Protein 9OVF (pdb70)

InterPro domains:
  IPR018527 Rubredoxin, iron-binding site [PS00202] (26-36)
  IPR024934 Rubredoxin-like domain [PS50903] (1-45)
  IPR024935 Rubredoxin domain [PF00301] (3-42)
  IPR024935 Rubredoxin domain [PR00163] (3-19)
  IPR024935 Rubredoxin domain [PR00163] (26-42)
  IPR024935 Rubredoxin domain [cd00730] (3-44)
  IPR050526 Rubredoxin electron transfer [PTHR47627] (1-44)

Nearest PDB structures (foldseek):
  6rxn-assembly1_A  TM=1.005E+00  e=5.461E-09  Desulfovibrio desulfuricans
  6nw0-assembly2_B  TM=9.870E-01  e=1.084E-08  Desulfovibrio desulfuricans
  6nw0-assembly1_A  TM=9.965E-01  e=1.527E-08  Desulfovibrio desulfuricans
  6nw1-assembly2_B  TM=9.594E-01  e=6.708E-09  Desulfovibrio desulfuricans
  5ai2-assembly1_A  TM=8.973E-01  e=5.546E-06  Pyrococcus furiosus

Structure (mmCIF, N/CA/C/O backbone):
data_9OVF
#
_entry.id   9OVF
#
_cell.length_a   62.000
_cell.length_b   89.150
_cell.length_c   94.760
_cell.angle_alpha   90.000
_cell.angle_beta   90.000
_cell.angle_gamma   90.000
#
_symmetry.space_group_name_H-M   'P 21 21 21'
#
loop_
_entity.id
_entity.type
_entity.pdbx_description
1 polymer Rubredoxin-1
2 non-polymer 'FE (III) ION'
3 non-polymer 2,3,5,6,8,9,11,12,14,15-decahydro-1,4,7,10,13,16-benzohexaoxacyclooctadecine-18-thiol
4 non-polymer 'ACETATE ION'
5 non-polymer 'SODIUM ION'
6 non-polymer 'POLYETHYLENE GLYCOL (N=34)'
7 water water
#
loop_
_atom_site.group_PDB
_atom_site.id
_atom_site.type_symbol
_atom_site.label_atom_id
_atom_site.label_alt_id
_atom_site.label_comp_id
_atom_site.label_asym_id
_atom_site.label_entity_id
_atom_site.label_seq_id
_atom_site.pdbx_PDB_ins_code
_atom_site.Cartn_x
_atom_site.Cartn_y
_atom_site.Cartn_z
_atom_site.occupancy
_atom_site.B_iso_or_equiv
_atom_site.auth_seq_id
_atom_site.auth_comp_id
_atom_site.auth_asym_id
_atom_site.auth_atom_id
_atom_site.pdbx_PDB_model_num
ATOM 1 N N . MET A 1 1 ? -3.48200 28.37400 63.83800 1.000 48.87842 1 MET A N 1
ATOM 2 C CA . MET A 1 1 ? -2.88900 28.06000 62.54400 1.000 44.21398 1 MET A CA 1
ATOM 3 C C . MET A 1 1 ? -1.50700 28.69000 62.55800 1.000 38.45108 1 MET A C 1
ATOM 4 O O . MET A 1 1 ? -1.34400 29.86900 62.89300 1.000 41.10193 1 MET A O 1
ATOM 9 N N . GLN A 1 2 ? -0.50200 27.90400 62.21000 1.000 24.12016 2 GLN A N 1
ATOM 10 C CA . GLN A 1 2 ? 0.87500 28.35100 62.34900 1.000 21.40433 2 GLN A CA 1
ATOM 11 C C . GLN A 1 2 ? 1.28800 29.20000 61.14600 1.000 22.02267 2 GLN A C 1
ATOM 12 O O . GLN A 1 2 ? 1.27400 28.72000 60.01000 1.000 21.50009 2 GLN A O 1
ATOM 18 N N . LYS A 1 3 ? 1.64900 30.46000 61.39200 1.000 20.86740 3 LYS A N 1
ATOM 19 C CA . LYS A 1 3 ? 2.16100 31.33900 60.34100 1.000 19.84805 3 LYS A CA 1
ATOM 20 C C . LYS A 1 3 ? 3.67900 31.21300 60.18800 1.000 20.08873 3 LYS A C 1
ATOM 21 O O . LYS A 1 3 ? 4.40300 30.90800 61.13900 1.000 19.46203 3 LYS A O 1
ATOM 27 N N . TYR A 1 4 ? 4.16300 31.44100 58.95600 1.000 18.22002 4 TYR A N 1
ATOM 28 C CA . TYR A 1 4 ? 5.59100 31.45300 58.66700 1.000 17.92787 4 TYR A CA 1
ATOM 29 C C . TYR A 1 4 ? 5.94400 32.74200 57.93100 1.000 16.31437 4 TYR A C 1
ATOM 30 O O . TYR A 1 4 ? 5.10400 33.31900 57.23200 1.000 18.60532 4 TYR A O 1
ATOM 39 N N . VAL A 1 5 ? 7.17900 33.21600 58.12400 1.000 17.43155 5 VAL A N 1
ATOM 40 C CA . VAL A 1 5 ? 7.64100 34.47300 57.54000 1.000 14.47188 5 VAL A CA 1
ATOM 41 C C . VAL A 1 5 ? 8.91100 34.21000 56.74400 1.000 15.61258 5 VAL A C 1
ATOM 42 O O . VAL A 1 5 ? 9.80600 33.49600 57.20700 1.000 16.58228 5 VAL A O 1
ATOM 46 N N . CYS A 1 6 ? 8.99600 34.80600 55.55300 1.000 14.26968 6 CYS A N 1
ATOM 47 C CA . CYS A 1 6 ? 10.17600 34.66700 54.70800 1.000 14.80809 6 CYS A CA 1
ATOM 48 C C . CYS A 1 6 ? 11.35800 35.44700 55.29600 1.000 15.32307 6 CYS A C 1
ATOM 49 O O . CYS A 1 6 ? 11.24000 36.65000 55.55500 1.000 15.61205 6 CYS A O 1
ATOM 52 N N . ASN A 1 7 ? 12.50300 34.75400 55.48000 1.000 16.96006 7 ASN A N 1
ATOM 53 C CA . ASN A 1 7 ? 13.72800 35.36100 56.01500 1.000 20.68633 7 ASN A CA 1
ATOM 54 C C . ASN A 1 7 ? 14.22700 36.49600 55.14200 1.000 17.12762 7 ASN A C 1
ATOM 55 O O . ASN A 1 7 ? 14.87200 37.42400 55.63800 1.000 18.08189 7 ASN A O 1
ATOM 60 N N . VAL A 1 8 ? 13.98800 36.40800 53.84700 1.000 17.08290 8 VAL A N 1
ATOM 61 C CA . VAL A 1 8 ? 14.61100 37.30000 52.88200 1.000 16.38443 8 VAL A CA 1
ATOM 62 C C . VAL A 1 8 ? 13.77000 38.54600 52.66600 1.000 16.62838 8 VAL A C 1
ATOM 63 O O . VAL A 1 8 ? 14.30000 39.65900 52.65800 1.000 20.80680 8 VAL A O 1
ATOM 67 N N . CYS A 1 9 ? 12.45600 38.40600 52.50800 1.000 13.61286 9 CYS A N 1
ATOM 68 C CA . CYS A 1 9 ? 11.65800 39.56400 52.12500 1.000 14.21552 9 CYS A CA 1
ATOM 69 C C . CYS A 1 9 ? 10.55300 39.94000 53.09100 1.000 14.78265 9 CYS A C 1
ATOM 70 O O . CYS A 1 9 ? 9.90500 40.97400 52.86700 1.000 15.47683 9 CYS A O 1
ATOM 73 N N . GLY A 1 10 ? 10.29200 39.14200 54.12600 1.000 12.51002 10 GLY A N 1
ATOM 74 C CA . GLY A 1 10 ? 9.25400 39.45300 55.09600 1.000 13.09787 10 GLY A CA 1
ATOM 75 C C . GLY A 1 10 ? 7.84700 39.01200 54.73600 1.000 14.33994 10 GLY A C 1
ATOM 76 O O . GLY A 1 10 ? 6.93900 39.18800 55.55600 1.000 14.05824 10 GLY A O 1
ATOM 77 N N . TYR A 1 11 ? 7.64000 38.42700 53.55400 1.000 12.94493 11 TYR A N 1
ATOM 78 C CA . TYR A 1 11 ? 6.33200 37.88700 53.19400 1.000 12.45411 11 TYR A CA 1
ATOM 79 C C . TYR A 1 11 ? 5.83500 36.92000 54.26500 1.000 14.07850 11 TYR A C 1
ATOM 80 O O . TYR A 1 11 ? 6.58000 36.05400 54.73400 1.000 15.11645 11 TYR A O 1
ATOM 89 N N . GLU A 1 12 ? 4.55600 37.03900 54.62400 1.000 14.25584 12 GLU A N 1
ATOM 90 C CA . GLU A 1 12 ? 3.96400 36.20100 55.66300 1.000 16.75893 12 GLU A CA 1
ATOM 91 C C . GLU A 1 12 ? 3.06000 35.15600 55.02100 1.000 15.55905 12 GLU A C 1
ATOM 92 O O . GLU A 1 12 ? 2.13100 35.49500 54.28000 1.000 17.68381 12 GLU A O 1
ATOM 98 N N . TYR A 1 13 ? 3.32200 33.88100 55.31800 1.000 14.33814 13 TYR A N 1
ATOM 99 C CA . TYR A 1 13 ? 2.42400 32.80300 54.92200 1.000 17.13944 13 TYR A CA 1
ATOM 100 C C . TYR A 1 13 ? 1.44000 32.55500 56.06100 1.000 17.99778 13 TYR A C 1
ATOM 101 O O . TYR A 1 13 ? 1.81900 32.05200 57.12500 1.000 18.33537 13 TYR A O 1
ATOM 110 N N . ASP A 1 14 ? 0.18200 32.92300 55.83900 1.000 17.81069 14 ASP A N 1
ATOM 111 C CA . ASP A 1 14 ? -0.89600 32.63700 56.77500 1.000 21.03229 14 ASP A CA 1
ATOM 112 C C . ASP A 1 14 ? -1.77900 31.58900 56.11200 1.000 22.81933 14 ASP A C 1
ATOM 113 O O . ASP A 1 14 ? -2.40200 31.88100 55.08000 1.000 24.06834 14 ASP A O 1
ATOM 118 N N . PRO A 1 15 ? -1.86400 30.37000 56.65300 1.000 19.67114 15 PRO A N 1
ATOM 119 C CA . PRO A 1 15 ? -2.67300 29.32600 56.00200 1.000 23.37571 15 PRO A CA 1
ATOM 120 C C . PRO A 1 15 ? -4.10000 29.74000 55.71300 1.000 23.85909 15 PRO A C 1
ATOM 121 O O . PRO A 1 15 ? -4.66300 29.29500 54.70500 1.000 26.93417 15 PRO A O 1
ATOM 125 N N . ALA A 1 16 ? -4.69700 30.58800 56.55400 1.000 27.67042 16 ALA A N 1
ATOM 126 C CA . ALA A 1 16 ? -6.07000 31.02100 56.31800 1.000 32.25278 16 ALA A CA 1
ATOM 127 C C . ALA A 1 16 ? -6.21100 31.78500 55.00400 1.000 35.45595 16 ALA A C 1
ATOM 128 O O . ALA A 1 16 ? -7.29300 31.79000 54.39800 1.000 36.98295 16 ALA A O 1
ATOM 130 N N . GLU A 1 17 ? -5.13300 32.41100 54.53400 1.000 35.42779 17 GLU A N 1
ATOM 131 C CA . GLU A 1 17 ? -5.14600 33.14500 53.27500 1.000 34.45662 17 GLU A CA 1
ATOM 132 C C . GLU A 1 17 ? -4.87700 32.25300 52.06700 1.000 35.14188 17 GLU A C 1
ATOM 133 O O . GLU A 1 17 ? -4.86000 32.74900 50.93400 1.000 37.59406 17 GLU A O 1
ATOM 139 N N . HIS A 1 18 ? -4.67800 30.95400 52.27900 1.000 31.21066 18 HIS A N 1
ATOM 140 C CA . HIS A 1 18 ? -4.33100 29.98000 51.24600 1.000 34.54189 18 HIS A CA 1
ATOM 141 C C . HIS A 1 18 ? -5.17400 28.72700 51.41000 1.000 33.53227 18 HIS A C 1
ATOM 142 O O . HIS A 1 18 ? -4.67500 27.59800 51.40300 1.000 34.05012 18 HIS A O 1
ATOM 149 N N . ASP A 1 19 ? -6.48500 28.93000 51.54100 1.000 44.18974 19 ASP A N 1
ATOM 150 C CA . ASP A 1 19 ? -7.44700 27.83000 51.63600 1.000 45.49372 19 ASP A CA 1
ATOM 151 C C . ASP A 1 19 ? -7.11300 26.84900 52.75700 1.000 43.76039 19 ASP A C 1
ATOM 152 O O . ASP A 1 19 ? -7.31600 25.63900 52.63100 1.000 45.43946 19 ASP A O 1
ATOM 157 N N . ASN A 1 20 ? -6.54800 27.38700 53.84000 1.000 32.68129 20 ASN A N 1
ATOM 158 C CA . ASN A 1 20 ? -6.25000 26.67200 55.08000 1.000 32.75419 20 ASN A CA 1
ATOM 159 C C . ASN A 1 20 ? -5.20600 25.56800 54.91300 1.000 30.56023 20 ASN A C 1
ATOM 160 O O . ASN A 1 20 ? -5.13700 24.65000 55.73500 1.000 30.17886 20 ASN A O 1
ATOM 165 N N . VAL A 1 21 ? -4.36200 25.65000 53.88800 1.000 28.92582 21 VAL A N 1
ATOM 166 C CA . VAL A 1 21 ? -3.28100 24.68500 53.69400 1.000 24.54674 21 VAL A CA 1
ATOM 167 C C . VAL A 1 21 ? -2.13800 25.00800 54.65000 1.000 23.55851 21 VAL A C 1
ATOM 168 O O . VAL A 1 21 ? -1.56600 26.10500 54.56900 1.000 21.97830 21 VAL A O 1
ATOM 172 N N . PRO A 1 22 ? -1.77100 24.12400 55.57400 1.000 23.89166 22 PRO A N 1
ATOM 173 C CA . PRO A 1 22 ? -0.64400 24.43700 56.45600 1.000 21.96672 22 PRO A CA 1
ATOM 174 C C . PRO A 1 22 ? 0.65300 24.52600 55.66600 1.000 21.86175 22 PRO A C 1
ATOM 175 O O . PRO A 1 22 ? 0.83100 23.88500 54.62200 1.000 20.22190 22 PRO A O 1
ATOM 179 N N . PHE A 1 23 ? 1.56900 25.34100 56.18600 1.000 22.70945 23 PHE A N 1
ATOM 180 C CA . PHE A 1 23 ? 2.85500 25.52900 55.52400 1.000 20.11800 23 PHE A CA 1
ATOM 181 C C . PHE A 1 23 ? 3.55800 24.19700 55.30300 1.000 24.77679 23 PHE A C 1
ATOM 182 O O . PHE A 1 23 ? 4.13700 23.95800 54.23700 1.000 23.66847 23 PHE A O 1
ATOM 190 N N . ASP A 1 24 ? 3.48800 23.30100 56.28800 1.000 24.93585 24 ASP A N 1
ATOM 191 C CA . ASP A 1 24 ? 4.20900 22.04200 56.16900 1.000 28.12256 24 ASP A CA 1
ATOM 192 C C . ASP A 1 24 ? 3.63800 21.14700 55.08300 1.000 29.59144 24 ASP A C 1
ATOM 193 O O . ASP A 1 24 ? 4.34600 20.25800 54.60000 1.000 33.42472 24 ASP A O 1
ATOM 198 N N . GLN A 1 25 ? 2.41800 21.40800 54.62700 1.000 26.01412 25 GLN A N 1
ATOM 199 C CA . GLN A 1 25 ? 1.83100 20.59400 53.57300 1.000 26.69522 25 GLN A CA 1
ATOM 200 C C . GLN A 1 25 ? 2.06200 21.17700 52.18600 1.000 26.11623 25 GLN A C 1
ATOM 201 O O . GLN A 1 25 ? 1.63300 20.57300 51.19600 1.000 25.78052 25 GLN A O 1
ATOM 207 N N . LEU A 1 26 ? 2.71500 22.33400 52.08500 1.000 24.95076 26 LEU A N 1
ATOM 208 C CA . LEU A 1 26 ? 3.03400 22.88200 50.78000 1.000 22.91163 26 LEU A CA 1
ATOM 209 C C . LEU A 1 26 ? 4.05700 22.00000 50.06500 1.000 24.24010 26 LEU A C 1
ATOM 210 O O . LEU A 1 26 ? 4.92300 21.38800 50.70100 1.000 22.99804 26 LEU A O 1
ATOM 215 N N . PRO A 1 27 ? 3.97300 21.92200 48.73800 1.000 20.42017 27 PRO A N 1
ATOM 216 C CA . PRO A 1 27 ? 4.94600 21.14000 47.97500 1.000 25.50712 27 PRO A CA 1
ATOM 217 C C . PRO A 1 27 ? 6.34500 21.69400 48.16600 1.000 29.12935 27 PRO A C 1
ATOM 218 O O . PRO A 1 27 ? 6.54300 22.88700 48.42500 1.000 23.88292 27 PRO A O 1
ATOM 222 N N . ASP A 1 28 ? 7.32900 20.81600 47.99200 1.000 35.54500 28 ASP A N 1
ATOM 223 C CA . ASP A 1 28 ? 8.71800 21.23400 48.08600 1.000 38.48998 28 ASP A CA 1
ATOM 224 C C . ASP A 1 28 ? 9.07700 22.20200 46.96800 1.000 38.76581 28 ASP A C 1
ATOM 225 O O . ASP A 1 28 ? 10.12000 22.86400 47.04700 1.000 44.20338 28 ASP A O 1
ATOM 230 N N . ASP A 1 29 ? 8.24300 22.29400 45.92800 1.000 38.49287 29 ASP A N 1
ATOM 231 C CA A ASP A 1 29 ? 8.51600 23.21400 44.83300 0.500 40.18208 29 ASP A CA 1
ATOM 232 C CA B ASP A 1 29 ? 8.45100 23.18600 44.79300 0.500 40.19992 29 ASP A CA 1
ATOM 233 C C . ASP A 1 29 ? 7.79700 24.54800 44.96900 1.000 36.59365 29 ASP A C 1
ATOM 234 O O . ASP A 1 29 ? 7.97400 25.42200 44.11400 1.000 36.02015 29 ASP A O 1
ATOM 243 N N . TRP A 1 30 ? 7.00900 24.73600 46.02300 1.000 28.52805 30 TRP A N 1
ATOM 244 C CA . TRP A 1 30 ? 6.47000 26.05100 46.33700 1.000 24.99073 30 TRP A CA 1
ATOM 245 C C . TRP A 1 30 ? 7.61700 27.01300 46.62900 1.000 21.36933 30 TRP A C 1
ATOM 246 O O . TRP A 1 30 ? 8.69800 26.61600 47.06700 1.000 23.69206 30 TRP A O 1
ATOM 257 N N . CYS A 1 31 ? 7.38700 28.29700 46.36700 1.000 18.35689 31 CYS A N 1
ATOM 258 C CA . CYS A 1 31 ? 8.39900 29.27400 46.72900 1.000 17.81404 31 CYS A CA 1
ATOM 259 C C . CYS A 1 31 ? 7.71900 30.56300 47.14900 1.000 14.88610 31 CYS A C 1
ATOM 260 O O . CYS A 1 31 ? 6.54100 30.79600 46.86100 1.000 15.78998 31 CYS A O 1
ATOM 263 N N . CYS A 1 32 ? 8.48800 31.41800 47.81400 1.000 15.27376 32 CYS A N 1
ATOM 264 C CA . CYS A 1 32 ? 7.95500 32.69100 48.26700 1.000 16.19514 32 CYS A CA 1
ATOM 265 C C . CYS A 1 32 ? 7.37800 33.46800 47.08500 1.000 15.97061 32 CYS A C 1
ATOM 266 O O . CYS A 1 32 ? 8.09700 33.71400 46.10800 1.000 16.01002 32 CYS A O 1
ATOM 269 N N . PRO A 1 3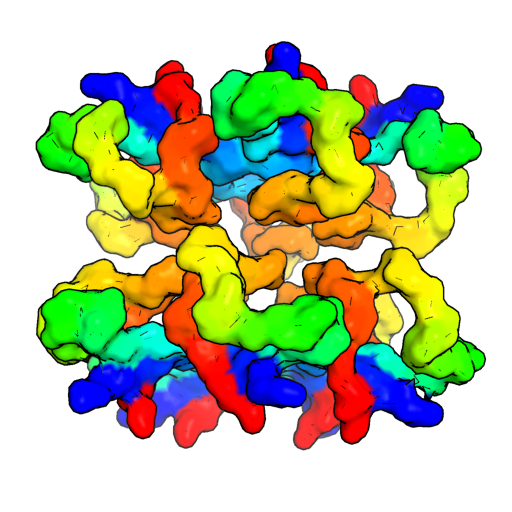3 ? 6.10900 33.87100 47.12600 1.000 15.07222 33 PRO A N 1
ATOM 270 C CA . PRO A 1 33 ? 5.53700 34.58300 45.97200 1.000 16.33429 33 PRO A CA 1
ATOM 271 C C . PRO A 1 33 ? 6.17900 35.92700 45.69400 1.000 16.89488 33 PRO A C 1
ATOM 272 O O . PRO A 1 33 ? 6.05700 36.42800 44.56800 1.000 16.25959 33 PRO A O 1
ATOM 276 N N . VAL A 1 34 ? 6.88100 36.50900 46.66000 1.000 17.29088 34 VAL A N 1
ATOM 277 C CA . VAL A 1 34 ? 7.51800 37.80900 46.45500 1.000 16.06062 34 VAL A CA 1
ATOM 278 C C . VAL A 1 34 ? 8.94700 37.66700 45.93300 1.000 18.20417 34 VAL A C 1
ATOM 279 O O . VAL A 1 34 ? 9.30100 38.25600 44.90600 1.000 20.13395 34 VAL A O 1
ATOM 283 N N . CYS A 1 35 ? 9.78800 36.86100 46.58700 1.000 14.99203 35 CYS A N 1
ATOM 284 C CA . CYS A 1 35 ? 11.21300 36.81900 46.26600 1.000 14.41685 35 CYS A CA 1
ATOM 285 C C . CYS A 1 35 ? 11.68300 35.49000 45.69000 1.000 17.54211 35 CYS A C 1
ATOM 286 O O . CYS A 1 35 ? 12.83100 35.40500 45.23700 1.000 16.84451 35 CYS A O 1
ATOM 289 N N . GLY A 1 36 ? 10.84500 34.45600 45.70000 1.000 13.01354 36 GLY A N 1
ATOM 290 C CA . GLY A 1 36 ? 11.17400 33.21400 45.01400 1.000 13.14192 36 GLY A CA 1
ATOM 291 C C . GLY A 1 36 ? 12.01500 32.21200 45.78100 1.000 17.47906 36 GLY A C 1
ATOM 292 O O . GLY A 1 36 ? 12.36300 31.17200 45.21200 1.000 16.97880 36 GLY A O 1
ATOM 293 N N . VAL A 1 37 ? 12.33300 32.46000 47.05600 1.000 14.51288 37 VAL A N 1
ATOM 294 C CA . VAL A 1 37 ? 13.12500 31.47900 47.82200 1.000 16.25366 37 VAL A CA 1
ATOM 295 C C . VAL A 1 37 ? 12.27900 30.26100 48.19100 1.000 16.26389 37 VAL A C 1
ATOM 296 O O . VAL A 1 37 ? 11.04800 30.29300 48.20900 1.000 16.56721 37 VAL A O 1
ATOM 300 N N . SER A 1 38 ? 12.96900 29.16900 48.49900 1.000 16.29094 38 SER A N 1
ATOM 301 C CA . SER A 1 38 ? 12.30400 27.93200 48.88700 1.000 19.37968 38 SER A CA 1
ATOM 302 C C . SER A 1 38 ? 11.76400 28.00300 50.31900 1.000 18.95193 38 SER A C 1
ATOM 303 O O . SER A 1 38 ? 12.03800 28.93200 51.09000 1.000 18.22303 38 SER A O 1
ATOM 306 N N . LYS A 1 39 ? 11.00300 26.96200 50.68600 1.000 20.07190 39 LYS A N 1
ATOM 307 C CA . LYS A 1 39 ? 10.45800 26.87000 52.04100 1.000 17.34019 39 LYS A CA 1
ATOM 308 C C . LYS A 1 39 ? 11.53600 26.84900 53.11600 1.000 21.09478 39 LYS A C 1
ATOM 309 O O . LYS A 1 39 ? 11.24200 27.17100 54.27300 1.000 20.72967 39 LYS A O 1
ATOM 315 N N . ASP A 1 40 ? 12.77500 26.48800 52.76600 1.000 22.35322 40 ASP A N 1
ATOM 316 C CA . ASP A 1 40 ? 13.85700 26.47100 53.74300 1.000 23.17002 40 ASP A CA 1
ATOM 317 C C . ASP A 1 40 ? 14.15200 27.85000 54.30600 1.000 21.68192 40 ASP A C 1
ATOM 318 O O . ASP A 1 40 ? 14.74200 27.95400 55.38800 1.000 21.85189 40 ASP A O 1
ATOM 323 N N . GLN A 1 41 ? 13.77000 28.91100 53.59400 1.000 17.97265 41 GLN A N 1
ATOM 324 C CA . GLN A 1 41 ? 14.06100 30.26600 54.03100 1.000 19.74569 41 GLN A CA 1
ATOM 325 C C . GLN A 1 41 ? 12.92900 30.89000 54.83800 1.000 21.03144 41 GLN A C 1
ATOM 326 O O . GLN A 1 41 ? 12.90000 32.11800 54.99500 1.000 21.54947 41 GLN A O 1
ATOM 332 N N . PHE A 1 42 ? 12.03800 30.08200 55.40700 1.000 18.56279 42 PHE A N 1
ATOM 333 C CA . PHE A 1 42 ? 10.94600 30.58500 56.22600 1.000 18.72409 42 PHE A CA 1
ATOM 334 C C . PHE A 1 42 ? 11.15400 30.19600 57.68100 1.000 21.06228 42 PHE A C 1
ATOM 335 O O . PHE A 1 42 ? 11.74900 29.15900 57.97900 1.000 23.52842 42 PHE A O 1
ATOM 343 N N . SER A 1 43 ? 10.65500 31.04000 58.58000 1.000 20.67143 43 SER A N 1
ATOM 344 C CA . SER A 1 43 ? 10.73900 30.78700 60.00700 1.000 20.96711 43 SER A CA 1
ATOM 345 C C . SER A 1 43 ? 9.34900 30.90300 60.60700 1.000 20.56281 43 SER A C 1
ATOM 346 O O . SER A 1 43 ? 8.53400 31.71800 60.16500 1.000 19.60449 43 SER A O 1
ATOM 349 N N . PRO A 1 44 ? 9.02900 30.07600 61.59100 1.000 19.45364 44 PRO A N 1
ATOM 350 C CA . PRO A 1 44 ? 7.70400 30.14100 62.20300 1.000 19.86167 44 PRO A CA 1
ATOM 351 C C . PRO A 1 44 ? 7.55100 31.40500 63.02800 1.000 25.86114 44 PRO A C 1
ATOM 352 O O . PRO A 1 44 ? 8.50700 31.90300 63.62500 1.000 30.62213 44 PRO A O 1
ATOM 356 N N . ALA A 1 45 ? 6.33200 31.92800 63.04900 1.000 27.56061 45 ALA A N 1
ATOM 357 C CA . ALA A 1 4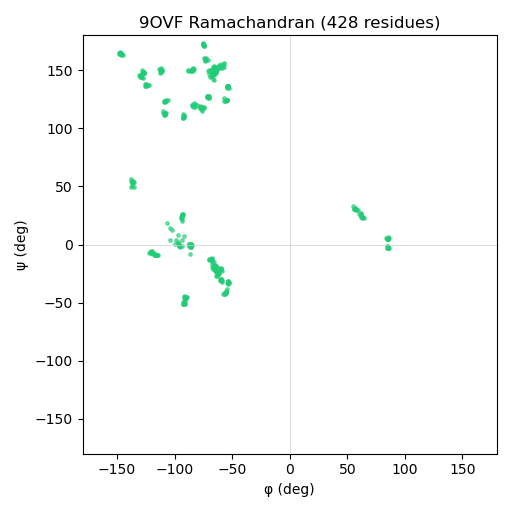5 ? 6.02600 33.09500 63.86100 1.000 34.97682 45 ALA A CA 1
ATOM 358 C C . ALA A 1 45 ? 5.35400 32.61500 65.15300 1.000 35.96095 45 ALA A C 1
ATOM 359 O O . ALA A 1 45 ? 5.55200 33.17500 66.23400 1.000 38.01871 45 ALA A O 1
ATOM 362 C CA . MET B 1 1 ? 24.91400 22.43800 62.48700 1.000 55.71442 1 MET B CA 1
ATOM 363 C C . MET B 1 1 ? 24.97000 23.98100 62.46200 1.000 51.55557 1 MET B C 1
ATOM 364 O O . MET B 1 1 ? 23.92600 24.61200 62.55900 1.000 53.60144 1 MET B O 1
ATOM 365 N N . GLN B 1 2 ? 26.14700 24.59100 62.28500 1.000 35.61643 2 GLN B N 1
ATOM 366 C CA . GLN B 1 2 ? 26.29700 26.03500 62.42100 1.000 35.69952 2 GLN B CA 1
ATOM 367 C C . GLN B 1 2 ? 25.76500 26.74700 61.18400 1.000 31.94536 2 GLN B C 1
ATOM 368 O O . GLN B 1 2 ? 26.31600 26.60700 60.08900 1.000 31.47723 2 GLN B O 1
ATOM 374 N N . LYS B 1 3 ? 24.72300 27.54800 61.38500 1.000 29.23948 3 LYS B N 1
ATOM 375 C CA . LYS B 1 3 ? 24.09300 28.33700 60.33700 1.000 25.78893 3 LYS B CA 1
ATOM 376 C C . LYS B 1 3 ? 24.75800 29.70100 60.17700 1.000 27.36378 3 LYS B C 1
ATOM 377 O O . LYS B 1 3 ? 25.27600 30.28300 61.13300 1.000 24.92714 3 LYS B O 1
ATOM 383 N N . TYR B 1 4 ? 24.73700 30.21300 58.94400 1.000 20.58423 4 TYR B N 1
ATOM 384 C CA . TYR B 1 4 ? 25.23300 31.54300 58.63700 1.000 22.17234 4 TYR B CA 1
ATOM 385 C C . TYR B 1 4 ? 24.15300 32.29000 57.87500 1.000 18.81374 4 TYR B C 1
ATOM 386 O O . TYR B 1 4 ? 23.40300 31.69100 57.10000 1.000 18.80484 4 TYR B O 1
ATOM 395 N N . VAL B 1 5 ? 24.09200 33.60400 58.09300 1.000 17.37259 5 VAL B N 1
ATOM 396 C CA . VAL B 1 5 ? 23.05200 34.44900 57.51000 1.000 18.57350 5 VAL B CA 1
ATOM 397 C C . VAL B 1 5 ? 23.70400 35.56300 56.70400 1.000 16.01208 5 VAL B C 1
ATOM 398 O O . VAL B 1 5 ? 24.69600 36.16400 57.12900 1.000 17.99566 5 VAL B O 1
ATOM 402 N N . CYS B 1 6 ? 23.14100 35.83200 55.52800 1.000 15.67536 6 CYS B N 1
ATOM 403 C CA . CYS B 1 6 ? 23.65800 36.88500 54.66500 1.000 14.82395 6 CYS B CA 1
ATOM 404 C C . CYS B 1 6 ? 23.34700 38.26400 55.24300 1.000 16.36255 6 CYS B C 1
ATOM 405 O O . CYS B 1 6 ? 22.18200 38.57700 55.50200 1.000 16.62306 6 CYS B O 1
ATOM 408 N N . ASN B 1 7 ? 24.39400 39.09400 55.39200 1.000 16.51304 7 ASN B N 1
ATOM 409 C CA . ASN B 1 7 ? 24.24900 40.45400 55.92500 1.000 18.15889 7 ASN B CA 1
ATOM 410 C C . ASN B 1 7 ? 23.31200 41.29400 55.07500 1.000 17.11024 7 ASN B C 1
ATOM 411 O O . ASN B 1 7 ? 22.68800 42.24200 55.57600 1.000 16.17652 7 ASN B O 1
ATOM 416 N N . VAL B 1 8 ? 23.26100 41.01400 53.78100 1.000 15.67062 8 VAL B N 1
ATOM 417 C CA . VAL B 1 8 ? 22.59200 41.89100 52.82600 1.000 16.50024 8 VAL B CA 1
ATOM 418 C C . VAL B 1 8 ? 21.13300 41.50400 52.64500 1.000 16.40088 8 VAL B C 1
ATOM 419 O O . VAL B 1 8 ? 20.23900 42.35300 52.70300 1.000 19.91166 8 VAL B O 1
ATOM 423 N N . CYS B 1 9 ? 20.83700 40.21900 52.46700 1.000 14.92873 9 CYS B N 1
ATOM 424 C CA . CYS B 1 9 ? 19.47900 39.83400 52.12500 1.000 14.72469 9 CYS B CA 1
ATOM 425 C C . CYS B 1 9 ? 18.80700 38.92000 53.13700 1.000 14.16256 9 CYS B C 1
ATOM 426 O O . CYS B 1 9 ? 17.60800 38.65100 52.98800 1.000 16.49982 9 CYS B O 1
ATOM 429 N N . GLY B 1 10 ? 19.52400 38.43400 54.15400 1.000 13.30931 10 GLY B N 1
ATOM 430 C CA . GLY B 1 10 ? 18.90800 37.58000 55.14400 1.000 14.30873 10 GLY B CA 1
ATOM 431 C C . GLY B 1 10 ? 18.83700 36.10800 54.78800 1.000 14.95398 10 GLY B C 1
ATOM 432 O O . GLY B 1 10 ? 18.34100 35.32100 55.60600 1.000 16.53663 10 GLY B O 1
ATOM 433 N N . TYR B 1 11 ? 19.30700 35.71500 53.60500 1.000 14.56962 11 TYR B N 1
ATOM 434 C CA . TYR B 1 11 ? 19.35800 34.29800 53.25300 1.000 17.69388 11 TYR B CA 1
ATOM 435 C C . TYR B 1 11 ? 20.13500 33.52600 54.31500 1.000 16.28309 11 TYR B C 1
ATOM 436 O O . TYR B 1 11 ? 21.22300 33.93300 54.72900 1.000 16.05618 11 TYR B O 1
ATOM 445 N N . GLU B 1 12 ? 19.60200 32.38300 54.73000 1.000 16.92945 12 GLU B N 1
ATOM 446 C CA . GLU B 1 12 ? 20.22700 31.56400 55.76200 1.000 17.72534 12 GLU B CA 1
ATOM 447 C C . GLU B 1 12 ? 20.83000 30.31700 55.12500 1.000 19.74649 12 GLU B C 1
ATOM 448 O O . GLU B 1 12 ? 20.13500 29.57000 54.43100 1.000 20.40830 12 GLU B O 1
ATOM 454 N N . TYR B 1 13 ? 22.12400 30.11500 55.33600 1.000 16.83824 13 TYR B N 1
ATOM 455 C CA . TYR B 1 13 ? 22.77200 28.86900 54.94100 1.000 19.34229 13 TYR B CA 1
ATOM 456 C C . TYR B 1 13 ? 22.75500 27.90900 56.12300 1.000 22.43101 13 TYR B C 1
ATOM 457 O O . TYR B 1 13 ? 23.44900 28.13500 57.11800 1.000 23.34861 13 TYR B O 1
ATOM 466 N N . ASP B 1 14 ? 21.95600 26.85200 56.01400 1.000 22.02329 14 ASP B N 1
ATOM 467 C CA . ASP B 1 14 ? 21.91100 25.79100 57.01400 1.000 26.65050 14 ASP B CA 1
ATOM 468 C C . ASP B 1 14 ? 22.52600 24.54600 56.39300 1.000 26.80975 14 ASP B C 1
ATOM 469 O O . ASP B 1 14 ? 21.95100 23.99000 55.44200 1.000 27.70533 14 ASP B O 1
ATOM 474 N N . PRO B 1 15 ? 23.67900 24.07800 56.87600 1.000 24.89643 15 PRO B N 1
ATOM 475 C CA . PRO B 1 15 ? 24.30700 22.89500 56.26200 1.000 26.55254 15 PRO B CA 1
ATOM 476 C C . PRO B 1 15 ? 23.37800 21.69900 56.16700 1.000 27.95118 15 PRO B C 1
ATOM 477 O O . PRO B 1 15 ? 23.43900 20.95400 55.17800 1.000 29.12077 15 PRO B O 1
ATOM 481 N N . ALA B 1 16 ? 22.47500 21.52900 57.13700 1.000 36.90421 16 ALA B N 1
ATOM 482 C CA . ALA B 1 16 ? 21.55300 20.39700 57.11200 1.000 37.06576 16 ALA B CA 1
ATOM 483 C C . ALA B 1 16 ? 20.64800 20.43100 55.89100 1.000 40.40162 16 ALA B C 1
ATOM 484 O O . ALA B 1 16 ? 20.13200 19.39000 55.46900 1.000 42.45654 16 ALA B O 1
ATOM 486 N N . GLU B 1 17 ? 20.42200 21.61400 55.32600 1.000 32.54848 17 GLU B N 1
ATOM 487 C CA . GLU B 1 17 ? 19.62000 21.75200 54.12400 1.000 34.99526 17 GLU B CA 1
ATOM 488 C C . GLU B 1 17 ? 20.42900 21.60400 52.84000 1.000 35.42684 17 GLU B C 1
ATOM 489 O O . GLU B 1 17 ? 19.85000 21.69200 51.75600 1.000 35.13399 17 GLU B O 1
ATOM 495 N N . HIS B 1 18 ? 21.74500 21.39000 52.92600 1.000 36.21721 18 HIS B N 1
ATOM 496 C CA . HIS B 1 18 ? 22.60900 21.35600 51.74500 1.000 36.18316 18 HIS B CA 1
ATOM 497 C C . HIS B 1 18 ? 23.62200 20.20900 51.84200 1.000 38.43237 18 HIS B C 1
ATOM 498 O O . HIS B 1 18 ? 24.83400 20.39800 51.76300 1.000 37.67698 18 HIS B O 1
ATOM 505 N N . ASP B 1 19 ? 23.10800 18.99300 52.02100 1.000 48.50008 19 ASP B N 1
ATOM 506 C CA . ASP B 1 19 ? 23.92700 17.78000 52.10600 1.000 50.25487 19 ASP B CA 1
ATOM 507 C C . ASP B 1 19 ? 24.93700 17.83900 53.24400 1.000 48.73294 19 ASP B C 1
ATOM 508 O O . ASP B 1 19 ? 26.02700 17.26900 53.14000 1.000 50.99543 19 ASP B O 1
ATOM 513 N N . ASN B 1 20 ? 24.60400 18.55500 54.31900 1.000 35.17918 20 ASN B N 1
ATOM 514 C CA . ASN B 1 20 ? 25.42200 18.58900 55.52500 1.000 33.66994 20 ASN B CA 1
ATOM 515 C C . ASN B 1 20 ? 26.81200 19.17100 55.26700 1.000 34.64457 20 ASN B C 1
ATOM 516 O O . ASN B 1 20 ? 27.76700 18.85500 55.98600 1.000 34.41624 20 ASN B O 1
ATOM 521 N N . VAL B 1 21 ? 26.94900 19.99300 54.23000 1.000 28.87974 21 VAL B N 1
ATOM 522 C CA . VAL B 1 21 ? 28.20600 20.66000 53.89900 1.000 26.80826 21 VAL B CA 1
ATOM 523 C C . VAL B 1 21 ? 28.42500 21.85600 54.82000 1.000 30.33679 21 VAL B C 1
ATOM 524 O O . VAL B 1 21 ? 27.60200 22.78000 54.82500 1.000 26.40116 21 VAL B O 1
ATOM 528 N N . PRO B 1 22 ? 29.49100 21.89400 55.61500 1.000 29.62319 22 PRO B N 1
ATOM 529 C CA . PRO B 1 22 ? 29.70200 23.05500 56.49000 1.000 30.45640 22 PRO B CA 1
ATOM 530 C C . PRO B 1 22 ? 29.93700 24.32200 55.67400 1.000 24.31569 22 PRO B C 1
ATOM 531 O O . PRO B 1 22 ? 30.51100 24.29000 54.58500 1.000 25.70035 22 PRO B O 1
ATOM 535 N N . PHE B 1 23 ? 29.51100 25.45900 56.23500 1.000 26.10201 23 PHE B N 1
ATOM 536 C CA . PHE B 1 23 ? 29.69100 26.73600 55.54700 1.000 25.03823 23 PHE B CA 1
ATOM 537 C C . PHE B 1 23 ? 31.15200 26.99200 55.21300 1.000 26.37873 23 PHE B C 1
ATOM 538 O O . PHE B 1 23 ? 31.46700 27.47100 54.11900 1.000 25.94062 23 PHE B O 1
ATOM 546 N N . ASP B 1 24 ? 32.06500 26.69700 56.14500 1.000 31.57396 24 ASP B N 1
ATOM 547 C CA . ASP B 1 24 ? 33.47000 26.98800 55.87700 1.000 31.42380 24 ASP B CA 1
ATOM 548 C C . ASP B 1 24 ? 34.07900 26.08700 54.80800 1.000 33.66681 24 ASP B C 1
ATOM 549 O O . ASP B 1 24 ? 35.16300 26.39900 54.30700 1.000 34.41407 24 ASP B O 1
ATOM 554 N N . GLN B 1 25 ? 33.41100 25.00000 54.44200 1.000 26.92353 25 GLN B N 1
ATOM 555 C CA . GLN B 1 25 ? 33.88000 24.13100 53.36900 1.000 30.02946 25 GLN B CA 1
ATOM 556 C C . GLN B 1 25 ? 33.24200 24.43600 52.02000 1.000 26.24425 25 GLN B C 1
ATOM 557 O O . GLN B 1 25 ? 33.52700 23.74000 51.04200 1.000 24.44934 25 GLN B O 1
ATOM 563 N N . LEU B 1 26 ? 32.35600 25.42700 51.95100 1.000 24.80026 26 LEU B N 1
ATOM 564 C CA . LEU B 1 26 ? 31.87000 25.86900 50.65600 1.000 24.08412 26 LEU B CA 1
ATOM 565 C C . LEU B 1 26 ? 33.03900 26.47400 49.88000 1.000 21.23663 26 LEU B C 1
ATOM 566 O O . LEU B 1 26 ? 33.97000 27.02000 50.47600 1.000 24.93292 26 LEU B O 1
ATOM 571 N N . PRO B 1 27 ? 33.02000 26.38200 48.55000 1.000 19.59884 27 PRO B N 1
ATOM 572 C CA . PRO B 1 27 ? 34.13100 26.93200 47.76200 1.000 21.96811 27 PRO B CA 1
ATOM 573 C C . PRO B 1 27 ? 34.31900 28.41200 48.05300 1.000 24.73969 27 PRO B C 1
ATOM 574 O O . PRO B 1 27 ? 33.37100 29.12300 48.40300 1.000 22.80562 27 PRO B O 1
ATOM 578 N N . ASP B 1 28 ? 35.56200 28.87700 47.88300 1.000 24.04338 28 ASP B N 1
ATOM 579 C CA . ASP B 1 28 ? 35.87000 30.28400 48.12100 1.000 29.29059 28 ASP B CA 1
ATOM 580 C C . ASP B 1 28 ? 35.13800 31.19700 47.15200 1.000 23.91329 28 ASP B C 1
ATOM 581 O O . ASP B 1 28 ? 34.98500 32.39100 47.44000 1.000 29.48042 28 ASP B O 1
ATOM 586 N N . ASP B 1 29 ? 34.68800 30.67700 46.01100 1.000 26.85928 29 ASP B N 1
ATOM 587 C CA . ASP B 1 29 ? 33.94000 31.47700 45.05000 1.000 26.80708 29 ASP B CA 1
ATOM 588 C C . ASP B 1 29 ? 32.43700 31.22800 45.09700 1.000 24.92429 29 ASP B C 1
ATOM 589 O O . ASP B 1 29 ? 31.71700 31.65600 44.19000 1.000 23.05319 29 ASP B O 1
ATOM 594 N N . TRP B 1 30 ? 31.95000 30.54400 46.12900 1.000 22.62538 30 TRP B N 1
ATOM 595 C CA . TRP B 1 30 ? 30.51700 30.48400 46.39100 1.000 19.37607 30 TRP B CA 1
ATOM 596 C C . TRP B 1 30 ? 29.98900 31.88800 46.67000 1.000 21.00163 30 TRP B C 1
ATOM 597 O O . TRP B 1 30 ? 30.71900 32.76800 47.13100 1.000 21.61170 30 TRP B O 1
ATOM 608 N N . CYS B 1 31 ? 28.71200 32.10700 46.37100 1.000 18.86283 31 CYS B N 1
ATOM 609 C CA . CYS B 1 31 ? 28.12200 33.39600 46.70800 1.000 17.06074 31 CYS B CA 1
ATOM 610 C C . CYS B 1 31 ? 26.66000 33.19300 47.07600 1.000 17.17895 31 CYS B C 1
ATOM 611 O O . CYS B 1 31 ? 26.05300 32.16200 46.76400 1.000 17.03822 31 CYS B O 1
ATOM 614 N N . CYS B 1 32 ? 26.09800 34.20100 47.74100 1.000 15.54203 32 CYS B N 1
ATOM 615 C CA . CYS B 1 32 ? 24.72000 34.11800 48.19400 1.000 15.97192 32 CYS B CA 1
ATOM 616 C C . CYS B 1 32 ? 23.79400 33.84800 47.01600 1.000 15.67179 32 CYS B C 1
ATOM 617 O O . CYS B 1 32 ? 23.83500 34.58700 46.02700 1.000 15.81041 32 CYS B O 1
ATOM 620 N N . PRO B 1 33 ? 22.95900 32.80700 47.07400 1.000 18.74626 33 PRO B N 1
ATOM 621 C CA . PRO B 1 33 ? 22.07000 32.51000 45.94000 1.000 21.05838 33 PRO B CA 1
ATOM 622 C C . PRO B 1 33 ? 21.02300 33.58100 45.68800 1.000 21.01719 33 PRO B C 1
ATOM 623 O O . PRO B 1 33 ? 20.45800 33.61800 44.58700 1.000 20.68070 33 PRO B O 1
ATOM 627 N N . VAL B 1 34 ? 20.74800 34.45000 46.66200 1.000 17.13200 34 VAL B N 1
ATOM 628 C CA . VAL B 1 34 ? 19.76000 35.51500 46.48900 1.000 17.30672 34 VAL B CA 1
ATOM 629 C C . VAL B 1 34 ? 20.39600 36.79400 45.95900 1.000 17.73103 34 VAL B C 1
ATOM 630 O O . VAL B 1 34 ? 19.91400 37.38500 44.98500 1.000 18.76625 34 VAL B O 1
ATOM 634 N N . CYS B 1 35 ? 21.47700 37.26800 46.58600 1.000 16.17134 35 CYS B N 1
ATOM 635 C CA . CYS B 1 35 ? 22.01900 38.58100 46.25400 1.000 14.85640 35 CYS B CA 1
ATOM 636 C C . CYS B 1 35 ? 23.43100 38.56500 45.68800 1.000 16.49019 35 CYS B C 1
ATOM 637 O O . CYS B 1 35 ? 23.92100 39.62300 45.29600 1.000 17.15483 35 CYS B O 1
ATOM 640 N N . GLY B 1 36 ? 24.11500 37.42100 45.68500 1.000 14.59103 36 GLY B N 1
ATOM 641 C CA . GLY B 1 36 ? 25.38800 37.31100 45.00400 1.000 16.07011 36 GLY B CA 1
ATOM 642 C C . GLY B 1 36 ? 26.60600 37.75600 45.78000 1.000 17.23553 36 GLY B C 1
ATOM 643 O O . GLY B 1 36 ? 27.69800 37.76800 45.20400 1.000 16.54656 36 GLY B O 1
ATOM 644 N N . VAL B 1 37 ? 26.46400 38.13000 47.05500 1.000 14.62779 37 VAL B N 1
ATOM 645 C CA . VAL B 1 37 ? 27.65000 38.53000 47.81500 1.000 14.24834 37 VAL B CA 1
ATOM 646 C C . VAL B 1 37 ? 28.50600 37.31400 48.17300 1.000 15.58399 37 VAL B C 1
ATOM 647 O O . VAL B 1 37 ? 28.04000 36.16700 48.24100 1.000 15.97262 37 VAL B O 1
ATOM 651 N N . SER B 1 38 ? 29.78000 37.58700 48.44500 1.000 18.13548 38 SER B N 1
ATOM 652 C CA . SER B 1 38 ? 30.72200 36.53800 48.81000 1.000 19.07776 38 SER B CA 1
ATOM 653 C C . SER B 1 38 ? 30.50300 36.06000 50.24600 1.000 18.79215 38 SER B C 1
ATOM 654 O O . SER B 1 38 ? 29.72300 36.62400 51.02900 1.000 16.32634 38 SER B O 1
ATOM 657 N N . LYS B 1 39 ? 31.22700 34.99400 50.59900 1.000 18.75352 39 LYS B N 1
ATOM 658 C CA . LYS B 1 39 ? 31.14100 34.45200 51.94700 1.000 17.08021 39 LYS B CA 1
ATOM 659 C C . LYS B 1 39 ? 31.54300 35.47300 53.00800 1.000 19.01237 39 LYS B C 1
ATOM 660 O O . LYS B 1 39 ? 31.13700 35.32500 54.16800 1.000 19.01219 39 LYS B O 1
ATOM 666 N N . ASP B 1 40 ? 32.30400 36.51700 52.63400 1.000 18.28333 40 ASP B N 1
ATOM 667 C CA . ASP B 1 40 ? 32.69200 37.53500 53.61000 1.000 21.64996 40 ASP B CA 1
ATOM 668 C C . ASP B 1 40 ? 31.49500 38.29100 54.16400 1.000 21.12966 40 ASP B C 1
ATOM 669 O O . ASP B 1 40 ? 31.57400 38.84800 55.26800 1.000 23.60657 40 ASP B O 1
ATOM 674 N N . GLN B 1 41 ? 30.38500 38.31600 53.43700 1.000 18.44225 41 GLN B N 1
ATOM 675 C CA . GLN B 1 41 ? 29.20800 39.04400 53.87800 1.000 16.50338 41 GLN B CA 1
ATOM 676 C C . GLN B 1 41 ? 28.21700 38.17700 54.63300 1.000 19.64158 41 GLN B C 1
ATOM 677 O O . GLN B 1 41 ? 27.04100 38.54100 54.72500 1.000 21.77318 41 GLN B O 1
ATOM 683 N N . PHE B 1 42 ? 28.66400 37.06300 55.20700 1.000 17.04642 42 PHE B N 1
ATOM 684 C CA . PHE B 1 42 ? 27.81700 36.23400 56.04300 1.000 18.74326 42 PHE B CA 1
ATOM 685 C C . PHE B 1 42 ? 28.28300 36.31300 57.48900 1.000 23.89267 42 PHE B C 1
ATOM 686 O O . PHE B 1 42 ? 29.47100 36.49300 57.76800 1.000 25.41250 42 PHE B O 1
ATOM 694 N N . SER B 1 43 ? 27.32800 36.18000 58.39800 1.000 20.98676 43 SER B N 1
ATOM 695 C CA . SER B 1 43 ? 27.57900 36.20000 59.82900 1.000 25.72560 43 SER B CA 1
ATOM 696 C C . SER B 1 43 ? 26.92400 34.98300 60.46100 1.000 24.62754 43 SER B C 1
ATOM 697 O O . SER B 1 43 ? 25.85500 34.54900 60.02400 1.000 24.95810 43 SER B O 1
ATOM 700 N N . PRO B 1 44 ? 27.54200 34.40700 61.49500 1.000 29.94506 44 PRO B N 1
ATOM 701 C CA . PRO B 1 44 ? 26.95000 33.23200 62.13900 1.000 29.65920 44 PRO B CA 1
ATOM 702 C C . PRO B 1 44 ? 25.66300 33.59500 62.86100 1.000 34.41644 44 PRO B C 1
ATOM 703 O O . PRO B 1 44 ? 25.48700 34.71700 63.33800 1.000 36.49561 44 PRO B O 1
ATOM 707 N N . ALA B 1 45 ? 24.72400 32.65600 62.85900 1.000 47.48287 45 ALA B N 1
ATOM 708 C CA . ALA B 1 45 ? 23.46600 32.84200 63.57400 1.000 49.92272 45 ALA B CA 1
ATOM 709 C C . ALA B 1 45 ? 23.49500 32.03100 64.86900 1.000 49.60700 45 ALA B C 1
ATOM 710 O O . ALA B 1 45 ? 22.98900 32.43900 65.91900 1.000 55.85903 45 ALA B O 1
ATOM 713 C CA . MET C 1 1 ? 39.96900 48.04600 62.78100 1.000 55.48615 1 MET C CA 1
ATOM 714 C C . MET C 1 1 ? 38.45900 48.26900 62.94600 1.000 53.69489 1 MET C C 1
ATOM 715 O O . MET C 1 1 ? 37.75200 47.35000 63.33100 1.000 58.73168 1 MET C O 1
ATOM 716 N N . GLN C 1 2 ? 37.97700 49.47900 62.66700 1.000 38.21665 2 GLN C N 1
ATOM 717 C CA . GLN C 1 2 ? 36.57800 49.85000 62.81900 1.000 34.23301 2 GLN C CA 1
ATOM 718 C C . GLN C 1 2 ? 35.81500 49.43700 61.56600 1.000 28.96876 2 GLN C C 1
ATOM 719 O O . GLN C 1 2 ? 36.11800 49.91100 60.46500 1.000 27.27872 2 GLN C O 1
ATOM 725 N N . LYS C 1 3 ? 34.81900 48.57700 61.73900 1.000 27.30087 3 LYS C N 1
ATOM 726 C CA . LYS C 1 3 ? 33.97900 48.16400 60.62500 1.000 23.53183 3 LYS C CA 1
ATOM 727 C C . LYS C 1 3 ? 32.88200 49.19900 60.40000 1.000 24.20115 3 LYS C C 1
ATOM 728 O O . LYS C 1 3 ? 32.45900 49.89500 61.32100 1.000 23.87994 3 LYS C O 1
ATOM 734 N N . TYR C 1 4 ? 32.43000 49.30600 59.15200 1.000 20.18088 4 TYR C N 1
ATOM 735 C CA . TYR C 1 4 ? 31.31300 50.17600 58.80300 1.000 21.53942 4 TYR C CA 1
ATOM 736 C C . TYR C 1 4 ? 30.27800 49.35600 58.05000 1.000 17.58123 4 TYR C C 1
ATOM 737 O O . TYR C 1 4 ? 30.61700 48.39100 57.35200 1.000 20.02188 4 TYR C O 1
ATOM 746 N N . VAL C 1 5 ? 29.01000 49.71500 58.22500 1.000 18.97406 5 VAL C N 1
ATOM 747 C CA . VAL C 1 5 ? 27.90100 48.99000 57.61100 1.000 15.30446 5 VAL C CA 1
ATOM 748 C C . VAL C 1 5 ? 27.04200 49.95300 56.80200 1.000 15.78457 5 VAL C C 1
ATOM 749 O O . VAL C 1 5 ? 26.73700 51.06600 57.25200 1.000 15.35695 5 VAL C O 1
ATOM 753 N N . CYS C 1 6 ? 26.64000 49.50800 55.61100 1.000 13.93697 6 CYS C N 1
ATOM 754 C CA . CYS C 1 6 ? 25.79100 50.31700 54.74500 1.000 14.55352 6 CYS C CA 1
ATOM 755 C C . CYS C 1 6 ? 24.37900 50.42900 55.32700 1.000 12.55583 6 CYS C C 1
ATOM 756 O O . CYS C 1 6 ? 23.73600 49.41400 55.63200 1.000 14.53871 6 CYS C O 1
ATOM 759 N N . ASN C 1 7 ? 23.90500 51.67500 55.47900 1.000 13.56078 7 ASN C N 1
ATOM 760 C CA . ASN C 1 7 ? 22.56300 51.93300 56.01100 1.000 17.02945 7 ASN C CA 1
ATOM 761 C C . ASN C 1 7 ? 21.49000 51.29200 55.15100 1.000 14.67148 7 ASN C C 1
ATOM 762 O O . ASN C 1 7 ? 20.40200 50.96000 55.65000 1.000 15.88824 7 ASN C O 1
ATOM 767 N N . VAL C 1 8 ? 21.74400 51.17600 53.85100 1.000 14.84158 8 VAL C N 1
ATOM 768 C CA . VAL C 1 8 ? 20.71200 50.79700 52.89700 1.000 13.13563 8 VAL C CA 1
ATOM 769 C C . VAL C 1 8 ? 20.65900 49.29400 52.69800 1.000 15.49014 8 VAL C C 1
ATOM 770 O O . VAL C 1 8 ? 19.57800 48.70800 52.67100 1.000 18.75064 8 VAL C O 1
ATOM 774 N N . CYS C 1 9 ? 21.80500 48.63500 52.53900 1.000 14.09407 9 CYS C N 1
ATOM 775 C CA . CYS C 1 9 ? 21.77200 47.22400 52.17400 1.000 13.95895 9 CYS C CA 1
ATOM 776 C C . CYS C 1 9 ? 22.44100 46.29300 53.17500 1.000 14.24340 9 CYS C C 1
ATOM 777 O O . CYS C 1 9 ? 22.35800 45.07400 52.98900 1.000 15.78564 9 CYS C O 1
ATOM 780 N N . GLY C 1 10 ? 23.09900 46.81000 54.21200 1.000 13.29930 10 GLY C N 1
ATOM 781 C CA . GLY C 1 10 ? 23.71500 45.94500 55.20100 1.000 13.16596 10 GLY C CA 1
ATOM 782 C C . GLY C 1 10 ? 25.09900 45.44200 54.85400 1.000 14.06265 10 GLY C C 1
ATOM 783 O O . GLY C 1 10 ? 25.70500 44.74200 55.68000 1.000 16.31778 10 GLY C O 1
ATOM 784 N N . TYR C 1 11 ? 25.62000 45.77300 53.66800 1.000 13.93074 11 TYR C N 1
ATOM 785 C CA . TYR C 1 11 ? 26.99300 45.41800 53.32700 1.000 13.53332 11 TYR C CA 1
ATOM 786 C C . TYR C 1 11 ? 27.95200 45.92200 54.39900 1.000 17.01334 11 TYR C C 1
ATOM 787 O O . TYR C 1 11 ? 27.85800 47.06800 54.85400 1.000 15.12044 11 TYR C O 1
ATOM 796 N N . GLU C 1 12 ? 28.89200 45.06700 54.79600 1.000 15.35149 12 GLU C N 1
ATOM 797 C CA . GLU C 1 12 ? 29.83800 45.40000 55.85400 1.000 16.52259 12 GLU C CA 1
ATOM 798 C C . GLU C 1 12 ? 31.22300 45.62100 55.26000 1.000 18.08341 12 GLU C C 1
ATOM 799 O O . GLU C 1 12 ? 31.75500 44.74500 54.56300 1.000 19.05293 12 GLU C O 1
ATOM 805 N N . TYR C 1 13 ? 31.79500 46.79500 55.51400 1.000 18.00958 13 TYR C N 1
ATOM 806 C CA . TYR C 1 13 ? 33.19100 47.04600 55.18000 1.000 19.32822 13 TYR C CA 1
ATOM 807 C C . TYR C 1 13 ? 34.03600 46.71400 56.40400 1.000 20.55731 13 TYR C C 1
ATOM 808 O O . TYR C 1 13 ? 34.00300 47.43900 57.40200 1.000 21.04573 13 TYR C O 1
ATOM 817 N N . ASP C 1 14 ? 34.79800 45.62500 56.31900 1.000 20.29340 14 ASP C N 1
ATOM 818 C CA . ASP C 1 14 ? 35.71900 45.23500 57.37900 1.000 24.32515 14 ASP C CA 1
ATOM 819 C C . ASP C 1 14 ? 37.12900 45.49200 56.86900 1.000 23.89624 14 ASP C C 1
ATOM 820 O O . ASP C 1 14 ? 37.56700 44.82300 55.92400 1.000 27.38775 14 ASP C O 1
ATOM 825 N N . PRO C 1 15 ? 37.86300 46.44900 57.44100 1.000 26.68725 15 PRO C N 1
ATOM 826 C CA . PRO C 1 15 ? 39.22600 46.72600 56.95700 1.000 29.35868 15 PRO C CA 1
ATOM 827 C C . PRO C 1 15 ? 40.13000 45.50100 56.91000 1.000 33.81318 15 PRO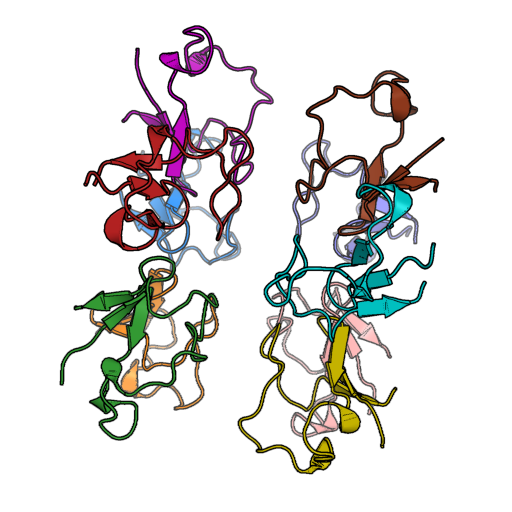 C C 1
ATOM 828 O O . PRO C 1 15 ? 40.96900 45.40000 56.00700 1.000 35.80302 15 PRO C O 1
ATOM 832 N N . ALA C 1 16 ? 39.96100 44.55100 57.83400 1.000 36.47025 16 ALA C N 1
ATOM 833 C CA . ALA C 1 16 ? 40.80600 43.35800 57.83200 1.000 37.12265 16 ALA C CA 1
ATOM 834 C C . ALA C 1 16 ? 40.63800 42.54100 56.55800 1.000 40.90046 16 ALA C C 1
ATOM 835 O O . ALA C 1 16 ? 41.54800 41.79700 56.17700 1.000 45.04243 16 ALA C O 1
ATOM 837 N N . GLU C 1 17 ? 39.49100 42.65800 55.89300 1.000 36.09422 17 GLU C N 1
ATOM 838 C CA . GLU C 1 17 ? 39.24400 41.97300 54.63300 1.000 37.82398 17 GLU C CA 1
ATOM 839 C C . GLU C 1 17 ? 39.75600 42.75400 53.42900 1.000 38.34319 17 GLU C C 1
ATOM 840 O O . GLU C 1 17 ? 39.60900 42.28100 52.29700 1.000 40.51687 17 GLU C O 1
ATOM 846 N N . HIS C 1 18 ? 40.34800 43.93000 53.64200 1.000 46.20929 18 HIS C N 1
ATOM 847 C CA . HIS C 1 18 ? 40.76100 44.81800 52.55400 1.000 46.19968 18 HIS 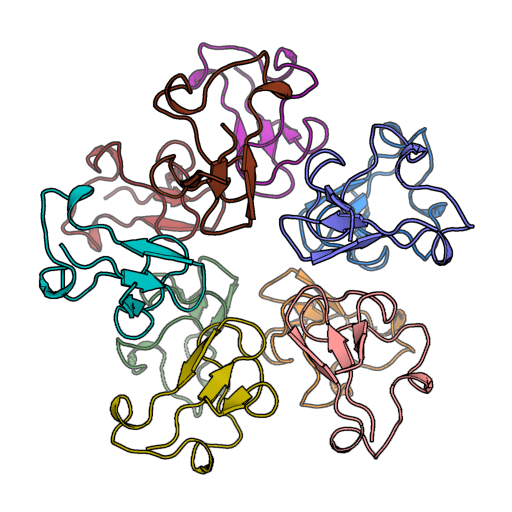C CA 1
ATOM 848 C C . HIS C 1 18 ? 42.14700 45.38700 52.82400 1.000 49.73991 18 HIS C C 1
ATOM 849 O O . HIS C 1 18 ? 42.36400 46.60000 52.79900 1.000 50.81694 18 HIS C O 1
ATOM 856 N N . ASP C 1 19 ? 43.10600 44.49800 53.09500 1.000 56.15634 19 ASP C N 1
ATOM 857 C CA . ASP C 1 19 ? 44.50400 44.87300 53.31300 1.000 56.05193 19 ASP C CA 1
ATOM 858 C C . ASP C 1 19 ? 44.65600 45.89300 54.43500 1.000 53.99724 19 ASP C C 1
ATOM 859 O O . ASP C 1 19 ? 45.56500 46.72500 54.41100 1.000 55.42443 19 ASP C O 1
ATOM 864 N N . ASN C 1 20 ? 43.75800 45.84400 55.42000 1.000 45.97842 20 ASN C N 1
ATOM 865 C CA . ASN C 1 20 ? 43.79700 46.73500 56.57600 1.000 45.54009 20 ASN C CA 1
ATOM 866 C C . ASN C 1 20 ? 43.64500 48.20600 56.19200 1.000 43.25295 20 ASN C C 1
ATOM 867 O O . ASN C 1 20 ? 44.11700 49.08900 56.91300 1.000 43.12190 20 ASN C O 1
ATOM 872 N N . VAL C 1 21 ? 43.01000 48.48400 55.05700 1.000 40.39396 21 VAL C N 1
ATOM 873 C CA . VAL C 1 21 ? 42.74100 49.85600 54.62700 1.000 40.72409 21 VAL C CA 1
ATOM 874 C C . VAL C 1 21 ? 41.58100 50.42600 55.43300 1.000 37.80919 21 VAL C C 1
ATOM 875 O O . VAL C 1 21 ? 40.45500 49.91600 55.34000 1.000 34.15734 21 VAL C O 1
ATOM 879 N N . PRO C 1 22 ? 41.79700 51.49200 56.20400 1.000 34.61040 22 PRO C N 1
ATOM 880 C CA . PRO C 1 22 ? 40.70200 52.07400 56.99100 1.000 30.49659 22 PRO C CA 1
ATOM 881 C C . PRO C 1 22 ? 39.60100 52.62100 56.09500 1.000 29.82849 22 PRO C C 1
ATOM 882 O O . PRO C 1 22 ? 39.84400 53.04400 54.96300 1.000 28.06913 22 PRO C O 1
ATOM 886 N N . PHE C 1 23 ? 38.37200 52.60200 56.62200 1.000 29.52039 23 PHE C N 1
ATOM 887 C CA . PHE C 1 23 ? 37.23600 53.12600 55.86600 1.000 29.28357 23 PHE C CA 1
ATOM 888 C C . PHE C 1 23 ? 37.46000 54.57800 55.46500 1.000 29.43488 23 PHE C C 1
ATOM 889 O O . PHE C 1 23 ? 37.13900 54.97000 54.33700 1.000 26.45937 23 PHE C O 1
ATOM 897 N N . ASP C 1 24 ? 38.00300 55.39400 56.37700 1.000 36.58915 24 ASP C N 1
ATOM 898 C CA . ASP C 1 24 ? 38.18800 56.81000 56.07400 1.000 38.50618 24 ASP C CA 1
ATOM 899 C C . ASP C 1 24 ? 39.27200 57.06300 55.03400 1.000 37.79963 24 ASP C C 1
ATOM 900 O O . ASP C 1 24 ? 39.38200 58.19200 54.54900 1.000 40.77412 24 ASP C O 1
ATOM 905 N N . GLN C 1 25 ? 40.09000 56.06500 54.70500 1.000 37.49622 25 GLN C N 1
ATOM 906 C CA . GLN C 1 25 ? 41.08900 56.20600 53.65200 1.000 38.64672 25 GLN C CA 1
ATOM 907 C C . GLN C 1 25 ? 40.61300 55.67300 52.30800 1.000 37.04139 25 GLN C C 1
ATOM 908 O O . GLN C 1 25 ? 41.36800 55.71400 51.33500 1.000 36.47174 25 GLN C O 1
ATOM 914 N N . LEU C 1 26 ? 39.40000 55.13600 52.23900 1.000 30.07516 26 LEU C N 1
ATOM 915 C CA . LEU C 1 26 ? 38.84500 54.78600 50.95300 1.000 26.82655 26 LEU C CA 1
ATOM 916 C C . LEU C 1 26 ? 38.63600 56.08500 50.17200 1.000 29.10159 26 LEU C C 1
ATOM 917 O O . LEU C 1 26 ? 38.33400 57.12700 50.76000 1.000 30.09226 26 LEU C O 1
ATOM 922 N N . PRO C 1 27 ? 38.81500 56.05900 48.85700 1.000 31.87839 27 PRO C N 1
ATOM 923 C CA . PRO C 1 27 ? 38.60800 57.28500 48.07200 1.000 33.18973 27 PRO C CA 1
ATOM 924 C C . PRO C 1 27 ? 37.17600 57.78700 48.18500 1.000 34.34274 27 PRO C C 1
ATOM 925 O O . PRO C 1 27 ? 36.23700 57.02200 48.42300 1.000 30.63714 27 PRO C O 1
ATOM 929 N N . ASP C 1 28 ? 37.01500 59.09900 48.02200 1.000 32.27353 28 ASP C N 1
ATOM 930 C CA . ASP C 1 28 ? 35.68000 59.67700 48.08500 1.000 34.90566 28 ASP C CA 1
ATOM 931 C C . ASP C 1 28 ? 34.79400 59.23900 46.92100 1.000 33.50098 28 ASP C C 1
ATOM 932 O O . ASP C 1 28 ? 33.57800 59.45400 46.98600 1.000 34.07804 28 ASP C O 1
ATOM 937 N N . ASP C 1 29 ? 35.37200 58.63600 45.87200 1.000 33.43300 29 ASP C N 1
ATOM 938 C CA . ASP C 1 29 ? 34.62700 58.07400 44.74800 1.000 34.40016 29 ASP C CA 1
ATOM 939 C C . ASP C 1 29 ? 34.18600 56.63900 44.98800 1.000 31.29398 29 ASP C C 1
ATOM 940 O O . ASP C 1 29 ? 33.45500 56.08500 44.16000 1.000 31.13607 29 ASP C O 1
ATOM 945 N N . TRP C 1 30 ? 34.65000 56.01000 46.06400 1.000 27.78087 30 TRP C N 1
ATOM 946 C CA . TRP C 1 30 ? 34.19100 54.67100 46.40600 1.000 23.26278 30 TRP C CA 1
ATOM 947 C C . TRP C 1 30 ? 32.69900 54.71500 46.71600 1.000 22.30749 30 TRP C C 1
ATOM 948 O O . TRP C 1 30 ? 32.17000 55.71800 47.19700 1.000 21.91836 30 TRP C O 1
ATOM 959 N N . CYS C 1 31 ? 32.01500 53.60500 46.44600 1.000 17.42467 31 CYS C N 1
ATOM 960 C CA . CYS C 1 31 ? 30.60600 53.50700 46.79400 1.000 15.60788 31 CYS C CA 1
ATOM 961 C C . CYS C 1 31 ? 30.32200 52.07000 47.20000 1.000 15.60231 31 CYS C C 1
ATOM 962 O O . CYS C 1 31 ? 31.10800 51.15900 46.92200 1.000 17.59114 31 CYS C O 1
ATOM 965 N N . CYS C 1 32 ? 29.19300 51.87400 47.86700 1.000 14.87789 32 CYS C N 1
ATOM 966 C CA . CYS C 1 32 ? 28.85100 50.54900 48.36100 1.000 15.55399 32 CYS C CA 1
ATOM 967 C C . CYS C 1 32 ? 28.88100 49.54600 47.21200 1.000 15.10142 32 CYS C C 1
ATOM 968 O O . CYS C 1 32 ? 28.19900 49.75400 46.19600 1.000 15.77461 32 CYS C O 1
ATOM 971 N N . PRO C 1 33 ? 29.65200 48.46300 47.31900 1.000 15.97201 33 PRO C N 1
ATOM 972 C CA . PRO C 1 33 ? 29.72200 47.52100 46.19200 1.000 19.15732 33 PRO C CA 1
ATOM 973 C C . PRO C 1 33 ? 28.40500 46.83400 45.89600 1.000 17.14571 33 PRO C C 1
ATOM 974 O O . PRO C 1 33 ? 28.23000 46.31600 44.78800 1.000 19.20207 33 PRO C O 1
ATOM 978 N N . VAL C 1 34 ? 27.46300 46.82400 46.83200 1.000 16.34616 34 VAL C N 1
ATOM 979 C CA . VAL C 1 34 ? 26.17700 46.16900 46.60400 1.000 15.43138 34 VAL C CA 1
ATOM 980 C C . VAL C 1 34 ? 25.14300 47.12800 46.04400 1.000 16.66803 34 VAL C C 1
ATOM 981 O O . VAL C 1 34 ? 24.50900 46.84800 45.02300 1.000 18.94010 34 VAL C O 1
ATOM 985 N N . CYS C 1 35 ? 24.94800 48.28500 46.68500 1.000 14.14961 35 CYS C N 1
ATOM 986 C CA . CYS C 1 35 ? 23.84100 49.15800 46.32200 1.000 13.35031 35 CYS C CA 1
ATOM 987 C C . CYS C 1 35 ? 24.25000 50.51300 45.76500 1.000 14.10034 35 CYS C C 1
ATOM 988 O O . CYS C 1 35 ? 23.37100 51.26400 45.33100 1.000 15.68325 35 CYS C O 1
ATOM 991 N N . GLY C 1 36 ? 25.52700 50.86200 45.81400 1.000 14.76385 36 GLY C N 1
ATOM 992 C CA . GLY C 1 36 ? 26.02200 52.04400 45.13000 1.000 15.14236 36 GLY C CA 1
ATOM 993 C C . GLY C 1 36 ? 25.91400 53.36100 45.87200 1.000 14.70492 36 GLY C C 1
ATOM 994 O O . GLY C 1 36 ? 26.23000 54.39700 45.27700 1.000 14.56953 36 GLY C O 1
ATOM 995 N N . VAL C 1 37 ? 25.49400 53.36100 47.14700 1.000 12.40126 37 VAL C N 1
ATOM 996 C CA . VAL C 1 37 ? 25.42500 54.62800 47.90300 1.000 11.33357 37 VAL C CA 1
ATOM 997 C C . VAL C 1 37 ? 26.82200 55.10300 48.27600 1.000 14.16174 37 VAL C C 1
ATOM 998 O O . VAL C 1 37 ? 27.78100 54.33700 48.32600 1.000 15.10277 37 VAL C O 1
ATOM 1002 N N . SER C 1 38 ? 26.93100 56.39100 48.56500 1.000 13.67667 38 SER C N 1
ATOM 1003 C CA . SER C 1 38 ? 28.21600 56.95400 48.95700 1.000 15.72719 38 SER C CA 1
ATOM 1004 C C . SER C 1 38 ? 28.58000 56.56400 50.39300 1.000 14.95371 38 SER C C 1
ATOM 1005 O O . SER C 1 38 ? 27.77900 56.00700 51.15000 1.000 14.50753 38 SER C O 1
ATOM 1008 N N . LYS C 1 39 ? 29.81400 56.90800 50.77700 1.000 14.70916 39 LYS C N 1
ATOM 1009 C CA . LYS C 1 39 ? 30.27500 56.64200 52.13800 1.000 16.17342 39 LYS C CA 1
ATOM 1010 C C . LYS C 1 39 ? 29.44400 57.35000 53.20000 1.000 16.19697 39 LYS C C 1
ATOM 1011 O O . LYS C 1 39 ? 29.44600 56.92200 54.36200 1.000 17.54612 39 LYS C O 1
ATOM 1017 N N . ASP C 1 40 ? 28.72200 58.41200 52.83800 1.000 15.04056 40 ASP C N 1
ATOM 1018 C CA . ASP C 1 40 ? 27.87400 59.07700 53.82000 1.000 15.79543 40 ASP C CA 1
ATOM 1019 C C . ASP C 1 40 ? 26.75100 58.18100 54.31300 1.000 16.37026 40 ASP C C 1
ATOM 1020 O O . ASP C 1 40 ? 26.20200 58.43000 55.39200 1.000 17.90276 40 ASP C O 1
ATOM 1025 N N . GLN C 1 41 ? 26.38600 57.15000 53.55000 1.000 14.24404 41 GLN C N 1
ATOM 1026 C CA . GLN C 1 41 ? 25.32200 56.25000 53.95600 1.000 12.84491 41 GLN C CA 1
ATOM 1027 C C . GLN C 1 41 ? 25.83600 55.02900 54.69900 1.000 15.38408 41 GLN C C 1
ATOM 1028 O O . GLN C 1 41 ? 25.14300 54.01100 54.75400 1.000 17.48160 41 GLN C O 1
ATOM 1034 N N . PHE C 1 42 ? 27.01300 55.12500 55.30300 1.000 16.50210 42 PHE C N 1
ATOM 1035 C CA . PHE C 1 42 ? 27.56500 54.06800 56.13600 1.000 17.41973 42 PHE C CA 1
ATOM 1036 C C . PHE C 1 42 ? 27.60800 54.53400 57.58100 1.000 19.56655 42 PHE C C 1
ATOM 1037 O O . PHE C 1 42 ? 27.74600 55.72800 57.86500 1.000 19.95091 42 PHE C O 1
ATOM 1045 N N . SER C 1 43 ? 27.48100 53.57900 58.49100 1.000 17.37384 43 SER C N 1
ATOM 1046 C CA . SER C 1 43 ? 27.54100 53.86900 59.91300 1.000 19.92992 43 SER C CA 1
ATOM 1047 C C . SER C 1 43 ? 28.52600 52.91300 60.55400 1.000 21.72664 43 SER C C 1
ATOM 1048 O O . SER C 1 43 ? 28.61300 51.74800 60.15400 1.000 19.54225 43 SER C O 1
ATOM 1051 N N . PRO C 1 44 ? 29.27400 53.35200 61.56500 1.000 21.51874 44 PRO C N 1
ATOM 1052 C CA . PRO C 1 44 ? 30.22200 52.43900 62.20400 1.000 24.68463 44 PRO C CA 1
ATOM 1053 C C . PRO C 1 44 ? 29.47000 51.31900 62.90300 1.000 25.55867 44 PRO C C 1
ATOM 1054 O O . PRO C 1 44 ? 28.37700 51.51800 63.43900 1.000 28.62877 44 PRO C O 1
ATOM 1058 N N . ALA C 1 45 ? 30.03500 50.12000 62.82800 1.000 34.71971 45 ALA C N 1
ATOM 1059 C CA . ALA C 1 45 ? 29.46000 48.94400 63.46800 1.000 35.98443 45 ALA C CA 1
ATOM 1060 C C . ALA C 1 45 ? 30.27600 48.49500 64.68100 1.000 42.13930 45 ALA C C 1
ATOM 1061 O O . ALA C 1 45 ? 29.74100 48.01900 65.68600 1.000 42.74318 45 ALA C O 1
ATOM 1064 N N . MET D 1 1 ? 20.73700 68.63400 63.39000 1.000 46.84430 1 MET D N 1
ATOM 1065 C CA . MET D 1 1 ? 19.29400 68.80600 63.51200 1.000 43.71071 1 MET D CA 1
ATOM 1066 C C . MET D 1 1 ? 18.61600 67.43300 63.51100 1.000 37.65887 1 MET D C 1
ATOM 1067 O O . MET D 1 1 ? 19.26600 66.42300 63.75600 1.000 43.09603 1 MET D O 1
ATOM 1072 N N . GLN D 1 2 ? 17.31900 67.39200 63.20900 1.000 28.54923 2 GLN D N 1
ATOM 1073 C CA . GLN D 1 2 ? 16.57500 66.14300 63.26900 1.000 24.47902 2 GLN D CA 1
ATOM 1074 C C . GLN D 1 2 ? 16.83900 65.34800 61.99400 1.000 20.43711 2 GLN D C 1
ATOM 1075 O O . GLN D 1 2 ? 16.54700 65.82100 60.88800 1.000 19.89882 2 GLN D O 1
ATOM 1081 N N . LYS D 1 3 ? 17.39300 64.14900 62.15800 1.000 18.63917 3 LYS D N 1
ATOM 1082 C CA . LYS D 1 3 ? 17.62300 63.24800 61.03900 1.000 17.07955 3 LYS D CA 1
ATOM 1083 C C . LYS D 1 3 ? 16.35900 62.45100 60.74800 1.000 17.04538 3 LYS D C 1
ATOM 1084 O O . LYS D 1 3 ? 15.56700 62.14800 61.63700 1.000 17.24415 3 LYS D O 1
ATOM 1090 N N . TYR D 1 4 ? 16.18000 62.11000 59.47800 1.000 15.98729 4 TYR D N 1
ATOM 1091 C CA . TYR D 1 4 ? 15.05900 61.28100 59.05800 1.000 14.99436 4 TYR D CA 1
ATOM 1092 C C . TYR D 1 4 ? 15.58700 60.10800 58.25400 1.000 12.79374 4 TYR D C 1
ATOM 1093 O O . TYR D 1 4 ? 16.62200 60.20500 57.58300 1.000 15.68061 4 TYR D O 1
ATOM 1102 N N . VAL D 1 5 ? 14.88500 58.98700 58.35600 1.000 13.78223 5 VAL D N 1
ATOM 1103 C CA . VAL D 1 5 ? 15.29600 57.74300 57.72200 1.000 12.84619 5 VAL D CA 1
ATOM 1104 C C . VAL D 1 5 ? 14.15800 57.23300 56.85600 1.000 13.32546 5 VAL D C 1
ATOM 1105 O O . VAL D 1 5 ? 12.98900 57.26800 57.26200 1.000 13.20949 5 VAL D O 1
ATOM 1109 N N . CYS D 1 6 ? 14.50500 56.75500 55.66500 1.000 12.14776 6 CYS D N 1
ATOM 1110 C CA . CYS D 1 6 ? 13.50900 56.21700 54.74900 1.000 10.90166 6 CYS D CA 1
ATOM 1111 C C . CYS D 1 6 ? 12.95800 54.89500 55.28000 1.000 11.19122 6 CYS D C 1
ATOM 1112 O O . CYS D 1 6 ? 13.72200 53.96500 55.57600 1.000 12.89930 6 CYS D O 1
ATOM 1115 N N . ASN D 1 7 ? 11.61800 54.81500 55.36400 1.000 12.74592 7 ASN D N 1
ATOM 1116 C CA . ASN D 1 7 ? 10.94500 53.60500 55.85500 1.000 14.66478 7 ASN D CA 1
ATOM 1117 C C . ASN D 1 7 ? 11.25300 52.39000 54.99000 1.000 12.95334 7 ASN D C 1
ATOM 1118 O O . ASN D 1 7 ? 11.18100 51.25700 55.47700 1.000 13.60790 7 ASN D O 1
ATOM 1123 N N . VAL D 1 8 ? 11.49400 52.60100 53.69900 1.000 13.31956 8 VAL D N 1
ATOM 1124 C CA . VAL D 1 8 ? 11.59600 51.51900 52.72800 1.000 12.46807 8 VAL D CA 1
ATOM 1125 C C . VAL D 1 8 ? 13.02700 51.03700 52.58200 1.000 14.48621 8 VAL D C 1
ATOM 1126 O O . VAL D 1 8 ? 13.29300 49.83100 52.56900 1.000 15.85366 8 VAL D O 1
ATOM 1130 N N . CYS D 1 9 ? 13.99400 51.94600 52.46700 1.000 12.58780 9 CYS D N 1
ATOM 1131 C CA . CYS D 1 9 ? 15.33900 51.51200 52.13400 1.000 12.73587 9 CYS D CA 1
ATOM 1132 C C . CYS D 1 9 ? 16.39700 51.85300 53.16200 1.000 12.73898 9 CYS D C 1
ATOM 1133 O O . CYS D 1 9 ? 17.53600 51.41500 52.99100 1.000 13.60499 9 CYS D O 1
ATOM 1136 N N . GLY D 1 10 ? 16.07800 52.63400 54.19600 1.000 11.27861 10 GLY D N 1
ATOM 1137 C CA . GLY D 1 10 ? 17.06200 52.95000 55.21500 1.000 12.77728 10 GLY D CA 1
ATOM 1138 C C . GLY D 1 10 ? 17.96200 54.13100 54.92100 1.000 14.07474 10 GLY D C 1
ATOM 1139 O O . GLY D 1 10 ? 18.78600 54.47800 55.77500 1.000 13.02442 10 GLY D O 1
ATOM 1140 N N . TYR D 1 11 ? 17.83200 54.76400 53.75600 1.000 10.81098 11 TYR D N 1
ATOM 1141 C CA . TYR D 1 11 ? 18.58100 55.98600 53.47100 1.000 11.81498 11 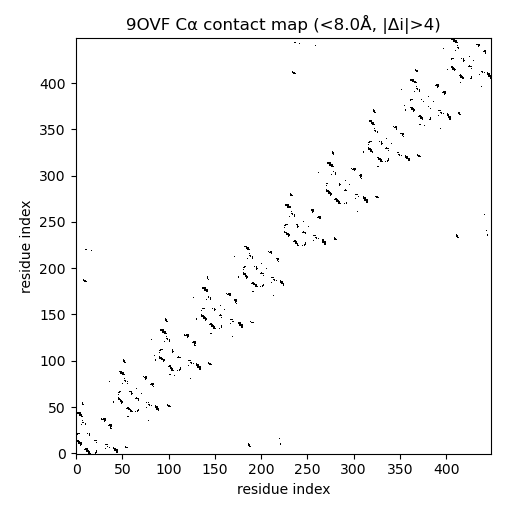TYR D CA 1
ATOM 1142 C C . TYR D 1 11 ? 18.34600 57.01600 54.57000 1.000 11.66671 11 TYR D C 1
ATOM 1143 O O . TYR D 1 11 ? 17.21100 57.21900 55.01500 1.000 12.41355 11 TYR D O 1
ATOM 1152 N N . GLU D 1 12 ? 19.42300 57.67800 55.00000 1.000 10.65570 12 GLU D N 1
ATOM 1153 C CA . GLU D 1 12 ? 19.35200 58.64700 56.08800 1.000 12.97572 12 GLU D CA 1
ATOM 1154 C C . GLU D 1 12 ? 19.53100 60.06000 55.53900 1.000 12.94314 12 GLU D C 1
ATOM 1155 O O . GLU D 1 12 ? 20.55300 60.36200 54.91000 1.000 14.74815 12 GLU D O 1
ATOM 1161 N N . TYR D 1 13 ? 18.54600 60.92800 55.80100 1.000 12.44068 13 TYR D N 1
ATOM 1162 C CA . TYR D 1 13 ? 18.69300 62.35200 55.53700 1.000 12.83936 13 TYR D CA 1
ATOM 1163 C C . TYR D 1 13 ? 19.19300 63.00400 56.81600 1.000 13.90727 13 TYR D C 1
ATOM 1164 O O . TYR D 1 13 ? 18.44200 63.13200 57.78800 1.000 14.78151 13 TYR D O 1
ATOM 1173 N N . ASP D 1 14 ? 20.45100 63.43200 56.80600 1.000 12.97555 14 ASP D N 1
ATOM 1174 C CA . ASP D 1 14 ? 21.03900 64.14000 57.93900 1.000 17.31554 14 ASP D CA 1
ATOM 1175 C C . ASP D 1 14 ? 21.20700 65.59700 57.53800 1.000 16.97548 14 ASP D C 1
ATOM 1176 O O . ASP D 1 14 ? 22.01500 65.89000 56.65200 1.000 15.11407 14 ASP D O 1
ATOM 1181 N N . PRO D 1 15 ? 20.47800 66.53500 58.13800 1.000 13.25118 15 PRO D N 1
ATOM 1182 C CA . PRO D 1 15 ? 20.63200 67.94500 57.74100 1.000 16.03633 15 PRO D CA 1
ATOM 1183 C C . PRO D 1 15 ? 22.06600 68.43600 57.80500 1.000 15.96123 15 PRO D C 1
ATOM 1184 O O . PRO D 1 15 ? 22.43600 69.31600 57.02000 1.000 17.83164 15 PRO D O 1
ATOM 1188 N N . ALA D 1 16 ? 22.88000 67.90900 58.72500 1.000 16.77519 16 ALA D N 1
ATOM 1189 C CA . ALA D 1 16 ? 24.27000 68.35700 58.81100 1.000 18.54996 16 ALA D CA 1
ATOM 1190 C C . ALA D 1 16 ? 25.05900 68.05900 57.54600 1.000 20.00998 16 ALA D C 1
ATOM 1191 O O . ALA D 1 16 ? 26.08100 68.70600 57.30200 1.000 21.21712 16 ALA D O 1
ATOM 1193 N N . GLU D 1 17 ? 24.63800 67.07100 56.75500 1.000 17.76956 17 GLU D N 1
ATOM 1194 C CA . GLU D 1 17 ? 25.30000 66.76600 55.49800 1.000 19.74186 17 GLU D CA 1
ATOM 1195 C C . GLU D 1 17 ? 24.77100 67.59300 54.34000 1.000 18.17019 17 GLU D C 1
ATOM 1196 O O . GLU D 1 17 ? 25.29200 67.47400 53.22200 1.000 21.13683 17 GLU D O 1
ATOM 1202 N N . HIS D 1 18 ? 23.77100 68.44500 54.57900 1.000 18.63788 18 HIS D N 1
ATOM 1203 C CA . HIS D 1 18 ? 23.11600 69.20700 53.52200 1.000 20.05360 18 HIS D CA 1
ATOM 1204 C C . HIS D 1 18 ? 22.88700 70.64900 53.96800 1.000 22.02242 18 HIS D C 1
ATOM 1205 O O . HIS D 1 18 ? 21.79000 71.19800 53.85200 1.000 21.32568 18 HIS D O 1
ATOM 1212 N N . ASP D 1 19 ? 23.94900 71.27300 54.47600 1.000 22.42630 19 ASP D N 1
ATOM 1213 C CA . ASP D 1 19 ? 23.95800 72.69200 54.84600 1.000 24.16310 19 ASP D CA 1
ATOM 1214 C C . ASP D 1 19 ? 22.88400 73.04200 55.87200 1.000 23.75627 19 ASP D C 1
ATOM 1215 O O . ASP D 1 19 ? 22.41800 74.18200 55.92600 1.000 25.58380 19 ASP D O 1
ATOM 1220 N N . ASN D 1 20 ? 22.51400 72.08400 56.72400 1.000 19.33836 20 ASN D N 1
ATOM 1221 C CA . ASN D 1 20 ? 21.48800 72.28600 57.75100 1.000 19.54512 20 ASN D CA 1
ATOM 1222 C C . ASN D 1 20 ? 20.10900 72.62000 57.19800 1.000 20.66073 20 ASN D C 1
ATOM 1223 O O . ASN D 1 20 ? 19.31200 73.26900 57.87800 1.000 24.17526 20 ASN D O 1
ATOM 1228 N N . VAL D 1 21 ? 19.80400 72.18700 55.97800 1.000 21.06374 21 VAL D N 1
ATOM 1229 C CA . VAL D 1 21 ? 18.44600 72.33500 55.46600 1.000 20.19433 21 VAL D CA 1
ATOM 1230 C C . VAL D 1 21 ? 17.61000 71.29400 56.19300 1.000 20.43364 21 VAL D C 1
ATOM 1231 O O . VAL D 1 21 ? 17.89200 70.09000 56.07300 1.000 18.62592 21 VAL D O 1
ATOM 1235 N N . PRO D 1 22 ? 16.60800 71.69000 56.97700 1.000 18.14702 22 PRO D N 1
ATOM 1236 C CA . PRO D 1 22 ? 15.79400 70.69900 57.68800 1.000 19.64471 22 PRO D CA 1
ATOM 1237 C C . PRO D 1 22 ? 15.00700 69.85000 56.70600 1.000 19.34744 22 PRO D C 1
ATOM 1238 O O . PRO D 1 22 ? 14.67700 70.28000 55.59800 1.000 17.87567 22 PRO D O 1
ATOM 1242 N N . PHE D 1 23 ? 14.70000 68.62700 57.14100 1.000 18.61434 23 PHE D N 1
ATOM 1243 C CA . PHE D 1 23 ? 13.92300 67.73200 56.29300 1.000 20.12699 23 PHE D CA 1
ATOM 1244 C C . PHE D 1 23 ? 12.61100 68.37700 55.86600 1.000 19.63403 23 PHE D C 1
ATOM 1245 O O . PHE D 1 23 ? 12.21800 68.28500 54.69800 1.000 19.68511 23 PHE D O 1
ATOM 1253 N N . ASP D 1 24 ? 11.93500 69.06800 56.78900 1.000 27.02252 24 ASP D N 1
ATOM 1254 C CA . ASP D 1 24 ? 10.63700 69.63200 56.44200 1.000 29.31883 24 ASP D CA 1
ATOM 1255 C C . ASP D 1 24 ? 10.73200 70.76900 55.43300 1.000 32.11378 24 ASP D C 1
ATOM 1256 O O . ASP D 1 24 ? 9.70200 71.15500 54.87300 1.000 37.40994 24 ASP D O 1
ATOM 1261 N N . GLN D 1 25 ? 11.92600 71.30200 55.18400 1.000 24.71813 25 GLN D N 1
ATOM 1262 C CA . GLN D 1 25 ? 12.13700 72.35300 54.19500 1.000 26.85557 25 GLN D CA 1
ATOM 1263 C C . GLN D 1 25 ? 12.60100 71.83300 52.84000 1.000 26.16953 25 GLN D C 1
ATOM 1264 O O . GLN D 1 25 ? 12.76700 72.62700 51.91000 1.000 25.47556 25 GLN D O 1
ATOM 1270 N N . LEU D 1 26 ? 12.79800 70.53000 52.69400 1.000 21.84932 26 LEU D N 1
ATOM 1271 C CA . LEU D 1 26 ? 13.11700 69.99700 51.38200 1.000 21.75377 26 LEU D CA 1
ATOM 1272 C C . LEU D 1 26 ? 11.93100 70.22800 50.44300 1.000 21.08389 26 LEU D C 1
ATOM 1273 O O . LEU D 1 26 ? 10.77600 70.19700 50.87500 1.000 23.48050 26 LEU D O 1
ATOM 1278 N N . PRO D 1 27 ? 12.19100 70.43700 49.15500 1.000 24.39799 27 PRO D N 1
ATOM 1279 C CA . PRO D 1 27 ? 11.09600 70.67800 48.21100 1.000 22.21615 27 PRO D CA 1
ATOM 1280 C C . PRO D 1 27 ? 10.12400 69.51000 48.19200 1.000 25.67864 27 PRO D C 1
ATOM 1281 O O . PRO D 1 27 ? 10.49400 68.36100 48.43200 1.000 22.99019 27 PRO D O 1
ATOM 1285 N N . ASP D 1 28 ? 8.86500 69.81300 47.87900 1.000 28.10363 28 ASP D N 1
ATOM 1286 C CA . ASP D 1 28 ? 7.85200 68.76600 47.83100 1.000 30.63563 28 ASP D CA 1
ATOM 1287 C C . ASP D 1 28 ? 8.09000 67.77800 46.69400 1.000 27.00527 28 ASP D C 1
ATOM 1288 O O . ASP D 1 28 ? 7.55700 66.66300 46.73500 1.000 28.85058 28 ASP D O 1
ATOM 1293 N N . ASP D 1 29 ? 8.87400 68.15600 45.68900 1.000 24.50347 29 ASP D N 1
ATOM 1294 C CA . ASP D 1 29 ? 9.23800 67.26300 44.59600 1.000 25.01425 29 ASP D CA 1
ATOM 1295 C C . ASP D 1 29 ? 10.45600 66.41100 44.91300 1.000 22.98048 29 ASP D C 1
ATOM 1296 O O . ASP D 1 29 ? 10.87300 65.60700 44.07100 1.000 20.97856 29 ASP D O 1
ATOM 1301 N N . TRP D 1 30 ? 11.05200 66.58900 46.08300 1.000 20.27684 30 TRP D N 1
ATOM 1302 C CA . TRP D 1 30 ? 12.15500 65.73700 46.49200 1.000 18.99620 30 TRP D CA 1
ATOM 1303 C C . TRP D 1 30 ? 11.62800 64.33300 46.75200 1.000 16.93935 30 TRP D C 1
ATOM 1304 O O . TRP D 1 30 ? 10.47200 64.14400 47.14000 1.000 18.25457 30 TRP D O 1
ATOM 1315 N N . CYS D 1 31 ? 12.48000 63.33700 46.52500 1.000 15.80438 31 CYS D N 1
ATOM 1316 C CA . CYS D 1 31 ? 12.11900 61.96300 46.86600 1.000 13.73814 31 CYS D CA 1
ATOM 1317 C C . CYS D 1 31 ? 13.38200 61.24400 47.30600 1.000 13.34079 31 CYS D C 1
ATOM 1318 O O . CYS D 1 31 ? 14.49000 61.72600 47.08000 1.000 14.84546 31 CYS D O 1
ATOM 1321 N N . CYS D 1 32 ? 13.20600 60.08100 47.94300 1.000 12.63947 32 CYS D N 1
ATOM 1322 C CA . CYS D 1 32 ? 14.34900 59.34300 48.45600 1.000 12.79795 32 CYS D CA 1
ATOM 1323 C C . CYS D 1 32 ? 15.34800 59.09700 47.32900 1.000 11.93593 32 CYS D C 1
ATOM 1324 O O . CYS D 1 32 ? 14.97000 58.54300 46.28000 1.000 12.67757 32 CYS D O 1
ATOM 1327 N N . PRO D 1 33 ? 16.60900 59.51200 47.48200 1.000 12.83363 33 PRO D N 1
ATOM 1328 C CA . PRO D 1 33 ? 17.56200 59.33400 46.37200 1.000 14.64746 33 PRO D CA 1
ATOM 1329 C C . PRO D 1 33 ? 17.83900 57.88300 46.04800 1.000 16.23438 33 PRO D C 1
ATOM 1330 O O . PRO D 1 33 ? 18.27700 57.58900 44.92800 1.000 14.70784 33 PRO D O 1
ATOM 1334 N N . VAL D 1 34 ? 17.55300 56.96200 46.96400 1.000 12.68555 34 VAL D N 1
ATOM 1335 C CA . VAL D 1 34 ? 17.82000 55.54700 46.72500 1.000 13.63558 34 VAL D CA 1
ATOM 1336 C C . VAL D 1 34 ? 16.61400 54.84100 46.11600 1.000 13.12514 34 VAL D C 1
ATOM 1337 O O . VAL D 1 34 ? 16.74000 54.11100 45.12600 1.000 17.25655 34 VAL D O 1
ATOM 1341 N N . CYS D 1 35 ? 15.41900 55.00100 46.70800 1.000 12.76238 35 CYS D N 1
ATOM 1342 C CA . CYS D 1 35 ? 14.26600 54.20500 46.30500 1.000 12.36950 35 CYS D CA 1
ATOM 1343 C C . CYS D 1 35 ? 13.10500 55.01100 45.72900 1.000 12.66559 35 CYS D C 1
ATOM 1344 O O . CYS D 1 35 ? 12.14800 54.40700 45.23600 1.000 13.36817 35 CYS D O 1
ATOM 1347 N N . GLY D 1 36 ? 13.14200 56.33400 45.80800 1.000 11.89669 36 GLY D N 1
ATOM 1348 C CA . GLY D 1 36 ? 12.17100 57.16700 45.11200 1.000 11.28883 36 GLY D CA 1
ATOM 1349 C C . GLY D 1 36 ? 10.87000 57.44700 45.82900 1.000 13.63474 36 GLY D C 1
ATOM 1350 O O . GLY D 1 36 ? 9.98300 58.06400 45.23400 1.000 13.78328 36 GLY D O 1
ATOM 1351 N N . VAL D 1 37 ? 10.71800 57.01900 47.08900 1.000 11.48016 37 VAL D N 1
ATOM 1352 C CA . VAL D 1 37 ? 9.47100 57.32900 47.80800 1.000 11.89058 37 VAL D CA 1
ATOM 1353 C C . VAL D 1 37 ? 9.42800 58.80000 48.21600 1.000 13.88345 37 VAL D C 1
ATOM 1354 O O . VAL D 1 37 ? 10.44700 59.49300 48.32000 1.000 13.18613 37 VAL D O 1
ATOM 1358 N N . SER D 1 38 ? 8.21800 59.27800 48.47100 1.000 12.54222 38 SER D N 1
ATOM 1359 C CA . SER D 1 38 ? 8.05800 60.66700 48.88200 1.000 13.12922 38 SER D CA 1
ATOM 1360 C C . SER D 1 38 ? 8.49000 60.87200 50.33300 1.000 15.12583 38 SER D C 1
ATOM 1361 O O . SER D 1 38 ? 8.74600 59.92900 51.09300 1.000 12.80485 38 SER D O 1
ATOM 1364 N N . LYS D 1 39 ? 8.52400 62.14400 50.72200 1.000 13.91779 39 LYS D N 1
ATOM 1365 C CA . LYS D 1 39 ? 8.89000 62.50800 52.08300 1.000 14.03233 39 LYS D CA 1
ATOM 1366 C C . LYS D 1 39 ? 7.94600 61.90900 53.12000 1.000 13.34481 39 LYS D C 1
ATOM 1367 O O . LYS D 1 39 ? 8.31800 61.82100 54.29600 1.000 15.93093 39 LYS D O 1
ATOM 1373 N N . ASP D 1 40 ? 6.72300 61.53000 52.72300 1.000 14.32286 40 ASP D N 1
ATOM 1374 C CA . ASP D 1 40 ? 5.80600 60.92900 53.68500 1.000 16.17496 40 ASP D CA 1
ATOM 1375 C C . ASP D 1 40 ? 6.28200 59.57200 54.18200 1.000 14.41267 40 ASP D C 1
ATOM 1376 O O . ASP D 1 40 ? 5.82800 59.12900 55.24000 1.000 15.33513 40 ASP D O 1
ATOM 1381 N N . GLN D 1 41 ? 7.16200 58.89800 53.43700 1.000 13.08176 41 GLN D N 1
ATOM 1382 C CA . GLN D 1 41 ? 7.66200 57.58300 53.82200 1.000 11.17664 41 GLN D CA 1
ATOM 1383 C C . GLN D 1 41 ? 8.97200 57.65200 54.59400 1.000 13.48438 41 GLN D C 1
ATOM 1384 O O . GLN D 1 41 ? 9.77400 56.71000 54.55000 1.000 13.26129 41 GLN D O 1
ATOM 1390 N N . PHE D 1 42 ? 9.22200 58.76500 55.27400 1.000 14.79310 42 PHE D N 1
ATOM 1391 C CA . PHE D 1 42 ? 10.36700 58.91000 56.15800 1.000 12.24354 42 PHE D CA 1
ATOM 1392 C C . PHE D 1 42 ? 9.88700 59.01000 57.59900 1.000 16.03710 42 PHE D C 1
ATOM 1393 O O . PHE D 1 42 ? 8.77900 59.48600 57.86700 1.000 19.25693 42 PHE D O 1
ATOM 1401 N N . SER D 1 43 ? 10.73600 58.56600 58.51700 1.000 14.77063 43 SER D N 1
ATOM 1402 C CA . SER D 1 43 ? 10.46400 58.63900 59.94100 1.000 16.81439 43 SER D CA 1
ATOM 1403 C C . SER D 1 43 ? 11.65600 59.30000 60.63100 1.000 18.09494 43 SER D C 1
ATOM 1404 O O . SER D 1 43 ? 12.80200 59.06800 60.24200 1.000 16.06703 43 SER D O 1
ATOM 1407 N N . PRO D 1 44 ? 11.41200 60.10700 61.66500 1.000 17.61983 44 PRO D N 1
ATOM 1408 C CA . PRO D 1 44 ? 12.53100 60.73300 62.38000 1.000 17.70553 44 PRO D CA 1
ATOM 1409 C C . PRO D 1 44 ? 13.32700 59.69000 63.15100 1.000 20.64757 44 PRO D C 1
ATOM 1410 O O . PRO D 1 44 ? 12.77600 58.72200 63.67900 1.000 22.45472 44 PRO D O 1
ATOM 1414 N N . ALA D 1 45 ? 14.63900 59.89000 63.20300 1.000 24.46930 45 ALA D N 1
ATOM 1415 C CA . ALA D 1 45 ? 15.53900 58.97900 63.90700 1.000 30.39701 45 ALA D CA 1
ATOM 1416 C C . ALA D 1 45 ? 15.97200 59.5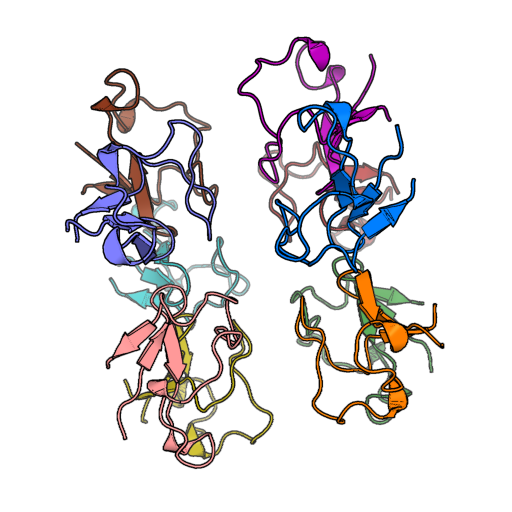3500 65.25700 1.000 34.67996 45 ALA D C 1
ATOM 1417 O O . ALA D 1 45 ? 16.17500 58.78400 66.21500 1.000 37.47205 45 ALA D O 1
ATOM 1420 N N . MET E 1 1 ? -5.55600 57.46800 63.78700 1.000 49.10967 1 MET E N 1
ATOM 1421 C CA . MET E 1 1 ? -6.23000 56.17900 63.47800 1.000 44.27447 1 MET E CA 1
ATOM 1422 C C . MET E 1 1 ? -5.17300 55.07400 63.39800 1.000 39.26792 1 MET E C 1
ATOM 1423 O O . MET E 1 1 ? -3.99600 55.38700 63.64800 1.000 42.42381 1 MET E O 1
ATOM 1428 N N . GLN E 1 2 ? -5.56100 53.84600 63.03900 1.000 27.67297 2 GLN E N 1
ATOM 1429 C CA . GLN E 1 2 ? -4.61700 52.73400 63.08500 1.000 22.76052 2 GLN E CA 1
ATOM 1430 C C . GLN E 1 2 ? -3.76600 52.71400 61.82100 1.000 18.66132 2 GLN E C 1
ATOM 1431 O O . GLN E 1 2 ? -4.29300 52.63600 60.70600 1.000 19.92048 2 GLN E O 1
ATOM 1437 N N . LYS E 1 3 ? -2.45600 52.80600 62.00400 1.000 18.12153 3 LYS E N 1
ATOM 1438 C CA . LYS E 1 3 ? -1.51800 52.71400 60.89700 1.000 15.69534 3 LYS E CA 1
ATOM 1439 C C . LYS E 1 3 ? -1.19300 51.25400 60.61600 1.000 19.25203 3 LYS E C 1
ATOM 1440 O O . LYS E 1 3 ? -1.22200 50.40400 61.51000 1.000 20.11310 3 LYS E O 1
ATOM 1446 N N . TYR E 1 4 ? -0.90200 50.96900 59.34700 1.000 16.09980 4 TYR E N 1
ATOM 1447 C CA . TYR E 1 4 ? -0.49400 49.64500 58.89900 1.000 17.05333 4 TYR E CA 1
ATOM 1448 C C . TYR E 1 4 ? 0.81500 49.77300 58.13600 1.000 16.96941 4 TYR E C 1
ATOM 1449 O O . TYR E 1 4 ? 1.06500 50.78600 57.47600 1.000 17.58952 4 TYR E O 1
ATOM 1458 N N . VAL E 1 5 ? 1.64600 48.73300 58.23300 1.000 14.64064 5 VAL E N 1
ATOM 1459 C CA . VAL E 1 5 ? 2.96900 48.73000 57.62400 1.000 14.28092 5 VAL E CA 1
ATOM 1460 C C . VAL E 1 5 ? 3.08200 47.50500 56.72800 1.000 13.70980 5 VAL E C 1
ATOM 1461 O O . VAL E 1 5 ? 2.63500 46.41200 57.09400 1.000 14.16281 5 VAL E O 1
ATOM 1465 N N . CYS E 1 6 ? 3.66400 47.69500 55.54700 1.000 12.76666 6 CYS E N 1
ATOM 1466 C CA . CYS E 1 6 ? 3.85600 46.59200 54.61300 1.000 12.31424 6 CYS E CA 1
ATOM 1467 C C . CYS E 1 6 ? 4.92000 45.63800 55.14600 1.000 13.16458 6 CYS E C 1
ATOM 1468 O O . CYS E 1 6 ? 6.03700 46.05500 55.46500 1.000 13.60244 6 CYS E O 1
ATOM 1471 N N . ASN E 1 7 ? 4.56800 44.34700 55.22300 1.000 12.01809 7 ASN E N 1
ATOM 1472 C CA . ASN E 1 7 ? 5.49600 43.32400 55.71300 1.000 14.85328 7 ASN E CA 1
ATOM 1473 C C . ASN E 1 7 ? 6.76400 43.25600 54.86900 1.000 12.78152 7 ASN E C 1
ATOM 1474 O O . ASN E 1 7 ? 7.83200 42.88200 55.37500 1.000 14.17837 7 ASN E O 1
ATOM 1479 N N . VAL E 1 8 ? 6.65900 43.57900 53.58600 1.000 13.00549 8 VAL E N 1
ATOM 1480 C CA . VAL E 1 8 ? 7.73700 43.30300 52.63500 1.000 14.16375 8 VAL E CA 1
ATOM 1481 C C . VAL E 1 8 ? 8.69000 44.48000 52.49900 1.000 16.17113 8 VAL E C 1
ATOM 1482 O O . VAL E 1 8 ? 9.91100 44.30800 52.53700 1.000 18.35769 8 VAL E O 1
ATOM 1486 N N . CYS E 1 9 ? 8.16000 45.70100 52.36300 1.000 13.67666 9 CYS E N 1
ATOM 1487 C CA . CYS E 1 9 ? 8.99700 46.84500 52.02200 1.000 12.81817 9 CYS E CA 1
ATOM 1488 C C . CYS E 1 9 ? 9.00700 47.97500 53.04900 1.000 11.68617 9 CYS E C 1
ATOM 1489 O O . CYS E 1 9 ? 9.81500 48.89600 52.89700 1.000 14.09897 9 CYS E O 1
ATOM 1492 N N . GLY E 1 10 ? 8.17400 47.93000 54.09800 1.000 11.49465 10 GLY E N 1
ATOM 1493 C CA . GLY E 1 10 ? 8.16200 48.96800 55.12400 1.000 13.32023 10 GLY E CA 1
ATOM 1494 C C . GLY E 1 10 ? 7.29900 50.18500 54.82600 1.000 11.49941 10 GLY E C 1
ATOM 1495 O O . GLY E 1 10 ? 7.19300 51.07200 55.69100 1.000 12.95039 10 GLY E O 1
ATOM 1496 N N . TYR E 1 11 ? 6.67000 50.24700 53.65000 1.000 11.91385 11 TYR E N 1
ATOM 1497 C CA . TYR E 1 11 ? 5.71800 51.31700 53.35300 1.000 11.80925 11 TYR E CA 1
ATOM 1498 C C . TYR E 1 11 ? 4.66600 51.40600 54.45600 1.000 13.18714 11 TYR E C 1
ATOM 1499 O O . TYR E 1 11 ? 4.11100 50.39100 54.89500 1.000 13.18675 11 TYR E O 1
ATOM 1508 N N . GLU E 1 12 ? 4.37600 52.63100 54.89800 1.000 12.67715 12 GLU E N 1
ATOM 1509 C CA . GLU E 1 12 ? 3.43200 52.85300 55.98800 1.000 14.53416 12 GLU E CA 1
ATOM 1510 C C . GLU E 1 12 ? 2.14600 53.46100 55.43500 1.000 13.96642 12 GLU E C 1
ATOM 1511 O O . GLU E 1 12 ? 2.18800 54.50300 54.76300 1.000 13.54370 12 GLU E O 1
ATOM 1517 N N . TYR E 1 13 ? 1.01000 52.80700 55.69300 1.000 12.99191 13 TYR E N 1
ATOM 1518 C CA . TYR E 1 13 ? -0.30000 53.39400 55.41900 1.000 12.68227 13 TYR E CA 1
ATOM 1519 C C . TYR E 1 13 ? -0.76000 54.08400 56.69500 1.000 13.49830 13 TYR E C 1
ATOM 1520 O O . TYR E 1 13 ? -1.14200 53.42300 57.66900 1.000 13.84594 13 TYR E O 1
ATOM 1529 N N . ASP E 1 14 ? -0.75800 55.41300 56.67400 1.000 12.67199 14 ASP E N 1
ATOM 1530 C CA . ASP E 1 14 ? -1.24400 56.22500 57.78000 1.000 15.53226 14 ASP E CA 1
ATOM 1531 C C . ASP E 1 14 ? -2.55400 56.85800 57.34000 1.000 15.82216 14 ASP E C 1
ATOM 1532 O O . ASP E 1 14 ? -2.54600 57.70900 56.44100 1.000 16.24510 14 ASP E O 1
ATOM 1537 N N . PRO E 1 15 ? -3.69200 56.48100 57.92400 1.000 15.91807 15 PRO E N 1
ATOM 1538 C CA . PRO E 1 15 ? -4.96600 57.09500 57.51000 1.000 14.59631 15 PRO E CA 1
ATOM 1539 C C . PRO E 1 15 ? -4.93500 58.61300 57.55500 1.000 15.02168 15 PRO E C 1
ATOM 1540 O O . PRO E 1 15 ? -5.59100 59.25500 56.72600 1.000 18.41860 15 PRO E O 1
ATOM 1544 N N . ALA E 1 16 ? -4.17200 59.20700 58.48000 1.000 14.60632 16 ALA E N 1
ATOM 1545 C CA . ALA E 1 16 ? -4.10500 60.66600 58.56200 1.000 16.96178 16 ALA E CA 1
ATOM 1546 C C . ALA E 1 16 ? -3.54200 61.30400 57.29900 1.000 19.00372 16 ALA E C 1
ATOM 1547 O O . ALA E 1 16 ? -3.80700 62.48300 57.04000 1.000 19.20602 16 ALA E O 1
ATOM 1549 N N . GLU E 1 17 ? -2.74800 60.57400 56.52500 1.000 15.68784 17 GLU E N 1
ATOM 1550 C CA . GLU E 1 17 ? -2.23200 61.06100 55.25700 1.000 17.46704 17 GLU E CA 1
ATOM 1551 C C . GLU E 1 17 ? -3.18800 60.83100 54.09500 1.000 18.67847 17 GLU E C 1
ATOM 1552 O O . GLU E 1 17 ? -2.89000 61.27700 52.97300 1.000 18.98192 17 GLU E O 1
ATOM 1558 N N . HIS E 1 18 ? -4.33400 60.19400 54.34000 1.000 17.43084 18 HIS E N 1
ATOM 1559 C CA . HIS E 1 18 ? -5.25700 59.80900 53.27800 1.000 18.69229 18 HIS E CA 1
ATOM 1560 C C . HIS E 1 18 ? -6.70100 60.08700 53.69300 1.000 19.83650 18 HIS E C 1
ATOM 1561 O O . HIS E 1 18 ? -7.58400 59.23800 53.56600 1.000 20.27486 18 HIS E O 1
ATOM 1568 N N . ASP E 1 19 ? -6.94700 61.30800 54.17600 1.000 19.96082 19 ASP E N 1
ATOM 1569 C CA . ASP E 1 19 ? -8.28900 61.78400 54.52900 1.000 21.54991 19 ASP E CA 1
ATOM 1570 C C . ASP E 1 19 ? -8.97800 60.89500 55.56800 1.000 21.83329 19 ASP E C 1
ATOM 1571 O O . ASP E 1 19 ? -10.20800 60.80400 55.60600 1.000 22.33393 19 ASP E O 1
ATOM 1576 N N . ASN E 1 20 ? -8.19800 60.25100 56.44500 1.000 17.97856 20 ASN E N 1
ATOM 1577 C CA . ASN E 1 20 ? -8.72800 59.33300 57.46700 1.000 16.58049 20 ASN E CA 1
ATOM 1578 C C . ASN E 1 20 ? -9.48900 58.14100 56.91100 1.000 20.85316 20 ASN E C 1
ATOM 1579 O O . ASN E 1 20 ? -10.34100 57.58000 57.60500 1.000 21.58790 20 ASN E O 1
ATOM 1584 N N . VAL E 1 21 ? -9.18600 57.72500 55.68500 1.000 20.51630 21 VAL E N 1
ATOM 1585 C CA . VAL E 1 21 ? -9.79500 56.50300 55.16400 1.000 20.54405 21 VAL E CA 1
ATOM 1586 C C . VAL E 1 21 ? -9.10100 55.35100 55.87400 1.000 19.28010 21 VAL E C 1
ATOM 1587 O O . VAL E 1 21 ? -7.87700 55.21000 55.76000 1.000 19.27389 21 VAL E O 1
ATOM 1591 N N . PRO E 1 22 ? -9.82600 54.53400 56.63600 1.000 19.48604 22 PRO E N 1
ATOM 1592 C CA . PRO E 1 22 ? -9.18600 53.42300 57.34600 1.000 20.72258 22 PRO E CA 1
ATOM 1593 C C . PRO E 1 22 ? -8.63300 52.40100 56.36400 1.000 17.38049 22 PRO E C 1
ATOM 1594 O O . PRO E 1 22 ? -9.15000 52.22400 55.26100 1.000 19.76946 22 PRO E O 1
ATOM 1598 N N . PHE E 1 23 ? -7.58500 51.70000 56.80300 1.000 18.69944 23 PHE E N 1
ATOM 1599 C CA . PHE E 1 23 ? -6.98300 50.67100 55.96200 1.000 17.97427 23 PHE E CA 1
ATOM 1600 C C . PHE E 1 23 ? -8.01900 49.64500 55.51400 1.000 21.97565 23 PHE E C 1
ATOM 1601 O O . PHE E 1 23 ? -8.01800 49.22200 54.35400 1.000 21.15688 23 PHE E O 1
ATOM 1609 N N . ASP E 1 24 ? -8.92000 49.24300 56.41500 1.000 26.70426 24 ASP E N 1
ATOM 1610 C CA . ASP E 1 24 ? -9.89000 48.22100 56.04200 1.000 28.40803 24 ASP E CA 1
ATOM 1611 C C . ASP E 1 24 ? -10.89400 48.70000 55.00500 1.000 30.63635 24 ASP E C 1
ATOM 1612 O O . ASP E 1 24 ? -11.59200 47.86500 54.41600 1.000 35.15816 24 ASP E O 1
ATOM 1617 N N . GLN E 1 25 ? -10.97100 50.00200 54.74200 1.000 25.21438 25 GLN E N 1
ATOM 1618 C CA . GLN E 1 25 ? -11.87700 50.52600 53.73200 1.000 24.91267 25 GLN E CA 1
ATOM 1619 C C . GLN E 1 25 ? -11.20600 50.74700 52.38000 1.000 22.54517 25 GLN E C 1
ATOM 1620 O O . GLN E 1 25 ? -11.86300 51.20600 51.44200 1.000 25.11988 25 GLN E O 1
ATOM 1626 N N . LEU E 1 26 ? -9.91300 50.45700 52.25800 1.000 22.52777 26 LEU E N 1
ATOM 1627 C CA . LEU E 1 26 ? -9.26400 50.56000 50.96400 1.000 21.80427 26 LEU E CA 1
ATOM 1628 C C . LEU E 1 26 ? -9.85900 49.51200 50.02100 1.000 23.27782 26 LEU E C 1
ATOM 1629 O O . LEU E 1 26 ? -10.21300 48.41800 50.45700 1.000 22.85548 26 LEU E O 1
ATOM 1634 N N . PRO E 1 27 ? -9.95200 49.82100 48.72300 1.000 26.47305 27 PRO E N 1
ATOM 1635 C CA . PRO E 1 27 ? -10.54500 48.86100 47.77600 1.000 30.19525 27 PRO E CA 1
ATOM 1636 C C . PRO E 1 27 ? -9.80900 47.53200 47.75300 1.000 28.72890 27 PRO E C 1
ATOM 1637 O O . PRO E 1 27 ? -8.60900 47.44900 48.03000 1.000 27.85728 27 PRO E O 1
ATOM 1641 N N . ASP E 1 28 ? -10.54600 46.48400 47.38200 1.000 35.13256 28 ASP E N 1
ATOM 1642 C CA . ASP E 1 28 ? -9.97300 45.14600 47.34800 1.000 37.52486 28 ASP E CA 1
ATOM 1643 C C . ASP E 1 28 ? -8.85700 45.02700 46.32300 1.000 33.38770 28 ASP E C 1
ATOM 1644 O O . ASP E 1 28 ? -7.99300 44.15700 46.47000 1.000 36.86139 28 ASP E O 1
ATOM 1649 N N . ASP E 1 29 ? -8.83700 45.88900 45.31100 1.000 33.13016 29 ASP E N 1
ATOM 1650 C CA . ASP E 1 29 ? -7.77500 45.85900 44.31600 1.000 32.31087 29 ASP E CA 1
ATOM 1651 C C . ASP E 1 29 ? -6.61800 46.80100 44.63000 1.000 30.83256 29 ASP E C 1
ATOM 1652 O O . ASP E 1 29 ? -5.69500 46.91900 43.81800 1.000 29.75262 29 ASP E O 1
ATOM 1657 N N . TRP E 1 30 ? -6.64400 47.46900 45.77900 1.000 25.56573 30 TRP E N 1
ATOM 1658 C CA . TRP E 1 30 ? -5.51100 48.26900 46.22100 1.000 23.05530 30 TRP E CA 1
ATOM 1659 C C . TRP E 1 30 ? -4.31600 47.36500 46.50800 1.000 20.22786 30 TRP E C 1
ATOM 1660 O O . TRP E 1 30 ? -4.46000 46.20600 46.89900 1.000 21.46879 30 TRP E O 1
ATOM 1671 N N . CYS E 1 31 ? -3.11800 47.91100 46.31500 1.000 16.71731 31 CYS E N 1
ATOM 1672 C CA . CYS E 1 31 ? -1.90400 47.18800 46.66000 1.000 15.73362 31 CYS E CA 1
ATOM 1673 C C . CYS E 1 31 ? -0.84800 48.17800 47.12600 1.000 14.24853 31 CYS E C 1
ATOM 1674 O O . CYS E 1 31 ? -0.95400 49.39000 46.89700 1.000 14.68882 31 CYS E O 1
ATOM 1677 N N . CYS E 1 32 ? 0.17900 47.64000 47.77400 1.000 14.58895 32 CYS E N 1
ATOM 1678 C CA . CYS E 1 32 ? 1.24100 48.47700 48.31300 1.000 13.49386 32 CYS E CA 1
ATOM 1679 C C . CYS E 1 32 ? 1.81700 49.33700 47.19900 1.000 13.29159 32 CYS E C 1
ATOM 1680 O O . CYS E 1 32 ? 2.24200 48.80000 46.16700 1.000 13.39972 32 CYS E O 1
ATOM 1683 N N . PRO E 1 33 ? 1.83100 50.66100 47.34200 1.000 12.23755 33 PRO E N 1
ATOM 1684 C CA . PRO E 1 33 ? 2.34200 51.50000 46.24600 1.000 14.70303 33 PRO E CA 1
ATOM 1685 C C . PRO E 1 33 ? 3.81900 51.31500 45.96400 1.000 14.61302 33 PRO E C 1
ATOM 1686 O O . PRO E 1 33 ? 4.26300 51.66000 44.86000 1.000 14.69151 33 PRO E O 1
ATOM 1690 N N . VAL E 1 34 ? 4.58300 50.74900 46.89800 1.000 13.38432 34 VAL E N 1
ATOM 1691 C CA . VAL E 1 34 ? 6.02000 50.57300 46.71300 1.000 14.08807 34 VAL E CA 1
ATOM 1692 C C . VAL E 1 34 ? 6.34300 49.21900 46.09400 1.000 13.94575 34 VAL E C 1
ATOM 1693 O O . VAL E 1 34 ? 7.08400 49.13800 45.10900 1.000 16.64307 34 VAL E O 1
ATOM 1697 N N . CYS E 1 35 ? 5.79400 48.13100 46.64400 1.000 12.45580 35 CYS E N 1
ATOM 1698 C CA . CYS E 1 35 ? 6.17300 46.79000 46.20500 1.000 12.21319 35 CYS E CA 1
ATOM 1699 C C . CYS E 1 35 ? 5.03600 45.97800 45.59200 1.000 13.03341 35 CYS E C 1
ATOM 1700 O O . CYS E 1 35 ? 5.29200 44.87800 45.09200 1.000 14.65904 35 CYS E O 1
ATOM 1703 N N . GLY E 1 36 ? 3.79300 46.45400 45.65300 1.000 12.84721 36 GLY E N 1
ATOM 1704 C CA . GLY E 1 36 ? 2.70100 45.79600 44.95300 1.000 13.28952 36 GLY E CA 1
ATOM 1705 C C . GLY E 1 36 ? 2.04400 44.62600 45.66100 1.000 12.67250 36 GLY E C 1
ATOM 1706 O O . GLY E 1 36 ? 1.20300 43.96100 45.04100 1.000 14.99461 36 GLY E O 1
ATOM 1707 N N . VAL E 1 37 ? 2.40300 44.32200 46.91500 1.000 12.19463 37 VAL E N 1
ATOM 1708 C CA . VAL E 1 37 ? 1.71100 43.22700 47.60700 1.000 13.75069 37 VAL E CA 1
ATOM 1709 C C . VAL E 1 37 ? 0.28400 43.64800 47.95800 1.000 14.89377 37 VAL E C 1
ATOM 1710 O O . VAL E 1 37 ? -0.05300 44.83400 48.04800 1.000 14.17068 37 VAL E O 1
ATOM 1714 N N . SER E 1 38 ? -0.56400 42.64300 48.16900 1.000 14.33642 38 SER E N 1
ATOM 1715 C CA . SER E 1 38 ? -1.95100 42.88300 48.52800 1.000 16.14007 38 SER E CA 1
ATOM 1716 C C . SER E 1 38 ? -2.06800 43.32900 49.98300 1.000 15.67036 38 SER E C 1
ATOM 1717 O O . SER E 1 38 ? -1.10900 43.29800 50.77200 1.000 14.05171 38 SER E O 1
ATOM 1720 N N . LYS E 1 39 ? -3.28700 43.73400 50.34200 1.000 15.88869 39 LYS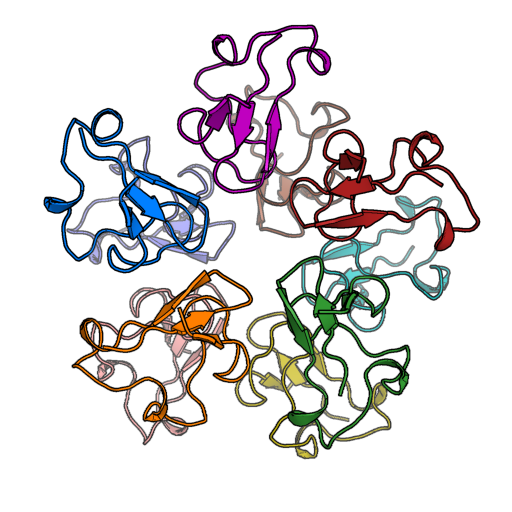 E N 1
ATOM 1721 C CA . LYS E 1 39 ? -3.55600 44.15700 51.71500 1.000 17.12751 39 LYS E CA 1
ATOM 1722 C C . LYS E 1 39 ? -3.27200 43.05900 52.73400 1.000 16.18750 39 LYS E C 1
ATOM 1723 O O . LYS E 1 39 ? -3.06000 43.37100 53.91000 1.000 16.58103 39 LYS E O 1
ATOM 1729 N N . ASP E 1 40 ? -3.24800 41.78900 52.31900 1.000 15.60130 40 ASP E N 1
ATOM 1730 C CA . ASP E 1 40 ? -2.95700 40.72000 53.27000 1.000 18.80614 40 ASP E CA 1
ATOM 1731 C C . ASP E 1 40 ? -1.54900 40.81700 53.85000 1.000 17.23681 40 ASP E C 1
ATOM 1732 O O . ASP E 1 40 ? -1.29900 40.29500 54.94400 1.000 17.89164 40 ASP E O 1
ATOM 1737 N N . GLN E 1 41 ? -0.62300 41.47900 53.14800 1.000 14.91920 41 GLN E N 1
ATOM 1738 C CA . GLN E 1 41 ? 0.76600 41.57200 53.57700 1.000 14.23437 41 GLN E CA 1
ATOM 1739 C C . GLN E 1 41 ? 1.04900 42.82000 54.39800 1.000 15.88699 41 GLN E C 1
ATOM 1740 O O . GLN E 1 41 ? 2.18600 43.31000 54.40500 1.000 15.76845 41 GLN E O 1
ATOM 1746 N N . PHE E 1 42 ? 0.03700 43.35700 55.06400 1.000 15.41504 42 PHE E N 1
ATOM 1747 C CA . PHE E 1 42 ? 0.19900 44.48000 55.97600 1.000 15.25644 42 PHE E CA 1
ATOM 1748 C C . PHE E 1 42 ? -0.08400 44.03800 57.40200 1.000 19.02259 42 PHE E C 1
ATOM 1749 O O . PHE E 1 42 ? -0.93200 43.17300 57.64400 1.000 21.07244 42 PHE E O 1
ATOM 1757 N N . SER E 1 43 ? 0.61800 44.66700 58.34300 1.000 14.56421 43 SER E N 1
ATOM 1758 C CA . SER E 1 43 ? 0.43400 44.40900 59.76200 1.000 16.57499 43 SER E CA 1
ATOM 1759 C C . SER E 1 43 ? 0.22900 45.73800 60.48200 1.000 20.98991 43 SER E C 1
ATOM 1760 O O . SER E 1 43 ? 0.83800 46.75200 60.11800 1.000 16.44994 43 SER E O 1
ATOM 1763 N N . PRO E 1 44 ? -0.61500 45.76700 61.50900 1.000 19.36731 44 PRO E N 1
ATOM 1764 C CA . PRO E 1 44 ? -0.83400 47.02800 62.23000 1.000 19.17498 44 PRO E CA 1
ATOM 1765 C C . PRO E 1 44 ? 0.42000 47.45300 62.97700 1.000 23.10957 44 PRO E C 1
ATOM 1766 O O . PRO E 1 44 ? 1.21800 46.62900 63.43000 1.000 24.22042 44 PRO E O 1
ATOM 1770 N N . ALA E 1 45 ? 0.61000 48.76800 63.07700 1.000 28.99469 45 ALA E N 1
ATOM 1771 C CA . ALA E 1 45 ? 1.77400 49.30600 63.77200 1.000 35.14456 45 ALA E CA 1
ATOM 1772 C C . ALA E 1 45 ? 1.42000 49.74000 65.19600 1.000 36.10140 45 ALA E C 1
ATOM 1773 O O . ALA E 1 45 ? 2.21100 49.57700 66.12500 1.000 39.95705 45 ALA E O 1
ATOM 1776 C CA . MET F 1 1 ? 17.35200 69.63000 20.08500 1.000 50.01237 1 MET F CA 1
ATOM 1777 C C . MET F 1 1 ? 17.61600 68.12700 19.93400 1.000 44.54749 1 MET F C 1
ATOM 1778 O O . MET F 1 1 ? 16.70800 67.37900 19.60600 1.000 45.98674 1 MET F O 1
ATOM 1779 N N . GLN F 1 2 ? 18.85200 67.69900 20.18500 1.000 35.36480 2 GLN F N 1
ATOM 1780 C CA . GLN F 1 2 ? 19.28100 66.31600 20.05500 1.000 30.54458 2 GLN F CA 1
ATOM 1781 C C . GLN F 1 2 ? 18.89100 65.55200 21.31000 1.000 25.56305 2 GLN F C 1
ATOM 1782 O O . GLN F 1 2 ? 19.31000 65.91300 22.41700 1.000 26.45274 2 GLN F O 1
ATOM 1788 N N . LYS F 1 3 ? 18.08900 64.51000 21.14000 1.000 24.13462 3 LYS F N 1
ATOM 1789 C CA . LYS F 1 3 ? 17.72900 63.66800 22.27000 1.000 19.17281 3 LYS F CA 1
ATOM 1790 C C . LYS F 1 3 ? 18.82200 62.63400 22.48800 1.000 19.02908 3 LYS F C 1
ATOM 1791 O O . LYS F 1 3 ? 19.51000 62.22000 21.55200 1.000 18.55938 3 LYS F O 1
ATOM 1797 N N . TYR F 1 4 ? 18.97600 62.21200 23.74800 1.000 17.17463 4 TYR F N 1
ATOM 1798 C CA . TYR F 1 4 ? 19.91900 61.17000 24.11100 1.000 16.15602 4 TYR F CA 1
ATOM 1799 C C . TYR F 1 4 ? 19.17900 60.10400 24.89900 1.000 15.69881 4 TYR F C 1
ATOM 1800 O O . TYR F 1 4 ? 18.22800 60.39800 25.63400 1.000 18.00289 4 TYR F O 1
ATOM 1809 N N . VAL F 1 5 ? 19.63700 58.86800 24.75500 1.000 15.41624 5 VAL F N 1
ATOM 1810 C CA . VAL F 1 5 ? 18.97700 57.71500 25.34900 1.000 15.80357 5 VAL F CA 1
ATOM 1811 C C . VAL F 1 5 ? 19.97300 56.95300 26.21100 1.000 16.01220 5 VAL F C 1
ATOM 1812 O O . VAL F 1 5 ? 21.13400 56.76300 25.82800 1.000 14.29723 5 VAL F O 1
ATOM 1816 N N . CYS F 1 6 ? 19.50900 56.51700 27.38100 1.000 14.67150 6 CYS F N 1
ATOM 1817 C CA . CYS F 1 6 ? 20.35300 55.74500 28.28300 1.000 13.43467 6 CYS F CA 1
ATOM 1818 C C . CYS F 1 6 ? 20.59800 54.34700 27.71900 1.000 12.63625 6 CYS F C 1
ATOM 1819 O O . CYS F 1 6 ? 19.65300 53.61800 27.40100 1.000 12.96757 6 CYS F O 1
ATOM 1822 N N . ASN F 1 7 ? 21.87800 53.97300 27.61200 1.000 12.99111 7 ASN F N 1
ATOM 1823 C CA . ASN F 1 7 ? 22.23600 52.65100 27.08900 1.000 13.92086 7 ASN F CA 1
ATOM 1824 C C . ASN F 1 7 ? 21.65000 51.53300 27.93500 1.000 13.37506 7 ASN F C 1
ATOM 1825 O O . ASN F 1 7 ? 21.41300 50.42500 27.42800 1.000 15.83459 7 ASN F O 1
ATOM 1830 N N . VAL F 1 8 ? 21.47500 51.77600 29.23900 1.000 13.59114 8 VAL F N 1
ATOM 1831 C CA . VAL F 1 8 ? 21.15300 50.70200 30.17700 1.000 12.76589 8 VAL F CA 1
ATOM 1832 C C . VAL F 1 8 ? 19.64200 50.52900 30.33200 1.000 16.27681 8 VAL F C 1
ATOM 1833 O O . VAL F 1 8 ? 19.13000 49.40500 30.31700 1.000 18.68259 8 VAL F O 1
ATOM 1837 N N . CYS F 1 9 ? 18.88500 51.62000 30.48100 1.000 12.98711 9 CYS F N 1
ATOM 1838 C CA . CYS F 1 9 ? 17.47800 51.48600 30.82400 1.000 12.26380 9 CYS F CA 1
ATOM 1839 C C . CYS F 1 9 ? 16.51800 52.08200 29.81300 1.000 13.61364 9 CYS F C 1
ATOM 1840 O O . CYS F 1 9 ? 15.31100 51.92700 29.99000 1.000 14.14208 9 CYS F O 1
ATOM 1843 N N . GLY F 1 10 ? 16.99800 52.79000 28.79000 1.000 12.50118 10 GLY F N 1
ATOM 1844 C CA . GLY F 1 10 ? 16.11500 53.33700 27.78300 1.000 13.42296 10 GLY F CA 1
ATOM 1845 C C . GLY F 1 10 ? 15.51200 54.68400 28.09900 1.000 14.44949 10 GLY F C 1
ATOM 1846 O O . GLY F 1 10 ? 14.78900 55.22800 27.25700 1.000 15.67345 10 GLY F O 1
ATOM 1847 N N . TYR F 1 11 ? 15.77600 55.24700 29.27900 1.000 13.47962 11 TYR F N 1
ATOM 1848 C CA . TYR F 1 11 ? 15.32700 56.60200 29.57600 1.000 13.22883 11 TYR F CA 1
ATOM 1849 C C . TYR F 1 11 ? 15.79300 57.58100 28.49700 1.000 13.90975 11 TYR F C 1
ATOM 1850 O O . TYR F 1 11 ? 16.95000 57.55600 28.07600 1.000 14.96395 11 TYR F O 1
ATOM 1859 N N . GLU F 1 12 ? 14.89500 58.46700 28.07200 1.000 14.36590 12 GLU F N 1
ATOM 1860 C CA . GLU F 1 12 ? 15.19900 59.43100 27.02000 1.000 15.34333 12 GLU F CA 1
ATOM 1861 C C . GLU F 1 12 ? 15.31700 60.84000 27.60500 1.000 16.99254 12 GLU F C 1
ATOM 1862 O O . GLU F 1 12 ? 14.37600 61.34600 28.23400 1.000 17.40218 12 GLU F O 1
ATOM 1868 N N . TYR F 1 13 ? 16.46000 61.48500 27.37600 1.000 14.07081 13 TYR F N 1
ATOM 1869 C CA . TYR F 1 13 ? 16.61500 62.90100 27.70100 1.000 16.13984 13 TYR F CA 1
ATOM 1870 C C . TYR F 1 13 ? 16.25100 63.72300 26.46800 1.000 17.77586 13 TYR F C 1
ATOM 1871 O O . TYR F 1 13 ? 16.97900 63.70800 25.46900 1.000 17.77751 13 TYR F O 1
ATOM 1880 N N . ASP F 1 14 ? 15.12100 64.42900 26.53800 1.000 17.19122 14 ASP F N 1
ATOM 1881 C CA . ASP F 1 14 ? 14.66600 65.30700 25.46400 1.000 21.44974 14 ASP F CA 1
ATOM 1882 C C . ASP F 1 14 ? 14.81700 66.74100 25.94200 1.000 21.33107 14 ASP F C 1
ATOM 1883 O O . ASP F 1 14 ? 14.07400 67.16900 26.83800 1.000 21.01874 14 ASP F O 1
ATOM 1888 N N . PRO F 1 15 ? 15.73500 67.51900 25.38000 1.000 23.41899 15 PRO F N 1
ATOM 1889 C CA . PRO F 1 15 ? 15.91100 68.89900 25.85600 1.000 26.51820 15 PRO F CA 1
ATOM 1890 C C . PRO F 1 15 ? 14.62800 69.71300 25.85400 1.000 30.10196 15 PRO F C 1
ATOM 1891 O O . PRO F 1 15 ? 14.44900 70.56900 26.72800 1.000 33.38814 15 PRO F O 1
ATOM 1895 N N . ALA F 1 16 ? 13.71400 69.44600 24.91800 1.000 32.37446 16 ALA F N 1
ATOM 1896 C CA . ALA F 1 16 ? 12.45400 70.18700 24.87600 1.000 34.33817 16 ALA F CA 1
ATOM 1897 C C . ALA F 1 16 ? 11.61100 69.97000 26.13000 1.000 37.40406 16 ALA F C 1
ATOM 1898 O O . ALA F 1 16 ? 10.78200 70.82200 26.47200 1.000 41.34299 16 ALA F O 1
ATOM 1900 N N . GLU F 1 17 ? 11.79800 68.84800 26.82300 1.000 37.69364 17 GLU F N 1
ATOM 1901 C CA . GLU F 1 17 ? 11.08700 68.56000 28.06300 1.000 36.53521 17 GLU F CA 1
ATOM 1902 C C . GLU F 1 17 ? 11.76900 69.14600 29.29100 1.000 37.84186 17 GLU F C 1
ATOM 1903 O O . GLU F 1 17 ? 11.27900 68.94400 30.40600 1.000 39.41594 17 GLU F O 1
ATOM 1909 N N . HIS F 1 18 ? 12.88800 69.84400 29.12200 1.000 36.50226 18 HIS F N 1
ATOM 1910 C CA . HIS F 1 18 ? 13.68100 70.34600 30.24500 1.000 35.63260 18 HIS F CA 1
ATOM 1911 C C . HIS F 1 18 ? 14.13400 71.77300 29.99700 1.000 37.41647 18 HIS F C 1
ATOM 1912 O O . HIS F 1 18 ? 15.31700 72.09600 30.10100 1.000 38.45910 18 HIS F O 1
ATOM 1919 N N . ASP F 1 19 ? 13.18100 72.65000 29.67300 1.000 48.88833 19 ASP F N 1
ATOM 1920 C CA . ASP F 1 19 ? 13.45500 74.07400 29.47800 1.000 51.00924 19 ASP F CA 1
ATOM 1921 C C . ASP F 1 19 ? 14.52200 74.31300 28.41500 1.000 51.48270 19 ASP F C 1
ATOM 1922 O O . ASP F 1 19 ? 15.28500 75.28300 28.49300 1.000 50.02008 19 ASP F O 1
ATOM 1927 N N . ASN F 1 20 ? 14.57800 73.42200 27.42400 1.000 36.19578 20 ASN F N 1
ATOM 1928 C CA . ASN F 1 20 ? 15.50500 73.51600 26.30200 1.000 37.08222 20 ASN F CA 1
ATOM 1929 C C . ASN F 1 20 ? 16.96500 73.41700 26.74200 1.000 33.57778 20 ASN F C 1
ATOM 1930 O O . ASN F 1 20 ? 17.86200 73.87900 26.02500 1.000 35.03861 20 ASN F O 1
ATOM 1935 N N . VAL F 1 21 ? 17.22800 72.80400 27.89600 1.000 32.48744 21 VAL F N 1
ATOM 1936 C CA . VAL F 1 21 ? 18.60200 72.59700 28.35600 1.000 28.35687 21 VAL F CA 1
ATOM 1937 C C . VAL F 1 21 ? 19.24900 71.45000 27.58700 1.000 27.34188 21 VAL F C 1
ATOM 1938 O O . VAL F 1 21 ? 18.81300 70.29300 27.69400 1.000 24.07538 21 VAL F O 1
ATOM 1942 N N . PRO F 1 22 ? 20.30200 71.72600 26.82700 1.000 24.30253 22 PRO F N 1
ATOM 1943 C CA . PRO F 1 22 ? 20.97900 70.66700 26.07400 1.000 26.04515 22 PRO F CA 1
ATOM 1944 C C . PRO F 1 22 ? 21.63500 69.65500 27.00000 1.000 20.69618 22 PRO F C 1
ATOM 1945 O O . PRO F 1 22 ? 22.01600 69.96500 28.12900 1.000 20.96462 22 PRO F O 1
ATOM 1949 N N . PHE F 1 23 ? 21.77400 68.42800 26.49300 1.000 22.78543 23 PHE F N 1
ATOM 1950 C CA . PHE F 1 23 ? 22.41500 67.36900 27.26900 1.000 20.19172 23 PHE F CA 1
ATOM 1951 C C . PHE F 1 23 ? 23.80100 67.80200 27.73800 1.000 21.90979 23 PHE F C 1
ATOM 1952 O O . PHE F 1 23 ? 24.21600 67.49200 28.86400 1.000 20.05135 23 PHE F O 1
ATOM 1960 N N . ASP F 1 24 ? 24.53400 68.52500 26.87900 1.000 21.52859 24 ASP F N 1
ATOM 1961 C CA . ASP F 1 24 ? 25.87500 68.99200 27.21500 1.000 24.27022 24 ASP F CA 1
ATOM 1962 C C . ASP F 1 24 ? 25.86900 70.04400 28.31500 1.000 24.65640 24 ASP F C 1
ATOM 1963 O O . ASP F 1 24 ? 26.92700 70.31300 28.89600 1.000 27.34447 24 ASP F O 1
ATOM 1968 N N . GLN F 1 25 ? 24.69300 70.57400 28.65700 1.000 21.71369 25 GLN F N 1
ATOM 1969 C CA . GLN F 1 25 ? 24.60400 71.64100 29.69300 1.000 22.73994 25 GLN F CA 1
ATOM 1970 C C . GLN F 1 25 ? 24.06700 71.07400 31.01400 1.000 19.87241 25 GLN F C 1
ATOM 1971 O O . GLN F 1 25 ? 23.88700 71.87100 31.95100 1.000 19.55865 25 GLN F O 1
ATOM 1977 N N . LEU F 1 26 ? 23.83600 69.75800 31.09200 1.000 20.20449 26 LEU F N 1
ATOM 1978 C CA . LEU F 1 26 ? 23.38700 69.15400 32.34100 1.000 17.74089 26 LEU F CA 1
ATOM 1979 C C . LEU F 1 26 ? 24.45000 69.28200 33.43100 1.000 18.18685 26 LEU F C 1
ATOM 1980 O O . LEU F 1 26 ? 25.64600 69.35500 33.13600 1.000 19.61715 26 LEU F O 1
ATOM 1985 N N . PRO F 1 27 ? 24.03800 69.32300 34.70100 1.000 16.93344 27 PRO F N 1
ATOM 1986 C CA . PRO F 1 27 ? 25.01100 69.47600 35.79000 1.000 20.24699 27 PRO F CA 1
ATOM 1987 C C . PRO F 1 27 ? 26.06600 68.38000 35.79000 1.000 19.42974 27 PRO F C 1
ATOM 1988 O O . PRO F 1 27 ? 25.86000 67.26100 35.30700 1.000 19.31415 27 PRO F O 1
ATOM 1992 N N . ASP F 1 28 ? 27.21300 68.72000 36.37500 1.000 19.23233 28 ASP F N 1
ATOM 1993 C CA . ASP F 1 28 ? 28.34600 67.80400 36.40800 1.000 21.95555 28 ASP F CA 1
ATOM 1994 C C . ASP F 1 28 ? 28.03800 66.53400 37.18600 1.000 22.40130 28 ASP F C 1
ATOM 1995 O O . ASP F 1 28 ? 28.65000 65.49300 36.92800 1.000 26.35606 28 ASP F O 1
ATOM 2000 N N . ASP F 1 29 ? 27.12600 66.59400 38.15100 1.000 21.14099 29 ASP F N 1
ATOM 2001 C CA . ASP F 1 29 ? 26.81000 65.42300 38.96000 1.000 21.12614 29 ASP F CA 1
ATOM 2002 C C . ASP F 1 29 ? 25.48900 64.77400 38.56000 1.000 19.83801 29 ASP F C 1
ATOM 2003 O O . ASP F 1 29 ? 24.96100 63.93700 39.29800 1.000 18.58844 29 ASP F O 1
ATOM 2008 N N . TRP F 1 30 ? 24.96000 65.13000 37.39700 1.000 20.08447 30 TRP F N 1
ATOM 2009 C CA . TRP F 1 30 ? 23.73600 64.51600 36.90800 1.000 17.48847 30 TRP F CA 1
ATOM 2010 C C . TRP F 1 30 ? 23.98500 63.04300 36.57300 1.000 16.66326 30 TRP F C 1
ATOM 2011 O O . TRP F 1 30 ? 25.08900 62.63600 36.20400 1.000 18.80319 30 TRP F O 1
ATOM 2022 N N . CYS F 1 31 ? 22.94300 62.23800 36.73200 1.000 16.64862 31 CYS F N 1
ATOM 2023 C CA . CYS F 1 31 ? 23.00900 60.83600 36.35100 1.000 13.66182 31 CYS F CA 1
ATOM 2024 C C . CYS F 1 31 ? 21.62600 60.42500 35.87600 1.000 14.91516 31 CYS F C 1
ATOM 2025 O O . CYS F 1 31 ? 20.64500 61.12900 36.10800 1.000 15.18621 31 CYS F O 1
ATOM 2028 N N . CYS F 1 32 ? 21.55400 59.28100 35.19000 1.000 13.09796 32 CYS F N 1
ATOM 2029 C CA . CYS F 1 32 ? 20.26900 58.84500 34.66300 1.000 12.03936 32 CYS F CA 1
ATOM 2030 C C . CYS F 1 32 ? 19.23800 58.79200 35.78300 1.000 12.54663 32 CYS F C 1
ATOM 2031 O O . CYS F 1 32 ? 19.47700 58.14800 36.81000 1.000 11.75024 32 CYS F O 1
ATOM 2034 N N . PRO F 1 33 ? 18.09900 59.48000 35.65400 1.000 11.61775 33 PRO F N 1
ATOM 2035 C CA . PRO F 1 33 ? 17.12800 59.50300 36.75800 1.000 14.57944 33 PRO F CA 1
ATOM 2036 C C . PRO F 1 33 ? 16.50700 58.15300 37.05200 1.000 14.83051 33 PRO F C 1
ATOM 2037 O O . PRO F 1 33 ? 15.94100 57.97900 38.13700 1.000 14.81304 33 PRO F O 1
ATOM 2041 N N . VAL F 1 34 ? 16.58600 57.20100 36.13000 1.000 14.24748 34 VAL F N 1
ATOM 2042 C CA . VAL F 1 34 ? 15.99900 55.87900 36.33600 1.000 14.25006 34 VAL F CA 1
ATOM 2043 C C . VAL F 1 34 ? 17.00600 54.89400 36.91900 1.000 14.65661 34 VAL F C 1
ATOM 2044 O O . VAL F 1 34 ? 16.74100 54.25500 37.94600 1.000 17.38352 34 VAL F O 1
ATOM 2048 N N . CYS F 1 35 ? 18.19600 54.76600 36.31000 1.000 12.49822 35 CYS F N 1
ATOM 2049 C CA . CYS F 1 35 ? 19.13500 53.72100 36.69900 1.000 12.43038 35 CYS F CA 1
ATOM 2050 C C . CYS F 1 35 ? 20.44300 54.23400 37.29900 1.000 11.43802 35 CYS F C 1
ATOM 2051 O O . CYS F 1 35 ? 21.21900 53.42100 37.81500 1.000 13.43733 35 CYS F O 1
ATOM 2054 N N . GLY F 1 36 ? 20.70100 55.54200 37.25300 1.000 12.21499 36 GLY F N 1
ATOM 2055 C CA . GLY F 1 36 ? 21.83700 56.11500 37.95600 1.000 13.56007 36 GLY F CA 1
ATOM 2056 C C . GLY F 1 36 ? 23.17100 56.10600 37.23500 1.000 14.01448 36 GLY F C 1
ATOM 2057 O O . GLY F 1 36 ? 24.17000 56.52000 37.83300 1.000 15.74853 36 GLY F O 1
ATOM 2058 N N . VAL F 1 37 ? 23.22600 55.68500 35.97100 1.000 11.68873 37 VAL F N 1
ATOM 2059 C CA . VAL F 1 37 ? 24.51800 55.70500 35.28200 1.000 12.50090 37 VAL F CA 1
ATOM 2060 C C . VAL F 1 37 ? 24.90600 57.13500 34.91400 1.000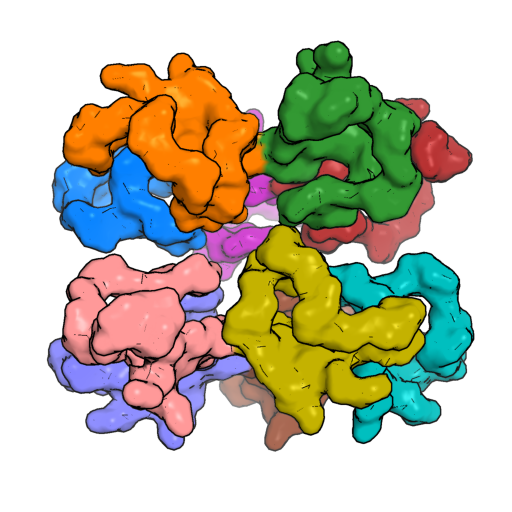 13.44607 37 VAL F C 1
ATOM 2061 O O . VAL F 1 37 ? 24.06900 58.03400 34.81100 1.000 14.04200 37 VAL F O 1
ATOM 2065 N N . SER F 1 38 ? 26.19700 57.32300 34.67000 1.000 12.95773 38 SER F N 1
ATOM 2066 C CA . SER F 1 38 ? 26.70800 58.63600 34.30500 1.000 14.70043 38 SER F CA 1
ATOM 2067 C C . SER F 1 38 ? 26.33300 58.98500 32.86200 1.000 16.47524 38 SER F C 1
ATOM 2068 O O . SER F 1 38 ? 25.83600 58.15600 32.08400 1.000 14.25393 38 SER F O 1
ATOM 2071 N N . LYS F 1 39 ? 26.61700 60.24500 32.50100 1.000 13.45887 39 LYS F N 1
ATOM 2072 C CA . LYS F 1 39 ? 26.34900 60.72900 31.15100 1.000 16.77021 39 LYS F CA 1
ATOM 2073 C C . LYS F 1 39 ? 27.11700 59.97000 30.07800 1.000 16.11113 39 LYS F C 1
ATOM 2074 O O . LYS F 1 39 ? 26.73300 60.02400 28.90300 1.000 19.64310 39 LYS F O 1
ATOM 2080 N N . ASP F 1 40 ? 28.20400 59.28900 30.43500 1.000 17.94417 40 ASP F N 1
ATOM 2081 C CA . ASP F 1 40 ? 28.93100 58.50400 29.44000 1.000 19.58145 40 ASP F CA 1
ATOM 2082 C C . ASP F 1 40 ? 28.11800 57.33900 28.88300 1.000 18.84741 40 ASP F C 1
ATOM 2083 O O . ASP F 1 40 ? 28.42400 56.84700 27.79000 1.000 19.92082 40 ASP F O 1
ATOM 2088 N N . GLN F 1 41 ? 27.09700 56.87500 29.60500 1.000 16.13802 41 GLN F N 1
ATOM 2089 C CA . GLN F 1 41 ? 26.28500 55.75000 29.16300 1.000 16.29661 41 GLN F CA 1
ATOM 2090 C C . GLN F 1 41 ? 25.05800 56.19300 28.38600 1.000 16.15778 41 GLN F C 1
ATOM 2091 O O . GLN F 1 41 ? 24.05900 55.46900 28.33800 1.000 17.19285 41 GLN F O 1
ATOM 2097 N N . PHE F 1 42 ? 25.10500 57.36800 27.76700 1.000 15.12061 42 PHE F N 1
ATOM 2098 C CA . PHE F 1 42 ? 24.03500 57.83900 26.90500 1.000 15.37670 42 PHE F CA 1
ATOM 2099 C C . PHE F 1 42 ? 24.51200 57.88800 25.45900 1.000 17.28190 42 PHE F C 1
ATOM 2100 O O . PHE F 1 42 ? 25.68300 58.15200 25.18000 1.000 20.92230 42 PHE F O 1
ATOM 2108 N N . SER F 1 43 ? 23.58300 57.65800 24.54400 1.000 16.96571 43 SER F N 1
ATOM 2109 C CA . SER F 1 43 ? 23.83800 57.68500 23.11400 1.000 18.97680 43 SER F CA 1
ATOM 2110 C C . SER F 1 43 ? 22.81400 58.57500 22.43100 1.000 18.88284 43 SER F C 1
ATOM 2111 O O . SER F 1 43 ? 21.65100 58.62800 22.85000 1.000 17.79193 43 SER F O 1
ATOM 2114 N N . PRO F 1 44 ? 23.21700 59.29200 21.37900 1.000 18.21877 44 PRO F N 1
ATOM 2115 C CA . PRO F 1 44 ? 22.27400 60.16200 20.67000 1.000 18.67527 44 PRO F CA 1
ATOM 2116 C C . PRO F 1 44 ? 21.21400 59.35000 19.94500 1.000 20.62274 44 PRO F C 1
ATOM 2117 O O . PRO F 1 44 ? 21.48700 58.26400 19.42600 1.000 22.66869 44 PRO F O 1
ATOM 2121 N N . ALA F 1 45 ? 20.00000 59.89600 19.90300 1.000 24.13652 45 ALA F N 1
ATOM 2122 C CA . ALA F 1 45 ? 18.88500 59.24000 19.22200 1.000 29.70655 45 ALA F CA 1
ATOM 2123 C C . ALA F 1 45 ? 18.66300 59.82900 17.83000 1.000 31.87129 45 ALA F C 1
ATOM 2124 O O . ALA F 1 45 ? 18.30200 59.10100 16.90400 1.000 38.87416 45 ALA F O 1
ATOM 2127 N N . MET G 1 1 ? 39.16000 52.68200 20.29400 1.000 57.73085 1 MET G N 1
ATOM 2128 C CA . MET G 1 1 ? 39.42600 51.30500 19.89900 1.000 53.49618 1 MET G CA 1
ATOM 2129 C C . MET G 1 1 ? 38.14600 50.47000 19.79500 1.000 49.57400 1 MET G C 1
ATOM 2130 O O . MET G 1 1 ? 37.11300 50.96900 19.35500 1.000 52.23756 1 MET G O 1
ATOM 2131 N N . GLN G 1 2 ? 38.21900 49.19200 20.16300 1.000 35.79082 2 GLN G N 1
ATOM 2132 C CA . GLN G 1 2 ? 37.06700 48.30100 20.06100 1.000 31.66750 2 GLN G CA 1
ATOM 2133 C C . GLN G 1 2 ? 36.20200 48.45000 21.31200 1.000 25.19537 2 GLN G C 1
ATOM 2134 O O . GLN G 1 2 ? 36.67000 48.20600 22.42900 1.000 30.06750 2 GLN G O 1
ATOM 2140 N N . LYS G 1 3 ? 34.94900 48.85600 21.12400 1.000 27.05618 3 LYS G N 1
ATOM 2141 C CA . LYS G 1 3 ? 34.00500 48.95600 22.23000 1.000 24.31048 3 LYS G CA 1
ATOM 2142 C C . LYS G 1 3 ? 33.33900 47.60500 22.47500 1.000 25.74568 3 LYS G C 1
ATOM 2143 O O . LYS G 1 3 ? 33.16200 46.79500 21.56000 1.000 23.97555 3 LYS G O 1
ATOM 2149 N N . TYR G 1 4 ? 32.98100 47.35800 23.73300 1.000 23.85622 4 TYR G N 1
ATOM 2150 C CA . TYR G 1 4 ? 32.26500 46.14800 24.10900 1.000 22.09985 4 TYR G CA 1
ATOM 2151 C C . TYR G 1 4 ? 31.02500 46.52500 24.90400 1.000 21.27659 4 TYR G C 1
ATOM 2152 O O . TYR G 1 4 ? 31.03000 47.50800 25.64700 1.000 20.74924 4 TYR G O 1
ATOM 2161 N N . VAL G 1 5 ? 29.97600 45.71700 24.75800 1.000 18.18113 5 VAL G N 1
ATOM 2162 C CA . VAL G 1 5 ? 28.67400 45.98000 25.35900 1.000 15.43886 5 VAL G CA 1
ATOM 2163 C C . VAL G 1 5 ? 28.27200 44.77600 26.19900 1.000 17.15327 5 VAL G C 1
ATOM 2164 O O . VAL G 1 5 ? 28.42900 43.62300 25.77700 1.000 17.26540 5 VAL G O 1
ATOM 2168 N N . CYS G 1 6 ? 27.74600 45.04700 27.39000 1.000 15.41866 6 CYS G N 1
ATOM 2169 C CA . CYS G 1 6 ? 27.29600 43.99300 28.28100 1.000 14.42690 6 CYS G CA 1
ATOM 2170 C C . CYS G 1 6 ? 26.02800 43.33800 27.74600 1.000 15.69260 6 CYS G C 1
ATOM 2171 O O . CYS G 1 6 ? 25.03700 44.02000 27.47800 1.000 16.68556 6 CYS G O 1
ATOM 2174 N N . ASN G 1 7 ? 26.06200 41.99500 27.64800 1.000 17.32481 7 ASN G N 1
ATOM 2175 C CA . ASN G 1 7 ? 24.91800 41.22800 27.15400 1.000 18.85806 7 ASN G CA 1
ATOM 2176 C C . ASN G 1 7 ? 23.67500 41.46300 27.99300 1.000 15.59402 7 ASN G C 1
ATOM 2177 O O . ASN G 1 7 ? 22.55500 41.42700 27.47100 1.000 17.94036 7 ASN G O 1
ATOM 2182 N N . VAL G 1 8 ? 23.85500 41.71000 29.28400 1.000 15.42100 8 VAL G N 1
ATOM 2183 C CA . VAL G 1 8 ? 22.75100 41.69500 30.23500 1.000 15.24029 8 VAL G CA 1
ATOM 2184 C C . VAL G 1 8 ? 22.12300 43.07400 30.40300 1.000 16.92945 8 VAL G C 1
ATOM 2185 O O . VAL G 1 8 ? 20.89900 43.20000 30.43000 1.000 18.71688 8 VAL G O 1
ATOM 2189 N N . CYS G 1 9 ? 22.92400 44.12600 30.52800 1.000 16.02337 9 CYS G N 1
ATOM 2190 C CA . CYS G 1 9 ? 22.36200 45.42400 30.90000 1.000 15.56382 9 CYS G CA 1
ATOM 2191 C C . CYS G 1 9 ? 22.59200 46.53900 29.89200 1.000 13.80108 9 CYS G C 1
ATOM 2192 O O . CYS G 1 9 ? 22.06200 47.63700 30.08900 1.000 15.45823 9 CYS G O 1
ATOM 2195 N N . GLY G 1 10 ? 23.36500 46.30800 28.83100 1.000 13.60013 10 GLY G N 1
ATOM 2196 C CA . GLY G 1 10 ? 23.60700 47.34200 27.83900 1.000 14.50766 10 GLY G CA 1
ATOM 2197 C C . GLY G 1 10 ? 24.73600 48.31200 28.14800 1.000 14.84001 10 GLY G C 1
ATOM 2198 O O . GLY G 1 10 ? 25.02400 49.18200 27.30500 1.000 15.22904 10 GLY G O 1
ATOM 2199 N N . TYR G 1 11 ? 25.38700 48.19200 29.31100 1.000 11.74586 11 TYR G N 1
ATOM 2200 C CA . TYR G 1 11 ? 26.54200 49.03200 29.61700 1.000 14.38794 11 TYR G CA 1
ATOM 2201 C C . TYR G 1 11 ? 27.59300 48.92500 28.51700 1.000 14.29823 11 TYR G C 1
ATOM 2202 O O . TYR G 1 11 ? 27.93700 47.82800 28.07600 1.000 16.85210 11 TYR G O 1
ATOM 2211 N N . GLU G 1 12 ? 28.15100 50.06900 28.11300 1.000 15.03952 12 GLU G N 1
ATOM 2212 C CA . GLU G 1 12 ? 29.13400 50.12200 27.03500 1.000 17.66338 12 GLU G CA 1
ATOM 2213 C C . GLU G 1 12 ? 30.51000 50.41400 27.61100 1.000 18.56490 12 GLU G C 1
ATOM 2214 O O . GLU G 1 12 ? 30.70600 51.44600 28.27000 1.000 19.81126 12 GLU G O 1
ATOM 2220 N N . TYR G 1 13 ? 31.46500 49.51800 27.35100 1.000 16.96744 13 TYR G N 1
ATOM 2221 C CA . TYR G 1 13 ? 32.86600 49.77700 27.66500 1.000 18.34271 13 TYR G CA 1
ATOM 2222 C C . TYR G 1 13 ? 33.50900 50.40200 26.43500 1.000 20.94136 13 TYR G C 1
ATOM 2223 O O . TYR G 1 13 ? 33.71300 49.72600 25.41900 1.000 20.15670 13 TYR G O 1
ATOM 2232 N N . ASP G 1 14 ? 33.82800 51.69000 26.53100 1.000 22.98269 14 ASP G N 1
ATOM 2233 C CA . ASP G 1 14 ? 34.51800 52.41400 25.46900 1.000 26.74898 14 ASP G CA 1
ATOM 2234 C C . ASP G 1 14 ? 35.93600 52.69200 25.94200 1.000 28.00310 14 ASP G C 1
ATOM 2235 O O . ASP G 1 14 ? 36.12400 53.48100 26.88300 1.000 26.61326 14 ASP G O 1
ATOM 2239 N N . PRO G 1 15 ? 36.95100 52.07400 25.33200 1.000 25.65857 15 PRO G N 1
ATOM 2240 C CA . PRO G 1 15 ? 38.33400 52.31300 25.77200 1.000 30.59118 15 PRO G CA 1
ATOM 2241 C C . PRO G 1 15 ? 38.71700 53.78200 25.78300 1.000 32.40137 15 PRO G C 1
ATOM 2242 O O . PRO G 1 15 ? 39.50300 54.19900 26.64100 1.000 35.91356 15 PRO G O 1
ATOM 2246 N N . ALA G 1 16 ? 38.16800 54.58100 24.86200 1.000 37.82298 16 ALA G N 1
ATOM 2247 C CA . ALA G 1 16 ? 38.47000 56.00800 24.82700 1.000 37.99324 16 ALA G CA 1
ATOM 2248 C C . ALA G 1 16 ? 38.03300 56.71300 26.10300 1.000 39.33941 16 ALA G C 1
ATOM 2249 O O . ALA G 1 16 ? 38.57200 57.77500 26.43000 1.000 40.86391 16 ALA G O 1
ATOM 2251 N N . GLU G 1 17 ? 37.05300 56.16000 26.81300 1.000 41.15594 17 GLU G N 1
ATOM 2252 C CA . GLU G 1 17 ? 36.61700 56.69700 28.09300 1.000 37.70447 17 GLU G CA 1
ATOM 2253 C C . GLU G 1 17 ? 37.42000 56.15900 29.26700 1.000 38.41976 17 GLU G C 1
ATOM 2254 O O . GLU G 1 17 ? 37.14100 56.53700 30.40800 1.000 43.65095 17 GLU G O 1
ATOM 2260 N N . HIS G 1 18 ? 38.40300 55.29600 29.02300 1.000 43.70091 18 HIS G N 1
ATOM 2261 C CA . HIS G 1 18 ? 39.14300 54.64300 30.09900 1.000 44.44087 18 HIS G CA 1
ATOM 2262 C C . HIS G 1 18 ? 40.63700 54.61500 29.80200 1.000 48.73120 18 HIS G C 1
ATOM 2263 O O . HIS G 1 18 ? 41.27500 53.56100 29.81600 1.000 47.87756 18 HIS G O 1
ATOM 2270 N N . ASP G 1 19 ? 41.20700 55.78800 29.51500 1.000 53.99929 19 ASP G N 1
ATOM 2271 C CA . ASP G 1 19 ? 42.64600 55.93500 29.28600 1.000 56.23271 19 ASP G CA 1
ATOM 2272 C C . ASP G 1 19 ? 43.14800 55.01200 28.18000 1.000 56.69380 19 ASP G C 1
ATOM 2273 O O . ASP G 1 19 ? 44.29000 54.54600 28.21500 1.000 57.59808 19 ASP G O 1
ATOM 2278 N N . ASN G 1 20 ? 42.28400 54.72200 27.20600 1.000 48.40133 20 ASN G N 1
ATOM 2279 C CA . ASN G 1 20 ? 42.61900 53.90000 26.04600 1.000 48.41313 20 ASN G CA 1
ATOM 2280 C C . ASN G 1 20 ? 43.00700 52.47000 26.42700 1.000 48.69688 20 ASN G C 1
ATOM 2281 O O . ASN G 1 20 ? 43.69400 51.78700 25.65900 1.000 51.92556 20 ASN G O 1
ATOM 2286 N N . VAL G 1 21 ? 42.56400 51.98900 27.58700 1.000 41.79228 21 VAL G N 1
ATOM 2287 C CA . VAL G 1 21 ? 42.81000 50.61000 28.01200 1.000 41.40570 21 VAL G CA 1
ATOM 2288 C C . VAL G 1 21 ? 41.88600 49.66500 27.25500 1.000 40.32092 21 VAL G C 1
ATOM 2289 O O . VAL G 1 21 ? 40.65700 49.76900 27.38500 1.000 39.00364 21 VAL G O 1
ATOM 2293 N N . PRO G 1 22 ? 42.42300 48.73800 26.46400 1.000 35.66055 22 PRO G N 1
ATOM 2294 C CA . PRO G 1 22 ? 41.55900 47.81500 25.72300 1.000 36.41248 22 PRO G CA 1
ATOM 2295 C C . PRO G 1 22 ? 40.81600 46.88500 26.66200 1.000 31.84403 22 PRO G C 1
ATOM 2296 O O . PRO G 1 22 ? 41.28800 46.55200 27.75100 1.000 31.15893 22 PRO G O 1
ATOM 2300 N N . PHE G 1 23 ? 39.64400 46.44800 26.20800 1.000 34.06925 23 PHE G N 1
ATOM 2301 C CA . PHE G 1 23 ? 38.81900 45.55700 27.01500 1.000 30.08424 23 PHE G CA 1
ATOM 2302 C C . PHE G 1 23 ? 39.57900 44.30200 27.42000 1.000 33.92170 23 PHE G C 1
ATOM 2303 O O . PHE G 1 23 ? 39.49700 43.86600 28.57600 1.000 33.21520 23 PHE G O 1
ATOM 2311 N N . ASP G 1 24 ? 40.34400 43.72000 26.49000 1.000 39.79361 24 ASP G N 1
ATOM 2312 C CA . ASP G 1 24 ? 41.05000 42.47700 26.77600 1.000 42.35405 24 ASP G CA 1
ATOM 2313 C C . ASP G 1 24 ? 42.16700 42.63500 27.80100 1.000 43.29828 24 ASP G C 1
ATOM 2314 O O . ASP G 1 24 ? 42.68900 41.62200 28.27700 1.000 46.69833 24 ASP G O 1
ATOM 2319 N N . GLN G 1 25 ? 42.56200 43.86100 28.13700 1.000 44.64272 25 GLN G N 1
ATOM 2320 C CA . GLN G 1 25 ? 43.56700 44.08600 29.16800 1.000 45.15700 25 GLN G CA 1
ATOM 2321 C C . GLN G 1 25 ? 42.97900 44.41500 30.53500 1.000 44.28174 25 GLN G C 1
ATOM 2322 O O . GLN G 1 25 ? 43.74000 44.64000 31.48100 1.000 46.70706 25 GLN G O 1
ATOM 2328 N N . LEU G 1 26 ? 41.65400 44.46400 30.66600 1.000 32.97797 26 LEU G N 1
ATOM 2329 C CA . LEU G 1 26 ? 41.05300 44.69300 31.97100 1.000 31.87010 26 LEU G CA 1
ATOM 2330 C C . LEU G 1 26 ? 41.38600 43.53700 32.92000 1.000 33.14998 26 LEU G C 1
ATOM 2331 O O . LEU G 1 26 ? 41.52200 42.38700 32.49000 1.000 35.91606 26 LEU G O 1
ATOM 2336 N N . PRO G 1 27 ? 41.51500 43.81700 34.22000 1.000 39.64441 27 PRO G N 1
ATOM 2337 C CA . PRO G 1 27 ? 41.84500 42.75200 35.18000 1.000 40.90128 27 PRO G CA 1
ATOM 2338 C C . PRO G 1 27 ? 40.79800 41.64700 35.17200 1.000 41.86710 27 PRO G C 1
ATOM 2339 O O . PRO G 1 27 ? 39.63200 41.87200 34.84800 1.000 37.88257 27 PRO G O 1
ATOM 2343 N N . ASP G 1 28 ? 41.22800 40.43300 35.53700 1.000 47.98956 28 ASP G N 1
ATOM 2344 C CA . ASP G 1 28 ? 40.29300 39.31100 35.57900 1.000 48.24844 28 ASP G CA 1
ATOM 2345 C C . ASP G 1 28 ? 39.22200 39.46200 36.65100 1.000 44.89007 28 ASP G C 1
ATOM 2346 O O . ASP G 1 28 ? 38.18000 38.80700 36.55400 1.000 46.83274 28 ASP G O 1
ATOM 2351 N N . ASP G 1 29 ? 39.44200 40.30000 37.66100 1.000 38.21442 29 ASP G N 1
ATOM 2352 C CA . ASP G 1 29 ? 38.40600 40.55600 38.65300 1.000 40.42964 29 ASP G CA 1
ATOM 2353 C C . ASP G 1 29 ? 37.53000 41.75700 38.30500 1.000 35.49776 29 ASP G C 1
ATOM 2354 O O . ASP G 1 29 ? 36.70300 42.16800 39.12500 1.000 34.19868 29 ASP G O 1
ATOM 2359 N N . TRP G 1 30 ? 37.69300 42.32700 37.11500 1.000 30.97960 30 TRP G N 1
ATOM 2360 C CA . TRP G 1 30 ? 36.78400 43.36800 36.66000 1.000 28.38204 30 TRP G CA 1
ATOM 2361 C C . TRP G 1 30 ? 35.43100 42.74500 36.33100 1.000 23.57584 30 TRP G C 1
ATOM 2362 O O . TRP G 1 30 ? 35.33800 41.59500 35.90000 1.000 25.53741 30 TRP G O 1
ATOM 2373 N N . CYS G 1 31 ? 34.37200 43.52300 36.51900 1.000 18.48878 31 CYS G N 1
ATOM 2374 C CA . CYS G 1 31 ? 33.03200 43.06500 36.17000 1.000 19.28144 31 CYS G CA 1
ATOM 2375 C C . CYS G 1 31 ? 32.22900 44.27300 35.72100 1.000 17.21031 31 CYS G C 1
ATOM 2376 O O . CYS G 1 31 ? 32.63300 45.41300 35.94400 1.000 17.44695 31 CYS G O 1
ATOM 2379 N N . CYS G 1 32 ? 31.09000 44.01700 35.08300 1.000 16.47771 32 CYS G N 1
ATOM 2380 C CA . CYS G 1 32 ? 30.25700 45.10500 34.58800 1.000 16.03571 32 CYS G CA 1
ATOM 2381 C C . CYS G 1 32 ? 29.91600 46.05000 35.73400 1.000 17.06469 32 CYS G C 1
ATOM 2382 O O . CYS G 1 32 ? 29.36700 45.60100 36.75000 1.000 14.57972 32 CYS G O 1
ATOM 2385 N N . PRO G 1 33 ? 30.21200 47.34600 35.62000 1.000 16.56921 33 PRO G N 1
ATOM 2386 C CA . PRO G 1 33 ? 29.93800 48.25600 36.74600 1.000 16.78412 33 PRO G CA 1
ATOM 2387 C C . PRO G 1 33 ? 28.46600 48.41000 37.05700 1.000 17.67732 33 PRO G C 1
ATOM 2388 O O . PRO G 1 33 ? 28.12400 48.81400 38.17700 1.000 17.98696 33 PRO G O 1
ATOM 2392 N N . VAL G 1 34 ? 27.57900 48.06900 36.12500 1.000 17.61360 34 VAL G N 1
ATOM 2393 C CA . VAL G 1 34 ? 26.14100 48.23400 36.32600 1.000 17.56858 34 VAL G CA 1
ATOM 2394 C C . VAL G 1 34 ? 25.49400 46.98000 36.90000 1.000 18.95220 34 VAL G C 1
ATOM 2395 O O . VAL G 1 34 ? 24.73700 47.05400 37.87300 1.000 21.03451 34 VAL G O 1
ATOM 2399 N N . CYS G 1 35 ? 25.74100 45.80600 36.29800 1.000 15.00173 35 CYS G N 1
ATOM 2400 C CA . CYS G 1 35 ? 25.04500 44.59000 36.70300 1.000 14.67555 35 CYS G CA 1
ATOM 2401 C C . CYS G 1 35 ? 25.95600 43.50600 37.27100 1.000 16.18145 35 CYS G C 1
ATOM 2402 O O . CYS G 1 35 ? 25.44400 42.48500 37.74300 1.000 16.01798 35 CYS G O 1
ATOM 2405 N N . GLY G 1 36 ? 27.27500 43.66700 37.19300 1.000 16.08401 36 GLY G N 1
ATOM 2406 C CA . GLY G 1 36 ? 28.19100 42.76900 37.87400 1.000 17.53740 36 GLY G CA 1
ATOM 2407 C C . GLY G 1 36 ? 28.57400 41.49000 37.16000 1.000 17.75923 36 GLY G C 1
ATOM 2408 O O . GLY G 1 36 ? 29.28200 40.67200 37.76000 1.000 18.81097 36 GLY G O 1
ATOM 2409 N N . VAL G 1 37 ? 28.14800 41.27900 35.91000 1.000 15.38157 37 VAL G N 1
ATOM 2410 C CA . VAL G 1 37 ? 28.54800 40.04900 35.21400 1.000 16.07546 37 VAL G CA 1
ATOM 2411 C C . VAL G 1 37 ? 30.02300 40.12400 34.81900 1.000 17.68791 37 VAL G C 1
ATOM 2412 O O . VAL G 1 37 ? 30.63300 41.19600 34.73700 1.000 16.46106 37 VAL G O 1
ATOM 2416 N N . SER G 1 38 ? 30.60200 38.95300 34.56500 1.000 16.03388 38 SER G N 1
ATOM 2417 C CA . SER G 1 38 ? 32.00500 38.87300 34.18800 1.000 19.03670 38 SER G CA 1
ATOM 2418 C C . SER G 1 38 ? 32.22800 39.34100 32.74400 1.000 18.38553 38 SER G C 1
ATOM 2419 O O . SER G 1 38 ? 31.29100 39.55400 31.95900 1.000 16.92154 38 SER G O 1
ATOM 2422 N N . LYS G 1 39 ? 33.50800 39.48600 32.38700 1.000 20.02645 39 LYS G N 1
ATOM 2423 C CA . LYS G 1 39 ? 33.86000 39.90200 31.03000 1.000 20.51481 39 LYS G CA 1
ATOM 2424 C C . LYS G 1 39 ? 33.36000 38.93200 29.96000 1.000 19.32391 39 LYS G C 1
ATOM 2425 O O . LYS G 1 39 ? 33.18900 39.33800 28.80400 1.000 20.63702 39 LYS G O 1
ATOM 2431 N N . ASP G 1 40 ? 33.09200 37.67600 30.32400 1.000 19.66411 40 ASP G N 1
ATOM 2432 C CA . ASP G 1 40 ? 32.57200 36.70400 29.37000 1.000 21.35357 40 ASP G CA 1
ATOM 2433 C C . ASP G 1 40 ? 31.19300 37.08000 28.84800 1.000 22.03037 40 ASP G C 1
ATOM 2434 O O . ASP G 1 40 ? 30.79000 36.60400 27.77700 1.000 22.01778 40 ASP G O 1
ATOM 2439 N N . GLN G 1 41 ? 30.45500 37.91400 29.57900 1.000 20.26220 41 GLN G N 1
ATOM 2440 C CA . GLN G 1 41 ? 29.11900 38.31600 29.17800 1.000 17.46152 41 GLN G CA 1
ATOM 2441 C C . GLN G 1 41 ? 29.10900 39.61800 28.39600 1.000 17.68794 41 GLN G C 1
ATOM 2442 O O . GLN G 1 41 ? 28.11500 40.34600 28.43700 1.000 20.04859 41 GLN G O 1
ATOM 2448 N N . PHE G 1 42 ? 30.21400 39.95500 27.73800 1.000 17.17992 42 PHE G N 1
ATOM 2449 C CA . PHE G 1 42 ? 30.29900 41.13100 26.88500 1.000 18.37103 42 PHE G CA 1
ATOM 2450 C C . PHE G 1 42 ? 30.48300 40.72100 25.43000 1.000 19.84182 42 PHE G C 1
ATOM 2451 O O . PHE G 1 42 ? 31.04700 39.66300 25.12700 1.000 24.20869 42 PHE G O 1
ATOM 2459 N N . SER G 1 43 ? 29.99500 41.56700 24.53700 1.000 18.42420 43 SER G N 1
ATOM 2460 C CA . SER G 1 43 ? 30.13800 41.32500 23.11200 1.000 23.11604 43 SER G CA 1
ATOM 2461 C C . SER G 1 43 ? 30.67800 42.57500 22.43200 1.000 24.82297 43 SER G C 1
ATOM 2462 O O . SER G 1 43 ? 30.32400 43.69800 22.80800 1.000 20.97088 43 SER G O 1
ATOM 2465 N N . PRO G 1 44 ? 31.52300 42.41200 21.41800 1.000 24.52555 44 PRO G N 1
ATOM 2466 C CA . PRO G 1 44 ? 32.06200 43.57900 20.71400 1.000 25.00665 44 PRO G CA 1
ATOM 2467 C C . PRO G 1 44 ? 30.98400 44.30700 19.93000 1.000 26.75559 44 PRO G C 1
ATOM 2468 O O . PRO G 1 44 ? 30.06800 43.69300 19.38000 1.000 29.79985 44 PRO G O 1
ATOM 2472 N N . ALA G 1 45 ? 31.10800 45.62900 19.87400 1.000 31.62590 45 ALA G N 1
ATOM 2473 C CA . ALA G 1 45 ? 30.16400 46.45400 19.12700 1.000 36.55970 45 ALA G CA 1
ATOM 2474 C C . ALA G 1 45 ? 30.75000 46.83200 17.76300 1.000 36.14728 45 ALA G C 1
ATOM 2475 O O . ALA G 1 45 ? 30.02600 46.93100 16.77300 1.000 40.25450 45 ALA G O 1
ATOM 2478 C CA . MET H 1 1 ? 29.14700 24.37000 20.22400 1.000 54.66369 1 MET H CA 1
ATOM 2479 C C . MET H 1 1 ? 28.03600 25.41600 20.18600 1.000 50.24349 1 MET H C 1
ATOM 2480 O O . MET H 1 1 ? 28.29000 26.59800 19.96400 1.000 52.37380 1 MET H O 1
ATOM 2481 N N . GLN H 1 2 ? 26.80100 24.97900 20.40400 1.000 34.54387 2 GLN H N 1
ATOM 2482 C CA . GLN H 1 2 ? 25.65200 25.86100 20.26300 1.000 31.22927 2 GLN H CA 1
ATOM 2483 C C . GLN H 1 2 ? 25.44600 26.65300 21.54500 1.000 26.85970 2 GLN H C 1
ATOM 2484 O O . GLN H 1 2 ? 25.17200 26.07500 22.60100 1.000 26.76202 2 GLN H O 1
ATOM 2490 N N . LYS H 1 3 ? 25.53800 27.97100 21.43800 1.000 23.84829 3 LYS H N 1
ATOM 2491 C CA . LYS H 1 3 ? 25.30500 28.84900 22.57300 1.000 21.62043 3 LYS H CA 1
ATOM 2492 C C . LYS H 1 3 ? 23.81400 29.10600 22.70100 1.000 23.05875 3 LYS H C 1
ATOM 2493 O O . LYS H 1 3 ? 23.07000 29.05600 21.72000 1.000 21.66267 3 LYS H O 1
ATOM 2499 N N . TYR H 1 4 ? 23.37800 29.36600 23.93200 1.000 20.32312 4 TYR H N 1
ATOM 2500 C CA . TYR H 1 4 ? 21.99400 29.70800 24.21100 1.000 18.52719 4 TYR H CA 1
ATOM 2501 C C . TYR H 1 4 ? 21.96600 31.01300 24.98700 1.000 19.36747 4 TYR H C 1
ATOM 2502 O O . TYR H 1 4 ? 22.89800 31.31400 25.73800 1.000 20.80770 4 TYR H O 1
ATOM 2511 N N . VAL H 1 5 ? 20.90500 31.79400 24.77500 1.000 18.35926 5 VAL H N 1
ATOM 2512 C CA . VAL H 1 5 ? 20.74100 33.10400 25.39800 1.000 16.25160 5 VAL H CA 1
ATOM 2513 C C . VAL H 1 5 ? 19.43700 33.12300 26.18500 1.000 18.27340 5 VAL H C 1
ATOM 2514 O O . VAL H 1 5 ? 18.41400 32.60700 25.72700 1.000 17.62342 5 VAL H O 1
ATOM 2518 N N . CYS H 1 6 ? 19.48600 33.70400 27.38500 1.000 16.54559 6 CYS H N 1
ATOM 2519 C CA . CYS H 1 6 ? 18.29800 33.83100 28.22400 1.000 15.20800 6 CYS H CA 1
ATOM 2520 C C . CYS H 1 6 ? 17.33000 34.86800 27.64600 1.000 16.44535 6 CYS H C 1
ATOM 2521 O O . CYS H 1 6 ? 17.71400 36.01600 27.41300 1.000 17.44432 6 CYS H O 1
ATOM 2524 N N . ASN H 1 7 ? 16.06200 34.46400 27.45400 1.000 18.68860 7 ASN H N 1
ATOM 2525 C CA . ASN H 1 7 ? 15.03200 35.35900 26.91400 1.000 21.51684 7 ASN H CA 1
ATOM 2526 C C . ASN H 1 7 ? 14.83800 36.59200 27.77500 1.000 18.43151 7 ASN H C 1
ATOM 2527 O O . ASN H 1 7 ? 14.42900 37.64600 27.26800 1.000 19.59365 7 ASN H O 1
ATOM 2532 N N . VAL H 1 8 ? 15.06400 36.45700 29.07600 1.000 16.09053 8 VAL H N 1
ATOM 2533 C CA . VAL H 1 8 ? 14.68300 37.47400 30.04600 1.000 17.27131 8 VAL H CA 1
ATOM 2534 C C . VAL H 1 8 ? 15.80400 38.47900 30.26600 1.000 17.31979 8 VAL H C 1
ATOM 2535 O O . VAL H 1 8 ? 15.56000 39.68500 30.30800 1.000 21.67464 8 VAL H O 1
ATOM 2539 N N . CYS H 1 9 ? 17.05000 38.02100 30.42200 1.000 16.18558 9 CYS H N 1
ATOM 2540 C CA . CYS H 1 9 ? 18.12700 38.92300 30.81500 1.000 14.15752 9 CYS H CA 1
ATOM 2541 C C . CYS H 1 9 ? 19.30400 38.98800 29.84800 1.000 15.55730 9 CYS H C 1
ATOM 2542 O O . CYS H 1 9 ? 20.18800 39.82800 30.05200 1.000 16.60052 9 CYS H O 1
ATOM 2545 N N . GLY H 1 10 ? 19.35400 38.13600 28.81400 1.000 13.63471 10 GLY H N 1
ATOM 2546 C CA . GLY H 1 10 ? 20.42700 38.18700 27.83500 1.000 13.40481 10 GLY H CA 1
ATOM 2547 C C . GLY H 1 10 ? 21.68600 37.42900 28.19900 1.000 13.73152 10 GLY H C 1
ATOM 2548 O O . GLY H 1 10 ? 22.64200 37.43300 27.40500 1.000 16.34312 10 GLY H O 1
ATOM 2549 N N . TYR H 1 11 ? 21.74000 36.82000 29.38400 1.000 13.53349 11 TYR H N 1
ATOM 2550 C CA . TYR H 1 11 ? 22.86900 35.96600 29.73300 1.000 15.48586 11 TYR H CA 1
ATOM 2551 C C . TYR H 1 11 ? 23.07600 34.89700 28.66400 1.000 14.60540 11 TYR H C 1
ATOM 2552 O O . TYR H 1 11 ? 22.12400 34.25800 28.21500 1.000 16.52598 11 TYR H O 1
ATOM 2561 N N . GLU H 1 12 ? 24.33800 34.68100 28.29700 1.000 16.34387 12 GLU H N 1
ATOM 2562 C CA . GLU H 1 12 ? 24.72400 33.71700 27.26900 1.000 18.27838 12 GLU H CA 1
ATOM 2563 C C . GLU H 1 12 ? 25.39200 32.50900 27.91800 1.000 19.14754 12 GLU H C 1
ATOM 2564 O O . GLU H 1 12 ? 26.38200 32.65700 28.64200 1.000 18.79275 12 GLU H O 1
ATOM 2570 N N . TYR H 1 13 ? 24.84900 31.31500 27.65200 1.000 17.52155 13 TYR H N 1
ATOM 2571 C CA . TYR H 1 13 ? 25.49100 30.05300 28.02000 1.000 17.65918 13 TYR H CA 1
ATOM 2572 C C . TYR H 1 13 ? 26.33200 29.56900 26.84200 1.000 20.10716 13 TYR H C 1
ATOM 2573 O O . TYR H 1 13 ? 25.78900 29.19900 25.79900 1.000 19.74222 13 TYR H O 1
ATOM 2582 N N . ASP H 1 14 ? 27.65200 29.57900 27.01100 1.000 20.02121 14 ASP H N 1
ATOM 2583 C CA . ASP H 1 14 ? 28.58000 29.07000 26.00900 1.000 23.25228 14 ASP H CA 1
ATOM 2584 C C . ASP H 1 14 ? 29.15400 27.75400 26.51000 1.000 21.88497 14 ASP H C 1
ATOM 2585 O O . ASP H 1 14 ? 29.88800 27.74600 27.51300 1.000 23.47618 14 ASP H O 1
ATOM 2590 N N . PRO H 1 15 ? 28.84800 26.62300 25.86900 1.000 21.33896 15 PRO H N 1
ATOM 2591 C CA . PRO H 1 15 ? 29.40200 25.34200 26.34400 1.000 23.01653 15 PRO H CA 1
ATOM 2592 C C . PRO H 1 15 ? 30.91300 25.35600 26.48200 1.000 24.66059 15 PRO H C 1
ATOM 2593 O O . PRO H 1 15 ? 31.45400 24.68800 27.36900 1.000 25.59963 15 PRO H O 1
ATOM 2597 N N . ALA H 1 16 ? 31.60800 26.12300 25.64000 1.000 26.80362 16 ALA H N 1
ATOM 2598 C CA . ALA H 1 16 ? 33.06300 26.19000 25.70900 1.000 30.51101 16 ALA H CA 1
ATOM 2599 C C . ALA H 1 16 ? 33.56300 26.72700 27.04200 1.000 31.52039 16 ALA H C 1
ATOM 2600 O O . ALA H 1 16 ? 34.70700 26.44700 27.42100 1.000 32.99563 16 ALA H O 1
ATOM 2602 N N . GLU H 1 17 ? 32.75000 27.50600 27.75200 1.000 28.66527 17 GLU H N 1
ATOM 2603 C CA . GLU H 1 17 ? 33.12400 28.02500 29.05800 1.000 30.34439 17 GLU H CA 1
ATOM 2604 C C . GLU H 1 17 ? 32.77800 27.07200 30.19800 1.000 31.92028 17 GLU H C 1
ATOM 2605 O O . GLU H 1 17 ? 33.02900 27.40200 31.35900 1.000 32.96701 17 GLU H O 1
ATOM 2611 N N . HIS H 1 18 ? 32.19900 25.90600 29.90100 1.000 28.37597 18 HIS H N 1
ATOM 2612 C CA . HIS H 1 18 ? 31.71200 24.99600 30.93200 1.000 30.90663 18 HIS H CA 1
ATOM 2613 C C . HIS H 1 18 ? 32.06700 23.54800 30.57500 1.000 32.03604 18 HIS H C 1
ATOM 2614 O O . HIS H 1 18 ? 31.20700 22.67600 30.50700 1.000 32.72208 18 HIS H O 1
ATOM 2621 N N . ASP H 1 19 ? 33.35900 23.28800 30.33800 1.000 32.57114 19 ASP H N 1
ATOM 2622 C CA . ASP H 1 19 ? 33.86300 21.94800 29.97700 1.000 34.96882 19 ASP H CA 1
ATOM 2623 C C . ASP H 1 19 ? 33.18600 21.35800 28.74700 1.000 33.96517 19 ASP H C 1
ATOM 2624 O O . ASP H 1 19 ? 33.04200 20.13700 28.64900 1.000 35.43105 19 ASP H O 1
ATOM 2629 N N . ASN H 1 20 ? 32.75700 22.19900 27.80300 1.000 28.46555 20 ASN H N 1
ATOM 2630 C CA . ASN H 1 20 ? 32.12700 21.71600 26.56900 1.000 29.79097 20 ASN H CA 1
ATOM 2631 C C . ASN H 1 20 ? 30.83600 20.94200 26.83400 1.000 28.44343 20 ASN H C 1
ATOM 2632 O O . ASN H 1 20 ? 30.46200 20.05200 26.06600 1.000 30.74817 20 ASN H O 1
ATOM 2637 N N . VAL H 1 21 ? 30.16600 21.23600 27.94500 1.000 28.68920 21 VAL H N 1
ATOM 2638 C CA . VAL H 1 21 ? 28.88300 20.61500 28.25900 1.000 28.36829 21 VAL H CA 1
ATOM 2639 C C . VAL H 1 21 ? 27.79000 21.27400 27.42800 1.000 26.77166 21 VAL H C 1
ATOM 2643 N N . PRO H 1 22 ? 27.11000 20.54400 26.54300 1.000 24.40242 22 PRO H N 1
ATOM 2644 C CA . PRO H 1 22 ? 26.04100 21.16100 25.75100 1.000 26.04013 22 PRO H CA 1
ATOM 2645 C C . PRO H 1 22 ? 24.88800 21.60500 26.63900 1.000 25.12329 22 PRO H C 1
ATOM 2646 O O . PRO H 1 22 ? 24.63800 21.04100 27.70900 1.000 24.87605 22 PRO H O 1
ATOM 2650 N N . PHE H 1 23 ? 24.17600 22.63400 26.17400 1.000 24.13385 23 PHE H N 1
ATOM 2651 C CA . PHE H 1 23 ? 23.04000 23.14800 26.93500 1.000 24.36990 23 PHE H CA 1
ATOM 2652 C C . PHE H 1 23 ? 22.03000 22.04300 27.23200 1.000 26.07233 23 PHE H C 1
ATOM 2653 O O . PHE H 1 23 ? 21.50700 21.95100 28.35100 1.000 25.22675 23 PHE H O 1
ATOM 2661 N N . ASP H 1 24 ? 21.76900 21.16900 26.25400 1.000 29.50481 24 ASP H N 1
ATOM 2662 C CA . ASP H 1 24 ? 20.78000 20.12100 26.47500 1.000 33.69533 24 ASP H CA 1
ATOM 2663 C C . ASP H 1 24 ? 21.23500 19.09400 27.49900 1.000 37.32221 24 ASP H C 1
ATOM 2664 O O . ASP H 1 24 ? 20.40500 18.31100 27.97000 1.000 38.97634 24 ASP H O 1
ATOM 2669 N N . GLN H 1 25 ? 22.51400 19.08100 27.86500 1.000 33.07536 25 GLN H N 1
ATOM 2670 C CA . GLN H 1 25 ? 22.98800 18.16500 28.89100 1.000 34.03683 25 GLN H CA 1
ATOM 2671 C C . GLN H 1 25 ? 23.03200 18.79600 30.27300 1.000 33.55522 25 GLN H C 1
ATOM 2672 O O . GLN H 1 25 ? 23.39900 18.11400 31.23400 1.000 33.80282 25 GLN H O 1
ATOM 2678 N N . LEU H 1 26 ? 22.68500 20.07200 30.39500 1.000 29.76023 26 LEU H N 1
ATOM 2679 C CA . LEU H 1 26 ? 22.59500 20.67500 31.70900 1.000 26.17982 26 LEU H CA 1
ATOM 2680 C C . LEU H 1 26 ? 21.45300 20.02100 32.48900 1.000 27.58357 26 LEU H C 1
ATOM 2681 O O . LEU H 1 26 ? 20.44000 19.62300 31.90700 1.000 27.73971 26 LEU H O 1
ATOM 2686 N N . PRO H 1 27 ? 21.59700 19.91200 33.81000 1.000 31.35884 27 PRO H N 1
ATOM 2687 C CA . PRO H 1 27 ? 20.53900 19.31700 34.63600 1.000 33.96455 27 PRO H CA 1
ATOM 2688 C C . PRO H 1 27 ? 19.23100 20.08400 34.52700 1.000 34.26570 27 PRO H C 1
ATOM 2689 O O . PRO H 1 27 ? 19.19500 21.28100 34.22500 1.000 30.78198 27 PRO H O 1
ATOM 2693 N N . ASP H 1 28 ? 18.13700 19.37200 34.80200 1.000 43.35252 28 ASP H N 1
ATOM 2694 C CA . ASP H 1 28 ? 16.81100 19.97400 34.74200 1.000 43.14116 28 ASP H CA 1
ATOM 2695 C C . ASP H 1 28 ? 16.61300 21.06800 35.78400 1.000 42.68808 28 ASP H C 1
ATOM 2696 O O . ASP H 1 28 ? 15.71300 21.89700 35.61900 1.000 46.30720 28 ASP H O 1
ATOM 2701 N N . ASP H 1 29 ? 17.42400 21.10000 36.84200 1.000 36.46292 29 ASP H N 1
ATOM 2702 C CA . ASP H 1 29 ? 17.29600 22.12000 37.87900 1.000 37.59161 29 ASP H CA 1
ATOM 2703 C C . ASP H 1 29 ? 18.29000 23.26800 37.72100 1.000 33.56539 29 ASP H C 1
ATOM 2704 O O . ASP H 1 29 ? 18.34300 24.15200 38.58600 1.000 32.32159 29 ASP H O 1
ATOM 2709 N N . TRP H 1 30 ? 19.07900 23.26900 36.64700 1.000 27.28165 30 TRP H N 1
ATOM 2710 C CA . TRP H 1 30 ? 19.89600 24.42600 36.30300 1.000 24.90646 30 TRP H CA 1
ATOM 2711 C C . TRP H 1 30 ? 18.99100 25.62800 36.05900 1.000 20.88057 30 TRP H C 1
ATOM 2712 O O . TRP H 1 30 ? 17.82700 25.48700 35.67900 1.000 22.60925 30 TRP H O 1
ATOM 2723 N N . CYS H 1 31 ? 19.51800 26.82200 36.31200 1.000 20.39479 31 CYS H N 1
ATOM 2724 C CA . CYS H 1 31 ? 18.75800 28.02400 35.99500 1.000 18.82683 31 CYS H CA 1
ATOM 2725 C C . CYS H 1 31 ? 19.71900 29.13800 35.60900 1.000 17.25537 31 CYS H C 1
ATOM 2726 O O . CYS H 1 31 ? 20.92400 29.06600 35.86600 1.000 17.12569 31 CYS H O 1
ATOM 2729 N N . CYS H 1 32 ? 19.16800 30.17700 34.99800 1.000 17.61280 32 CYS H N 1
ATOM 2730 C CA . CYS H 1 32 ? 19.97500 31.30200 34.57000 1.000 16.88537 32 CYS H CA 1
ATOM 2731 C C . CYS H 1 32 ? 20.72600 31.90400 35.75600 1.000 17.15205 32 CYS H C 1
ATOM 2732 O O . CYS H 1 32 ? 20.08600 32.32500 36.73500 1.000 17.47079 32 CYS H O 1
ATOM 2735 N N . PRO H 1 33 ? 22.05500 32.00400 35.70000 1.000 18.92717 33 PRO H N 1
ATOM 2736 C CA . PRO H 1 33 ? 22.79200 32.52000 36.86500 1.000 21.88432 33 PRO H CA 1
ATOM 2737 C C . PRO H 1 33 ? 22.49000 33.96700 37.17300 1.000 23.42159 33 PRO H C 1
ATOM 2738 O O . PRO H 1 33 ? 22.72200 34.39800 38.30800 1.000 24.04997 33 PRO H O 1
ATOM 2742 N N . VAL H 1 34 ? 21.94600 34.71500 36.22100 1.000 18.61397 34 VAL H N 1
ATOM 2743 C CA . VAL H 1 34 ? 21.65800 36.12900 36.42700 1.000 17.01218 34 VAL H CA 1
ATOM 2744 C C . VAL H 1 34 ? 20.24500 36.35600 36.94300 1.000 18.60321 34 VAL H C 1
ATOM 2745 O O . VAL H 1 34 ? 20.04100 37.09300 37.91200 1.000 22.43052 34 VAL H O 1
ATOM 2749 N N . CYS H 1 35 ? 19.23000 35.77200 36.29600 1.000 16.52949 35 CYS H N 1
ATOM 2750 C CA . CYS H 1 35 ? 17.84400 36.07800 36.62800 1.000 16.39375 35 CYS H CA 1
ATOM 2751 C C . CYS H 1 35 ? 17.05300 34.89700 37.17800 1.000 17.36020 35 CYS H C 1
ATOM 2752 O O . CYS H 1 35 ? 15.91100 35.09400 37.61300 1.000 17.33171 35 CYS H O 1
ATOM 2755 N N . GLY H 1 36 ? 17.60200 33.68200 37.14800 1.000 17.00154 36 GLY H N 1
ATOM 2756 C CA . GLY H 1 36 ? 16.99200 32.54800 37.80900 1.000 18.97174 36 GLY H CA 1
ATOM 2757 C C . GLY H 1 36 ? 15.92800 31.79400 37.03300 1.000 18.67899 36 GLY H C 1
ATOM 2758 O O . GLY H 1 36 ? 15.31800 30.87100 37.59800 1.000 20.34558 36 GLY H O 1
ATOM 2759 N N . VAL H 1 37 ? 15.67500 32.14100 35.76700 1.000 14.31001 37 VAL H N 1
ATOM 2760 C CA . VAL H 1 37 ? 14.67500 31.38900 35.00000 1.000 16.59083 37 VAL H CA 1
ATOM 2761 C C . VAL H 1 37 ? 15.20500 30.01200 34.60600 1.000 17.55488 37 VAL H C 1
ATOM 2762 O O . VAL H 1 37 ? 16.41200 29.76900 34.52500 1.000 17.52092 37 VAL H O 1
ATOM 2766 N N . SER H 1 38 ? 14.26900 29.11200 34.30700 1.000 15.47774 38 SER H N 1
ATOM 2767 C CA . SER H 1 38 ? 14.60000 27.74800 33.91400 1.000 21.03194 38 SER H CA 1
ATOM 2768 C C . SER H 1 38 ? 15.12100 27.67900 32.47400 1.000 19.87310 38 SER H C 1
ATOM 2769 O O . SER H 1 38 ? 15.05700 28.64800 31.70400 1.000 19.98356 38 SER H O 1
ATOM 2772 N N . LYS H 1 39 ? 15.60500 26.48300 32.09800 1.000 18.00045 39 LYS H N 1
ATOM 2773 C CA . LYS H 1 39 ? 16.11900 26.26000 30.74600 1.000 20.16476 39 LYS H CA 1
ATOM 2774 C C . LYS H 1 39 ? 15.07600 26.52600 29.67200 1.000 20.12384 39 LYS H C 1
ATOM 2775 O O . LYS H 1 39 ? 15.45000 26.82300 28.53200 1.000 19.91349 39 LYS H O 1
ATOM 2781 N N . ASP H 1 40 ? 13.78400 26.46300 30.00900 1.000 17.20007 40 ASP H N 1
ATOM 2782 C CA . ASP H 1 40 ? 12.73900 26.73100 29.02600 1.000 22.05177 40 ASP H CA 1
ATOM 2783 C C . ASP H 1 40 ? 12.77100 28.16400 28.51600 1.000 22.51918 40 ASP H C 1
ATOM 2784 O O . ASP H 1 40 ? 12.26700 28.43200 27.41600 1.000 22.24676 40 ASP H O 1
ATOM 2789 N N . GLN H 1 41 ? 13.36100 29.08600 29.28100 1.000 19.39605 41 GLN H N 1
ATOM 2790 C CA . GLN H 1 41 ? 13.41400 30.48800 28.89700 1.000 19.05460 41 GLN H CA 1
ATOM 2791 C C . GLN H 1 41 ? 14.69700 30.84900 28.15800 1.000 20.56243 41 GLN H C 1
ATOM 2792 O O . GLN H 1 41 ? 15.06100 32.02800 28.09900 1.000 22.14839 41 GLN H O 1
ATOM 2798 N N . PHE H 1 42 ? 15.36400 29.87200 27.56100 1.000 16.98131 42 PHE H N 1
ATOM 2799 C CA . PHE H 1 42 ? 16.53800 30.11000 26.74300 1.000 16.87911 42 PHE H CA 1
ATOM 2800 C C . PHE H 1 42 ? 16.22100 29.81000 25.28400 1.000 18.83771 42 PHE H C 1
ATOM 2801 O O . PHE H 1 42 ? 15.36900 28.97300 24.97400 1.000 23.03331 42 PHE H O 1
ATOM 2809 N N . SER H 1 43 ? 16.90300 30.51600 24.39200 1.000 18.67753 43 SER H N 1
ATOM 2810 C CA . SER H 1 43 ? 16.76200 30.31600 22.95800 1.000 22.42424 43 SER H CA 1
ATOM 2811 C C . SER H 1 43 ? 18.15000 30.16000 22.36400 1.000 21.21960 43 SER H C 1
ATOM 2812 O O . SER H 1 43 ? 19.09600 30.80000 22.82600 1.000 21.67837 43 SER H O 1
ATOM 2815 N N . PRO H 1 44 ? 18.29800 29.31900 21.34000 1.000 22.49118 44 PRO H N 1
ATOM 2816 C CA . PRO H 1 44 ? 19.61700 29.14400 20.73100 1.000 23.53870 44 PRO H CA 1
ATOM 2817 C C . PRO H 1 44 ? 20.04200 30.41700 20.02800 1.000 29.17236 44 PRO H C 1
ATOM 2818 O O . PRO H 1 44 ? 19.22500 31.15400 19.47200 1.000 30.82885 44 PRO H O 1
ATOM 2822 N N . ALA H 1 45 ? 21.34300 30.68200 20.05700 1.000 42.06296 45 ALA H N 1
ATOM 2823 C CA . ALA H 1 45 ? 21.85000 31.87900 19.40300 1.000 47.07045 45 ALA H CA 1
ATOM 2824 C C . ALA H 1 45 ? 22.40600 31.50300 18.03500 1.000 46.70788 45 ALA H C 1
ATOM 2825 O O . ALA H 1 45 ? 22.24600 32.24500 17.06400 1.000 52.58279 45 ALA H O 1
ATOM 2828 C CA . MET I 1 1 ? 0.50800 25.96700 19.84400 1.000 54.17768 1 MET I CA 1
ATOM 2829 C C . MET I 1 1 ? 1.08400 27.37300 19.85900 1.000 50.06071 1 MET I C 1
ATOM 2830 O O . MET I 1 1 ? 2.28300 27.58300 19.65800 1.000 49.99546 1 MET I O 1
ATOM 2831 N N . GLN I 1 2 ? 0.21200 28.33700 20.13700 1.000 42.37694 2 GLN I N 1
ATOM 2832 C CA . GLN I 1 2 ? 0.56700 29.74700 20.04900 1.000 39.85071 2 GLN I CA 1
ATOM 2833 C C . GLN I 1 2 ? 1.28700 30.19600 21.31800 1.000 35.31749 2 GLN I C 1
ATOM 2834 O O . GLN I 1 2 ? 0.71600 30.16600 22.41600 1.000 35.38947 2 GLN I O 1
ATOM 2840 N N . LYS I 1 3 ? 2.53100 30.63200 21.15600 1.000 31.94778 3 LYS I N 1
ATOM 2841 C CA . LYS I 1 3 ? 3.32700 31.16800 22.25000 1.000 28.22126 3 LYS I CA 1
ATOM 2842 C C . LYS I 1 3 ? 3.03400 32.65100 22.43200 1.000 26.33924 3 LYS I C 1
ATOM 2843 O O . LYS I 1 3 ? 2.70000 33.36100 21.48200 1.000 27.26013 3 LYS I O 1
ATOM 2849 N N . TYR I 1 4 ? 3.16200 33.11500 23.67900 1.000 27.43030 4 TYR I N 1
ATOM 2850 C CA . TYR I 1 4 ? 3.01500 34.52100 24.02600 1.000 26.80367 4 TYR I CA 1
ATOM 2851 C C . TYR I 1 4 ? 4.23800 34.97400 24.81400 1.000 20.74224 4 TYR I C 1
ATOM 2852 O O . TYR I 1 4 ? 4.82500 34.19100 25.56100 1.000 25.68889 4 TYR I O 1
ATOM 2861 N N . VAL I 1 5 ? 4.60600 36.24700 24.65300 1.000 21.64671 5 VAL I N 1
ATOM 2862 C CA . VAL I 1 5 ? 5.80100 36.81800 25.27200 1.000 20.00941 5 VAL I CA 1
ATOM 2863 C C . VAL I 1 5 ? 5.41800 38.04700 26.09200 1.000 19.51263 5 VAL I C 1
ATOM 2864 O O . VAL I 1 5 ? 4.62400 38.88300 25.65300 1.000 19.37870 5 VAL I O 1
ATOM 2868 N N . CYS I 1 6 ? 6.00500 38.16100 27.27800 1.000 17.87146 6 CYS I N 1
ATOM 2869 C CA . CYS I 1 6 ? 5.73700 39.29900 28.15400 1.000 17.23926 6 CYS I CA 1
ATOM 2870 C C . CYS I 1 6 ? 6.37200 40.58100 27.60500 1.000 16.12282 6 CYS I C 1
ATOM 2871 O O . CYS I 1 6 ? 7.57800 40.61400 27.33800 1.000 15.30141 6 CYS I O 1
ATOM 2874 N N . ASN I 1 7 ? 5.56100 41.65300 27.48400 1.000 16.06760 7 ASN I N 1
ATOM 2875 C CA . ASN I 1 7 ? 6.04100 42.94400 26.98000 1.000 17.81354 7 ASN I CA 1
ATOM 2876 C C . ASN I 1 7 ? 7.16200 43.50400 27.84100 1.000 17.08091 7 ASN I C 1
ATOM 2877 O O . ASN I 1 7 ? 8.00300 44.27100 27.34800 1.000 17.03393 7 ASN I O 1
ATOM 2882 N N . VAL I 1 8 ? 7.14700 43.18500 29.13300 1.000 15.56335 8 VAL I N 1
ATOM 2883 C CA . VAL I 1 8 ? 8.01700 43.84300 30.10300 1.000 15.48983 8 VAL I CA 1
ATOM 2884 C C . VAL I 1 8 ? 9.33900 43.11100 30.25900 1.000 16.93343 8 VAL I C 1
ATOM 2885 O O . VAL I 1 8 ? 10.40900 43.72000 30.19100 1.000 20.33112 8 VAL I O 1
ATOM 2889 N N . CYS I 1 9 ? 9.31000 41.79100 30.41900 1.000 14.47508 9 CYS I N 1
ATOM 2890 C CA . CYS I 1 9 ? 10.52300 41.06500 30.77500 1.000 14.23691 9 CYS I CA 1
ATOM 2891 C C . CYS I 1 9 ? 10.95800 40.02100 29.75900 1.000 16.14046 9 CYS I C 1
ATOM 2892 O O . CYS I 1 9 ? 12.04300 39.45900 29.93000 1.000 17.28265 9 CYS I O 1
ATOM 2895 N N . GLY I 1 10 ? 10.15700 39.73900 28.72700 1.000 14.69360 10 GLY I N 1
ATOM 2896 C CA . GLY I 1 10 ? 10.54300 38.78100 27.70300 1.000 15.38563 10 GLY I CA 1
ATOM 2897 C C . GLY I 1 10 ? 10.24600 37.32900 28.01300 1.000 17.86712 10 GLY I C 1
ATOM 2898 O O . GLY I 1 10 ? 10.58700 36.46400 27.18900 1.000 17.26551 10 GLY I O 1
ATOM 2899 N N . TYR I 1 11 ? 9.68000 37.02500 29.19200 1.000 14.32673 11 TYR I N 1
ATOM 2900 C CA . TYR I 1 11 ? 9.25800 35.66700 29.52100 1.000 15.85660 11 TYR I CA 1
ATOM 2901 C C . TYR I 1 11 ? 8.31000 35.14700 28.44300 1.000 16.57628 11 TYR I C 1
ATOM 2902 O O . TYR I 1 11 ? 7.39100 35.84700 28.00500 1.000 19.05545 11 TYR I O 1
ATOM 2911 N N . GLU I 1 12 ? 8.53200 33.90100 28.02300 1.000 17.74669 12 GLU I N 1
ATOM 2912 C CA . GLU I 1 12 ? 7.74800 33.26800 26.96800 1.000 21.66648 12 GLU I CA 1
ATOM 2913 C C . GLU I 1 12 ? 6.84300 32.19300 27.56100 1.000 22.33908 12 GLU I C 1
ATOM 2914 O O . GLU I 1 12 ? 7.31800 31.26600 28.23200 1.000 20.95243 12 GLU I O 1
ATOM 2920 N N . TYR I 1 13 ? 5.54100 32.31500 27.31000 1.000 21.61984 13 TYR I N 1
ATOM 2921 C CA . TYR I 1 13 ? 4.59600 31.25700 27.64900 1.000 22.79634 13 TYR I CA 1
ATOM 2922 C C . TYR I 1 13 ? 4.42600 30.35100 26.43500 1.000 25.21847 13 TYR I C 1
ATOM 2923 O O . TYR I 1 13 ? 3.83600 30.75700 25.43400 1.000 25.98511 13 TYR I O 1
ATOM 2932 N N . ASP I 1 14 ? 4.94200 29.13300 26.53400 1.000 22.53844 14 ASP I N 1
ATOM 2933 C CA . ASP I 1 14 ? 4.79000 28.13600 25.48400 1.000 27.05204 14 ASP I CA 1
ATOM 2934 C C . ASP I 1 14 ? 3.82100 27.08600 26.00100 1.000 24.91041 14 ASP I C 1
ATOM 2935 O O . ASP I 1 14 ? 4.15500 26.35400 26.94600 1.000 26.90721 14 ASP I O 1
ATOM 2940 N N . PRO I 1 15 ? 2.62500 26.97800 25.42600 1.000 28.72555 15 PRO I N 1
ATOM 2941 C CA . PRO I 1 15 ? 1.65300 25.98300 25.90800 1.000 31.52908 15 PRO I CA 1
ATOM 2942 C C . PRO I 1 15 ? 2.20100 24.57000 25.95800 1.000 33.36237 15 PRO I C 1
ATOM 2943 O O . PRO I 1 15 ? 1.81700 23.79300 26.84000 1.000 36.48210 15 PRO I O 1
ATOM 2947 N N . ALA I 1 16 ? 3.11100 24.21800 25.04700 1.000 39.03877 16 ALA I N 1
ATOM 2948 C CA . ALA I 1 16 ? 3.69500 22.88200 25.04700 1.000 39.74603 16 ALA I CA 1
ATOM 2949 C C . ALA I 1 16 ? 4.46900 22.59000 26.32300 1.000 39.50076 16 ALA I C 1
ATOM 2950 O O . ALA I 1 16 ? 4.65100 21.41900 26.67400 1.000 40.88810 16 ALA I O 1
ATOM 2952 N N . GLU I 1 17 ? 4.95000 23.62100 27.00900 1.000 37.62695 17 GLU I N 1
ATOM 2953 C CA . GLU I 1 17 ? 5.67000 23.47600 28.26500 1.000 40.73828 17 GLU I CA 1
ATOM 2954 C C . GLU I 1 17 ? 4.75100 23.45900 29.48200 1.000 41.55218 17 GLU I C 1
ATOM 2955 O O . GLU I 1 17 ? 5.24100 23.31700 30.60700 1.000 43.92326 17 GLU I O 1
ATOM 2961 N N . HIS I 1 18 ? 3.44100 23.58500 29.29200 1.000 45.74540 18 HIS I N 1
ATOM 2962 C CA . HIS I 1 18 ? 2.51300 23.73800 30.40800 1.000 46.90385 18 HIS I CA 1
ATOM 2963 C C . HIS I 1 18 ? 1.27900 22.86300 30.21000 1.000 50.24555 18 HIS I C 1
ATOM 2964 O O . HIS I 1 18 ? 0.14200 23.33500 30.24500 1.000 51.89010 18 HIS I O 1
ATOM 2971 N N . ASP I 1 19 ? 1.50300 21.56400 29.99400 1.000 50.48190 19 ASP I N 1
ATOM 2972 C CA . ASP I 1 19 ? 0.41900 20.59200 29.83800 1.000 54.72692 19 ASP I CA 1
ATOM 2973 C C . ASP I 1 19 ? -0.52700 20.96000 28.69900 1.000 54.36853 19 ASP I C 1
ATOM 2974 O O . ASP I 1 19 ? -1.72500 20.67000 28.75000 1.000 55.26489 19 ASP I O 1
ATOM 2979 N N . ASN I 1 20 ? 0.02000 21.61500 27.67400 1.000 46.28513 20 ASN I N 1
ATOM 2980 C CA . ASN I 1 20 ? -0.68800 21.99600 26.45400 1.000 43.37359 20 ASN I CA 1
ATOM 2981 C C . ASN I 1 20 ? -1.83100 22.97600 26.70700 1.000 46.67754 20 ASN I C 1
ATOM 2982 O O . ASN I 1 20 ? -2.74800 23.08500 25.88700 1.000 46.78275 20 ASN I O 1
ATOM 2987 N N . VAL I 1 21 ? -1.78200 23.72100 27.80900 1.000 45.53684 21 VAL I N 1
ATOM 2988 C CA . VAL I 1 21 ? -2.79500 24.73400 28.11600 1.000 46.25045 21 VAL I CA 1
ATOM 2989 C C . VAL I 1 21 ? -2.59200 26.00700 27.30000 1.000 46.12874 21 VAL I C 1
ATOM 2990 O O . VAL I 1 21 ? -1.55700 26.67700 27.44300 1.000 42.57724 21 VAL I O 1
ATOM 2994 N N . PRO I 1 22 ? -3.54400 26.38200 26.44600 1.000 33.29392 22 PRO I N 1
ATOM 2995 C CA . PRO I 1 22 ? -3.40500 27.62300 25.67800 1.000 32.11972 22 PRO I CA 1
ATOM 2996 C C . PRO I 1 22 ? -3.45700 28.85100 26.58000 1.000 31.89989 22 PRO I C 1
ATOM 2997 O O . PRO I 1 22 ? -4.05700 28.83300 27.65900 1.000 31.33798 22 PRO I O 1
ATOM 3001 N N . PHE I 1 23 ? -2.79400 29.92100 26.11800 1.000 37.52171 23 PHE I N 1
ATOM 3002 C CA . PHE I 1 23 ? -2.72500 31.18200 26.86600 1.000 32.44248 23 PHE I CA 1
ATOM 3003 C C . PHE I 1 23 ? -4.11400 31.74700 27.15100 1.000 36.38282 23 PHE I C 1
ATOM 3004 O O . PHE I 1 23 ? -4.39000 32.20500 28.27000 1.000 30.63238 23 PHE I O 1
ATOM 3012 N N . ASP I 1 24 ? -5.00800 31.70900 26.15800 1.000 48.11207 24 ASP I N 1
ATOM 3013 C CA . ASP I 1 24 ? -6.33400 32.28800 26.33400 1.000 48.14927 24 ASP I CA 1
ATOM 3014 C C . ASP I 1 24 ? -7.17500 31.52700 27.34600 1.000 48.49064 24 ASP I C 1
ATOM 3015 O O . ASP I 1 24 ? -8.22300 32.02800 27.75800 1.000 53.69767 24 ASP I O 1
ATOM 3020 N N . GLN I 1 25 ? -6.76700 30.32400 27.72700 1.000 44.13571 25 GLN I N 1
ATOM 3021 C CA . GLN I 1 25 ? -7.45700 29.53200 28.73500 1.000 44.98974 25 GLN I CA 1
ATOM 3022 C C . GLN I 1 25 ? -6.81300 29.61300 30.11200 1.000 43.17274 25 GLN I C 1
ATOM 3023 O O . GLN I 1 25 ? -7.26500 28.92800 31.03500 1.000 40.36693 25 GLN I O 1
ATOM 3029 N N . LEU I 1 26 ? -5.73400 30.37600 30.25900 1.000 36.62441 26 LEU I N 1
ATOM 3030 C CA . LEU I 1 26 ? -5.13300 30.55000 31.56900 1.000 33.67201 26 LEU I CA 1
ATOM 3031 C C . LEU I 1 26 ? -6.10400 31.26800 32.50300 1.000 29.28321 26 LEU I C 1
ATOM 3032 O O . LEU I 1 26 ? -6.90700 32.09600 32.06000 1.000 31.79245 26 LEU I O 1
ATOM 3037 N N . PRO I 1 27 ? -6.03900 30.97900 33.80200 1.000 27.51535 27 PRO I N 1
ATOM 3038 C CA . PRO I 1 27 ? -6.93800 31.63300 34.76100 1.000 27.63484 27 PRO I CA 1
ATOM 3039 C C . PRO I 1 27 ? -6.77400 33.14700 34.74700 1.000 28.97274 27 PRO I C 1
ATOM 3040 O O . PRO I 1 27 ? -5.70300 33.67400 34.44700 1.000 26.88215 27 PRO I O 1
ATOM 3044 N N . ASP I 1 28 ? -7.84700 33.84500 35.13200 1.000 35.17312 28 ASP I N 1
ATOM 3045 C CA . ASP I 1 28 ? -7.84500 35.30600 35.14100 1.000 38.81766 28 ASP I CA 1
ATOM 3046 C C . ASP I 1 28 ? -6.86100 35.89700 36.14600 1.000 35.82192 28 ASP I C 1
ATOM 3047 O O . ASP I 1 28 ? -6.47500 37.06100 35.99700 1.000 40.11277 28 ASP I O 1
ATOM 3052 N N . ASP I 1 29 ? -6.45600 35.14300 37.16700 1.000 32.41487 29 ASP I N 1
ATOM 3053 C CA . ASP I 1 29 ? -5.49700 35.63700 38.14900 1.000 31.58819 29 ASP I CA 1
ATOM 3054 C C . ASP I 1 29 ? -4.06800 35.19100 37.85800 1.000 28.42463 29 ASP I C 1
ATOM 3055 O O . ASP I 1 29 ? -3.17500 35.41700 38.68300 1.000 26.33811 29 ASP I O 1
ATOM 3060 N N . TRP I 1 30 ? -3.83500 34.57400 36.70200 1.000 24.48974 30 TRP I N 1
ATOM 3061 C CA . TRP I 1 30 ? -2.47800 34.25900 36.28200 1.000 21.98844 30 TRP I CA 1
ATOM 3062 C C . TRP I 1 30 ? -1.72000 35.56000 36.03900 1.000 18.77679 30 TRP I C 1
ATOM 3063 O O . TRP I 1 30 ? -2.30800 36.59200 35.71800 1.000 20.95065 30 TRP I O 1
ATOM 3074 N N . CYS I 1 31 ? -0.40700 35.52200 36.25200 1.000 19.83342 31 CYS I N 1
ATOM 3075 C CA . CYS I 1 31 ? 0.43000 36.67900 35.94700 1.000 17.71427 31 CYS I CA 1
ATOM 3076 C C . CYS I 1 31 ? 1.80400 36.18400 35.52500 1.000 17.35463 31 CYS I C 1
ATOM 3077 O O . CYS I 1 31 ? 2.15300 35.02200 35.74600 1.000 18.03380 31 CYS I O 1
ATOM 3080 N N . CYS I 1 32 ? 2.57700 37.06800 34.91200 1.000 15.87582 32 CYS I N 1
ATOM 3081 C CA . CYS I 1 32 ? 3.90600 36.69400 34.44900 1.000 18.30439 32 CYS I CA 1
ATOM 3082 C C . CYS I 1 32 ? 4.73000 36.13500 35.60100 1.000 15.25512 32 CYS I C 1
ATOM 3083 O O . CYS I 1 32 ? 4.90500 36.82000 36.62000 1.000 15.82987 32 CYS I O 1
ATOM 3086 N N . PRO I 1 33 ? 5.27300 34.92400 35.48300 1.000 18.05591 33 PRO I N 1
ATOM 3087 C CA . PRO I 1 33 ? 6.02900 34.36000 36.60900 1.000 19.66111 33 PRO I CA 1
ATOM 3088 C C . PRO I 1 33 ? 7.30000 35.11400 36.92800 1.000 19.60589 33 PRO I C 1
ATOM 3089 O O . PRO I 1 33 ? 7.83900 34.94900 38.02800 1.000 21.38002 33 PRO I O 1
ATOM 3093 N N . VAL I 1 34 ? 7.80000 35.93100 36.00800 1.000 18.22441 34 VAL I N 1
ATOM 3094 C CA . VAL I 1 34 ? 9.04500 36.65700 36.22200 1.000 18.14511 34 VAL I CA 1
ATOM 3095 C C . VAL I 1 34 ? 8.80100 38.04700 36.80000 1.000 16.26233 34 VAL I C 1
ATOM 3096 O O . VAL I 1 34 ? 9.45300 38.44800 37.76800 1.000 20.00954 34 VAL I O 1
ATOM 3100 N N . CYS I 1 35 ? 7.88800 38.82300 36.20300 1.000 16.52917 35 CYS I N 1
ATOM 3101 C CA . CYS I 1 35 ? 7.69800 40.21600 36.59600 1.000 15.95041 35 CYS I CA 1
ATOM 3102 C C . CYS I 1 35 ? 6.32000 40.53700 37.15500 1.000 16.33110 35 CYS I C 1
ATOM 3103 O O . CYS I 1 35 ? 6.11200 41.66300 37.62700 1.000 15.23448 35 CYS I O 1
ATOM 3106 N N . GLY I 1 36 ? 5.36600 39.60800 37.08200 1.000 13.25286 36 GLY I N 1
ATOM 3107 C CA . GLY I 1 36 ? 4.08900 39.77200 37.75100 1.000 15.32930 36 GLY I CA 1
ATOM 3108 C C . GLY I 1 36 ? 3.03000 40.57000 37.02000 1.000 16.45631 36 GLY I C 1
ATOM 3109 O O . GLY I 1 36 ? 1.96300 40.80100 37.59300 1.000 15.81468 36 GLY I O 1
ATOM 3110 N N . VAL I 1 37 ? 3.26900 40.99800 35.77900 1.000 13.32790 37 VAL I N 1
ATOM 3111 C CA . VAL I 1 37 ? 2.22600 41.73400 35.05800 1.000 15.39637 37 VAL I CA 1
ATOM 3112 C C . VAL I 1 37 ? 1.10300 40.79100 34.63600 1.000 15.32404 37 VAL I C 1
ATOM 3113 O O . VAL I 1 37 ? 1.28000 39.57500 34.51400 1.000 16.44043 37 VAL I O 1
ATOM 3117 N N . SER I 1 38 ? -0.06600 41.37900 34.37800 1.000 15.73946 38 SER I N 1
ATOM 3118 C CA . SER I 1 38 ? -1.22200 40.58900 33.98300 1.000 17.96860 38 SER I CA 1
ATOM 3119 C C . SER I 1 38 ? -1.09700 40.13600 32.53000 1.000 20.06962 38 SER I C 1
ATOM 3120 O O . SER I 1 38 ? -0.19800 40.55100 31.78500 1.000 17.14887 38 SER I O 1
ATOM 3123 N N . LYS I 1 39 ? -2.04900 39.28800 32.12500 1.000 19.49362 39 LYS I N 1
ATOM 3124 C CA . LYS I 1 39 ? -2.10500 38.79600 30.75100 1.000 20.65530 39 LYS I CA 1
ATOM 3125 C C . LYS I 1 39 ? -2.25700 39.91600 29.73000 1.000 20.83869 39 LYS I C 1
ATOM 3126 O O . LYS I 1 39 ? -1.96100 39.69900 28.55000 1.000 20.20672 39 LYS I O 1
ATOM 3132 N N . ASP I 1 40 ? -2.72700 41.10100 30.13800 1.000 18.46837 40 ASP I N 1
ATOM 3133 C CA . ASP I 1 40 ? -2.84400 42.20700 29.19500 1.000 21.01318 40 ASP I CA 1
ATOM 3134 C C . ASP I 1 40 ? -1.48900 42.64600 28.66600 1.000 21.40469 40 ASP I C 1
ATOM 3135 O O . ASP I 1 40 ? -1.42300 43.27100 27.60200 1.000 22.87089 40 ASP I O 1
ATOM 3140 N N . GLN I 1 41 ? -0.41200 42.36200 29.40100 1.000 19.94165 41 GLN I N 1
ATOM 3141 C CA . GLN I 1 41 ? 0.92700 42.77700 29.01100 1.000 18.92202 41 GLN I CA 1
ATOM 3142 C C . GLN I 1 41 ? 1.68100 41.70500 28.24600 1.000 20.63534 41 GLN I C 1
ATOM 3143 O O . GLN I 1 41 ? 2.91700 41.72200 28.22300 1.000 18.49813 41 GLN I O 1
ATOM 3149 N N . PHE I 1 42 ? 0.96600 40.77900 27.62000 1.000 19.98994 42 PHE I N 1
ATOM 3150 C CA . PHE I 1 42 ? 1.57100 39.77100 26.76700 1.000 20.51969 42 PHE I CA 1
ATOM 3151 C C . PHE I 1 42 ? 1.17300 40.00800 25.31600 1.000 24.10410 42 PHE I C 1
ATOM 3152 O O . PHE I 1 42 ? 0.09100 40.52900 25.02500 1.000 24.82083 42 PHE I O 1
ATOM 3160 N N . SER I 1 43 ? 2.07500 39.64400 24.41300 1.000 21.49300 43 SER I N 1
ATOM 3161 C CA . SER I 1 43 ? 1.84600 39.76700 22.98300 1.000 26.55840 43 SER I CA 1
ATOM 3162 C C . SER I 1 43 ? 2.19500 38.44700 22.31500 1.000 26.46909 43 SER I C 1
ATOM 3163 O O . SER I 1 43 ? 3.10700 37.74900 22.75600 1.000 25.27441 43 SER I O 1
ATOM 3166 N N . PRO I 1 44 ? 1.47400 38.07100 21.26200 1.000 31.66686 44 PRO I N 1
ATOM 3167 C CA . PRO I 1 44 ? 1.80300 36.82100 20.57400 1.000 33.14430 44 PRO I CA 1
ATOM 3168 C C . PRO I 1 44 ? 3.16000 36.93600 19.89900 1.000 33.94537 44 PRO I C 1
ATOM 3169 O O . PRO I 1 44 ? 3.59200 38.01900 19.49400 1.000 36.97257 44 PRO I O 1
ATOM 3173 N N . ALA I 1 45 ? 3.86600 35.81500 19.84900 1.000 54.59194 45 ALA I N 1
ATOM 3174 C CA . ALA I 1 45 ? 5.18000 35.79500 19.22500 1.000 55.90710 45 ALA I CA 1
ATOM 3175 C C . ALA I 1 45 ? 5.07800 35.22600 17.81700 1.000 57.35772 45 ALA I C 1
ATOM 3176 O O . ALA I 1 45 ? 5.76800 35.68300 16.90600 1.000 64.73634 45 ALA I O 1
ATOM 3179 N N . GLN J 1 2 ? -4.78000 55.21300 20.04900 1.000 41.88648 2 GLN J N 1
ATOM 3180 C CA . GLN J 1 2 ? -3.32700 55.25900 19.97500 1.000 37.06736 2 GLN J CA 1
ATOM 3181 C C . GLN J 1 2 ? -2.72600 54.63400 21.22900 1.000 32.94395 2 GLN J C 1
ATOM 3182 O O . GLN J 1 2 ? -2.92900 55.14400 22.34000 1.000 31.31315 2 GLN J O 1
ATOM 3188 N N . LYS J 1 3 ? -1.96300 53.55900 21.05300 1.000 31.95339 3 LYS J N 1
ATOM 3189 C CA . LYS J 1 3 ? -1.26500 52.94500 22.17500 1.000 25.53494 3 LYS J CA 1
ATOM 3190 C C . LYS J 1 3 ? 0.06300 53.64200 22.43800 1.000 24.15754 3 LYS J C 1
ATOM 3191 O O . LYS J 1 3 ? 0.69200 54.19200 21.53400 1.000 24.06368 3 LYS J O 1
ATOM 3197 N N . TYR J 1 4 ? 0.49000 53.60500 23.70400 1.000 21.10767 4 TYR J N 1
ATOM 3198 C CA . TYR J 1 4 ? 1.77700 54.15100 24.10600 1.000 17.88775 4 TYR J CA 1
ATOM 3199 C C . TYR J 1 4 ? 2.54800 53.07400 24.85100 1.000 18.78836 4 TYR J C 1
ATOM 3200 O O . TYR J 1 4 ? 1.95600 52.21100 25.50100 1.000 21.05683 4 TYR J O 1
ATOM 3209 N N . VAL J 1 5 ? 3.86900 53.10300 24.70400 1.000 17.31788 5 VAL J N 1
ATOM 3210 C CA . VAL J 1 5 ? 4.74800 52.10600 25.29800 1.000 16.86352 5 VAL J CA 1
ATOM 3211 C C . VAL J 1 5 ? 5.79800 52.81900 26.13700 1.000 15.27492 5 VAL J C 1
ATOM 3212 O O . VAL J 1 5 ? 6.32300 53.86600 25.74900 1.000 16.36307 5 VAL J O 1
ATOM 3216 N N . CYS J 1 6 ? 6.05600 52.27800 27.32000 1.000 14.22690 6 CYS J N 1
ATOM 3217 C CA . CYS J 1 6 ? 7.04800 52.85900 28.20600 1.000 14.46846 6 CYS J CA 1
ATOM 3218 C C . CYS J 1 6 ? 8.45400 52.62200 27.65900 1.000 13.11641 6 CYS J C 1
ATOM 3219 O O . CYS J 1 6 ? 8.83100 51.48000 27.38500 1.000 14.29239 6 CYS J O 1
ATOM 3222 N N . ASN J 1 7 ? 9.23300 53.71000 27.53900 1.000 14.11600 7 ASN J N 1
ATOM 3223 C CA . ASN J 1 7 ? 10.60500 53.63200 27.03500 1.000 17.10296 7 ASN J CA 1
ATOM 3224 C C . ASN J 1 7 ? 11.47600 52.74400 27.89900 1.000 17.16739 7 ASN J C 1
ATOM 3225 O O . ASN J 1 7 ? 12.46000 52.17400 27.40900 1.000 16.85088 7 ASN J O 1
ATOM 3230 N N . VAL J 1 8 ? 11.17800 52.67400 29.19000 1.000 15.58330 8 VAL J N 1
ATOM 3231 C CA . VAL J 1 8 ? 12.07100 52.02700 30.14800 1.000 15.09107 8 VAL J CA 1
ATOM 3232 C C . VAL J 1 8 ? 11.75600 50.55000 30.30300 1.000 16.17303 8 VAL J C 1
ATOM 3233 O O . VAL J 1 8 ? 12.65400 49.71200 30.27000 1.000 18.68376 8 VAL J O 1
ATOM 3237 N N . CYS J 1 9 ? 10.48500 50.18100 30.45400 1.000 12.82113 9 CYS J N 1
ATOM 3238 C CA . CYS J 1 9 ? 10.16200 48.79900 30.80000 1.000 12.89574 9 CYS J CA 1
ATOM 3239 C C . CYS J 1 9 ? 9.29800 48.05100 29.78800 1.000 12.95848 9 CYS J C 1
ATOM 3240 O O . CYS J 1 9 ? 9.05600 46.86200 29.99500 1.000 14.99211 9 CYS J O 1
ATOM 3243 N N . GLY J 1 10 ? 8.80100 48.70000 28.73400 1.000 13.90604 10 GLY J N 1
ATOM 3244 C CA . GLY J 1 10 ? 7.99300 48.01700 27.73900 1.000 15.22283 10 GLY J CA 1
ATOM 3245 C C . GLY J 1 10 ? 6.51900 47.90000 28.05700 1.000 14.57627 10 GLY J C 1
ATOM 3246 O O . GLY J 1 10 ? 5.76600 47.36500 27.22800 1.000 15.69578 10 GLY J O 1
ATOM 3247 N N . TYR J 1 11 ? 6.08200 48.37300 29.22400 1.000 14.01487 11 TYR J N 1
ATOM 3248 C CA . TYR J 1 11 ? 4.65400 48.40200 29.53000 1.000 13.49157 11 TYR J CA 1
ATOM 3249 C C . TYR J 1 11 ? 3.88600 49.13800 28.43700 1.000 15.46318 11 TYR J C 1
ATOM 3250 O O . TYR J 1 11 ? 4.29100 50.21100 27.98400 1.000 16.35344 11 TYR J O 1
ATOM 3259 N N . GLU J 1 12 ? 2.74900 48.56700 28.03000 1.000 15.27941 12 GLU J N 1
ATOM 3260 C CA . GLU J 1 12 ? 1.92100 49.14000 26.97400 1.000 16.40934 12 GLU J CA 1
ATOM 3261 C C . GLU J 1 12 ? 0.63000 49.70000 27.56400 1.000 17.40492 12 GLU J C 1
ATOM 3262 O O . GLU J 1 12 ? -0.14000 48.97200 28.20300 1.000 19.48250 12 GLU J O 1
ATOM 3268 N N . TYR J 1 13 ? 0.38300 50.98500 27.33300 1.000 14.52837 13 TYR J N 1
ATOM 3269 C CA . TYR J 1 13 ? -0.89300 51.60100 27.67600 1.000 17.07585 13 TYR J CA 1
ATOM 3270 C C . TYR J 1 13 ? -1.80500 51.51200 26.45900 1.000 18.87833 13 TYR J C 1
ATOM 3271 O O . TYR J 1 13 ? -1.54900 52.16200 25.44100 1.000 19.91681 13 TYR J O 1
ATOM 3280 N N . ASP J 1 14 ? -2.85700 50.70300 26.56400 1.000 18.43692 14 ASP J N 1
ATOM 3281 C CA . ASP J 1 14 ? -3.83300 50.55300 25.48800 1.000 24.47314 14 ASP J CA 1
ATOM 3282 C C . ASP J 1 14 ? -5.11000 51.23900 25.94000 1.000 27.72333 14 ASP J C 1
ATOM 3283 O O . ASP J 1 14 ? -5.76900 50.74900 26.87000 1.000 28.72324 14 ASP J O 1
ATOM 3288 N N . PRO J 1 15 ? -5.51000 52.35200 25.32800 1.000 24.95653 15 PRO J N 1
ATOM 3289 C CA . PRO J 1 15 ? -6.72400 53.04100 25.79600 1.000 31.91076 15 PRO J CA 1
ATOM 3290 C C . PRO J 1 15 ? -7.95700 52.14900 25.88800 1.000 39.59559 15 PRO J C 1
ATOM 3291 O O . PRO J 1 15 ? -8.77700 52.34000 26.79800 1.000 40.59196 15 PRO J O 1
ATOM 3295 N N . ALA J 1 16 ? -8.09300 51.15400 25.00600 1.000 46.35274 16 ALA J N 1
ATOM 3296 C CA . ALA J 1 16 ? -9.25200 50.26400 25.06500 1.000 46.25485 16 ALA J CA 1
ATOM 3297 C C . ALA J 1 16 ? -9.30400 49.46000 26.36100 1.000 46.51067 16 ALA J C 1
ATOM 3298 O O . ALA J 1 16 ? -10.38900 49.06400 26.80100 1.000 50.68474 16 ALA J O 1
ATOM 3300 N N . GLU J 1 17 ? -8.16000 49.22300 26.99800 1.000 55.61500 17 GLU J N 1
ATOM 3301 C CA . GLU J 1 17 ? -8.14600 48.49300 28.25900 1.000 55.01783 17 GLU J CA 1
ATOM 3302 C C . GLU J 1 17 ? -8.40200 49.39300 29.45900 1.000 56.48764 17 GLU J C 1
ATOM 3303 O O . GLU J 1 17 ? -8.44700 48.89700 30.59000 1.000 59.46934 17 GLU J O 1
ATOM 3309 N N . HIS J 1 18 ? -8.59400 50.69000 29.24300 1.000 55.95588 18 HIS J N 1
ATOM 3310 C CA . HIS J 1 18 ? -8.72900 51.66700 30.31700 1.000 57.10587 18 HIS J CA 1
ATOM 3311 C C . HIS J 1 18 ? -9.88000 52.61900 30.04300 1.000 55.60188 18 HIS J C 1
ATOM 3312 O O . HIS J 1 18 ? -9.72500 53.84100 30.03700 1.000 58.27745 18 HIS J O 1
ATOM 3319 N N . ASP J 1 19 ? -11.05600 52.04400 29.79500 1.000 57.09532 19 ASP J N 1
ATOM 3320 C CA . ASP J 1 19 ? -12.29700 52.79400 29.61600 1.000 58.43994 19 ASP J CA 1
ATOM 3321 C C . ASP J 1 19 ? -12.18900 53.82700 28.49900 1.000 57.19160 19 ASP J C 1
ATOM 3322 O O . ASP J 1 19 ? -12.80900 54.89400 28.56600 1.000 59.22114 19 ASP J O 1
ATOM 3327 N N . ASN J 1 20 ? -11.37900 53.52900 27.48200 1.000 55.18344 20 ASN J N 1
ATOM 3328 C CA . ASN J 1 20 ? -11.18100 54.41100 26.33500 1.000 51.83638 20 ASN J CA 1
ATOM 3329 C C . ASN J 1 20 ? -10.58400 55.75400 26.74800 1.000 51.52840 20 ASN J C 1
ATOM 3330 O O . ASN J 1 20 ? -10.76900 56.75700 26.04600 1.000 52.86427 20 ASN J O 1
ATOM 3335 N N . VAL J 1 21 ? -9.89000 55.80500 27.88400 1.000 41.85329 21 VAL J N 1
ATOM 3336 C CA . VAL J 1 21 ? -9.24000 57.04100 28.32000 1.000 33.23520 21 VAL J CA 1
ATOM 3337 C C . VAL J 1 21 ? -7.97400 57.26200 27.50600 1.000 29.97104 21 VAL J C 1
ATOM 3338 O O . VAL J 1 21 ? -7.00400 56.49900 27.63700 1.000 27.45569 21 VAL J O 1
ATOM 3342 N N . PRO J 1 22 ? -7.92000 58.31400 26.70000 1.000 28.65812 22 PRO J N 1
ATOM 3343 C CA . PRO J 1 22 ? -6.72900 58.56100 25.88600 1.000 27.11607 22 PRO J CA 1
ATOM 3344 C C . PRO J 1 22 ? -5.52900 58.86600 26.76800 1.000 23.55860 22 PRO J C 1
ATOM 3345 O O . PRO J 1 22 ? -5.66200 59.39800 27.87100 1.000 22.86428 22 PRO J O 1
ATOM 3349 N N . PHE J 1 23 ? -4.34100 58.52700 26.25600 1.000 27.87944 23 PHE J N 1
ATOM 3350 C CA . PHE J 1 23 ? -3.11500 58.75200 27.01900 1.000 25.37078 23 PHE J CA 1
ATOM 3351 C C . PHE J 1 23 ? -2.99400 60.21100 27.43600 1.000 25.95119 23 PHE J C 1
ATOM 3352 O O . PHE J 1 23 ? -2.60900 60.51200 28.57300 1.000 25.46611 23 PHE J O 1
ATOM 3360 N N . ASP J 1 24 ? -3.33800 61.13700 26.53700 1.000 27.94286 24 ASP J N 1
ATOM 3361 C CA . ASP J 1 24 ? -3.23300 62.55700 26.85800 1.000 28.98207 24 ASP J CA 1
ATOM 3362 C C . ASP J 1 24 ? -4.24500 63.02000 27.90800 1.000 31.42501 24 ASP J C 1
ATOM 3363 O O . ASP J 1 24 ? -4.11000 64.13500 28.42600 1.000 32.95248 24 ASP J O 1
ATOM 3368 N N . GLN J 1 25 ? -5.24200 62.19900 28.22900 1.000 26.86723 25 GLN J N 1
ATOM 3369 C CA . GLN J 1 25 ? -6.22600 62.47700 29.27100 1.000 28.16147 25 GLN J CA 1
ATOM 3370 C C . GLN J 1 25 ? -5.91900 61.82300 30.61600 1.000 24.92603 25 GLN J C 1
ATOM 3371 O O . GLN J 1 25 ? -6.70300 61.98000 31.55800 1.000 22.38875 25 GLN J O 1
ATOM 3377 N N . LEU J 1 26 ? -4.80300 61.11200 30.73300 1.000 21.08228 26 LEU J N 1
ATOM 3378 C CA . LEU J 1 26 ? -4.43000 60.50700 32.00700 1.000 20.17826 26 LEU J CA 1
ATOM 3379 C C . LEU J 1 26 ? -4.17400 61.57000 33.07800 1.000 21.66835 26 LEU J C 1
ATOM 3380 O O . LEU J 1 26 ? -3.80500 62.70000 32.76000 1.000 23.15863 26 LEU J O 1
ATOM 3385 N N . PRO J 1 27 ? -4.38100 61.22900 34.35800 1.000 18.76657 27 PRO J N 1
ATOM 3386 C CA . PRO J 1 27 ? -4.16600 62.19700 35.44500 1.000 18.19145 27 PRO J CA 1
ATOM 3387 C C . PRO J 1 27 ? -2.74800 62.75900 35.46200 1.000 19.94215 27 PRO J C 1
ATOM 3388 O O . PRO J 1 27 ? -1.78900 62.14400 34.98600 1.000 19.67827 27 PRO J O 1
ATOM 3392 N N . ASP J 1 28 ? -2.63000 63.94600 36.05900 1.000 19.22807 28 ASP J N 1
ATOM 3393 C CA . ASP J 1 28 ? -1.35700 64.65500 36.11500 1.000 23.26891 28 ASP J CA 1
ATOM 3394 C C . ASP J 1 28 ? -0.30400 63.90700 36.91100 1.000 25.67206 28 ASP J C 1
ATOM 3395 O O . ASP J 1 28 ? 0.89300 64.11100 36.67500 1.000 27.73899 28 ASP J O 1
ATOM 3400 N N . ASP J 1 29 ? -0.71300 63.08000 37.86700 1.000 21.12642 29 ASP J N 1
ATOM 3401 C CA . ASP J 1 29 ? 0.22000 62.33500 38.70400 1.000 25.51262 29 ASP J CA 1
ATOM 3402 C C . ASP J 1 29 ? 0.26600 60.85300 38.34300 1.000 22.87764 29 ASP J C 1
ATOM 3403 O O . ASP J 1 29 ? 0.72800 60.03200 39.14100 1.000 22.74448 29 ASP J O 1
ATOM 3408 N N . TRP J 1 30 ? -0.19400 60.49700 37.14700 1.000 19.10070 30 TRP J N 1
ATOM 3409 C CA . TRP J 1 30 ? -0.08600 59.12000 36.68900 1.000 17.37342 30 TRP J CA 1
ATOM 3410 C C . TRP J 1 30 ? 1.37400 58.78900 36.40400 1.000 15.06479 30 TRP J C 1
ATOM 3411 O O . TRP J 1 30 ? 2.16900 59.65900 36.04400 1.000 17.65987 30 TRP J O 1
ATOM 3422 N N . CYS J 1 31 ? 1.72800 57.51600 36.57300 1.000 15.21422 31 CYS J N 1
ATOM 3423 C CA . CYS J 1 31 ? 3.07000 57.06700 36.22800 1.000 15.15132 31 CYS J CA 1
ATOM 3424 C C . CYS J 1 31 ? 2.97700 55.62700 35.74600 1.000 13.93427 31 CYS J C 1
ATOM 3425 O O . CYS J 1 31 ? 1.96600 54.95200 35.95900 1.000 15.15927 31 CYS J O 1
ATOM 3428 N N . CYS J 1 32 ? 4.03600 55.15800 35.09700 1.000 13.18449 32 CYS J N 1
ATOM 3429 C CA . CYS J 1 32 ? 4.02900 53.80200 34.56900 1.000 12.33501 32 CYS J CA 1
ATOM 3430 C C . CYS J 1 32 ? 3.70500 52.82400 35.69500 1.000 13.29803 32 CYS J C 1
ATOM 3431 O O . CYS J 1 32 ? 4.41400 52.80900 36.71600 1.000 13.05146 32 CYS J O 1
ATOM 3434 N N . PRO J 1 33 ? 2.68300 51.98400 35.55700 1.000 14.04300 33 PRO J N 1
ATOM 3435 C CA . PRO J 1 33 ? 2.35700 51.06300 36.66200 1.000 15.16617 33 PRO J CA 1
ATOM 3436 C C . PRO J 1 33 ? 3.44100 50.05200 36.97600 1.000 14.06126 33 PRO J C 1
ATOM 3437 O O . PRO J 1 33 ? 3.45300 49.51800 38.09300 1.000 16.20493 33 PRO J O 1
ATOM 3441 N N . VAL J 1 34 ? 4.37700 49.80100 36.06100 1.000 14.30679 34 VAL J N 1
ATOM 3442 C CA . VAL J 1 34 ? 5.43800 48.82900 36.30000 1.000 14.08966 34 VAL J CA 1
ATOM 3443 C C . VAL J 1 34 ? 6.68300 49.47400 36.88400 1.000 15.37968 34 VAL J C 1
ATOM 3444 O O . VAL J 1 34 ? 7.20700 49.01000 37.89900 1.000 18.44650 34 VAL J O 1
ATOM 3448 N N . CYS J 1 35 ? 7.18200 50.54500 36.26900 1.000 13.52342 35 CYS J N 1
ATOM 3449 C CA . CYS J 1 35 ? 8.47200 51.09900 36.66000 1.000 13.37387 35 CYS J CA 1
ATOM 3450 C C . CYS J 1 35 ? 8.40500 52.49800 37.25400 1.000 12.60617 35 CYS J C 1
ATOM 3451 O O . CYS J 1 35 ? 9.43000 52.98200 37.74000 1.000 13.33906 35 CYS J O 1
ATOM 3454 N N . GLY J 1 36 ? 7.24900 53.16900 37.21000 1.000 11.42476 36 GLY J N 1
ATOM 3455 C CA . GLY J 1 36 ? 7.08800 54.42700 37.91500 1.000 13.65400 36 GLY J CA 1
ATOM 3456 C C . GLY J 1 36 ? 7.55500 55.67800 37.19100 1.000 13.41464 36 GLY J C 1
ATOM 3457 O O . GLY J 1 36 ? 7.50300 56.76200 37.79000 1.000 13.73827 36 GLY J O 1
ATOM 3458 N N . VAL J 1 37 ? 7.99300 55.58500 35.92800 1.000 12.12778 37 VAL J N 1
ATOM 3459 C CA . VAL J 1 37 ? 8.40300 56.81400 35.21500 1.000 12.01412 37 VAL J CA 1
ATOM 3460 C C . VAL J 1 37 ? 7.18300 57.65100 34.83300 1.000 14.68665 37 VAL J C 1
ATOM 3461 O O . VAL J 1 37 ? 6.05900 57.15700 34.71900 1.000 13.65681 37 VAL J O 1
ATOM 3465 N N . SER J 1 38 ? 7.42800 58.93800 34.58600 1.000 13.46948 38 SER J N 1
ATOM 3466 C CA . SER J 1 38 ? 6.34900 59.84500 34.21400 1.000 15.50974 38 SER J CA 1
ATOM 3467 C C . SER J 1 38 ? 5.90900 59.60200 32.77200 1.000 15.68042 38 SER J C 1
ATOM 3468 O O . SER J 1 38 ? 6.53900 58.85700 32.01100 1.000 15.90704 38 SER J O 1
ATOM 3471 N N . LYS J 1 39 ? 4.80400 60.26100 32.40500 1.000 17.67304 39 LYS J N 1
ATOM 3472 C CA . LYS J 1 39 ? 4.26400 60.15600 31.05400 1.000 16.89430 39 LYS J CA 1
ATOM 3473 C C . LYS J 1 39 ? 5.24000 60.63200 29.98600 1.000 18.16358 39 LYS J C 1
ATOM 3474 O O . LYS J 1 39 ? 5.09400 60.24700 28.82300 1.000 19.26062 39 LYS J O 1
ATOM 3480 N N . ASP J 1 40 ? 6.23400 61.44700 30.34400 1.000 18.19095 40 ASP J N 1
ATOM 3481 C CA . ASP J 1 40 ? 7.22000 61.87700 29.35300 1.000 19.89145 40 ASP J CA 1
ATOM 3482 C C . ASP J 1 40 ? 8.04600 60.71800 28.81700 1.000 17.71093 40 ASP J C 1
ATOM 3483 O O . ASP J 1 40 ? 8.64200 60.84300 27.74200 1.000 18.03888 40 ASP J O 1
ATOM 3488 N N . GLN J 1 41 ? 8.11700 59.60100 29.54300 1.000 16.85744 41 GLN J N 1
ATOM 3489 C CA . GLN J 1 41 ? 8.91300 58.45900 29.10600 1.000 15.94376 41 GLN J CA 1
ATOM 3490 C C . GLN J 1 41 ? 8.11000 57.44200 28.31600 1.000 17.71102 41 GLN J C 1
ATOM 3491 O O . GLN J 1 41 ? 8.45900 56.25300 28.30000 1.000 18.84660 41 GLN J O 1
ATOM 3497 N N . PHE J 1 42 ? 7.02700 57.86400 27.67800 1.000 15.60869 42 PHE J N 1
ATOM 3498 C CA . PHE J 1 42 ? 6.25500 56.98300 26.81700 1.000 17.80697 42 PHE J CA 1
ATOM 3499 C C . PHE J 1 42 ? 6.37800 57.43200 25.36700 1.000 20.75023 42 PHE J C 1
ATOM 3500 O O . PHE J 1 42 ? 6.56500 58.61500 25.08400 1.000 21.83213 42 PHE J O 1
ATOM 3508 N N . SER J 1 43 ? 6.28400 56.46700 24.45500 1.000 19.10015 43 SER J N 1
ATOM 3509 C CA . SER J 1 43 ? 6.33700 56.74400 23.02900 1.000 20.26445 43 SER J CA 1
ATOM 3510 C C . SER J 1 43 ? 5.15200 56.06400 22.35700 1.000 20.57259 43 SER J C 1
ATOM 3511 O O . SER J 1 43 ? 4.72400 54.99200 22.79100 1.000 19.18660 43 SER J O 1
ATOM 3514 N N . PRO J 1 44 ? 4.59200 56.67100 21.31100 1.000 22.93922 44 PRO J N 1
ATOM 3515 C CA . PRO J 1 44 ? 3.44800 56.04600 20.64300 1.000 23.96256 44 PRO J CA 1
ATOM 3516 C C . PRO J 1 44 ? 3.87700 54.76100 19.95700 1.000 24.83818 44 PRO J C 1
ATOM 3517 O O . PRO J 1 44 ? 4.98700 54.65700 19.43300 1.000 27.02480 44 PRO J O 1
ATOM 3521 N N . ALA J 1 45 ? 2.99900 53.76800 20.00700 1.000 35.39265 45 ALA J N 1
ATOM 3522 C CA . ALA J 1 45 ? 3.26000 52.46700 19.40100 1.000 37.90571 45 ALA J CA 1
ATOM 3523 C C . ALA J 1 45 ? 2.45700 52.27600 18.12500 1.000 39.78702 45 ALA J C 1
ATOM 3524 O O . ALA J 1 45 ? 2.91200 51.66300 17.16600 1.000 44.45574 45 ALA J O 1
#

B-factor: mean 25.65, std 10.81, range [10.66, 69.94]

Solvent-accessible surface area: 25623 Å² total; per-residue (Å²): 141,86,82,37,52,3,45,31,21,22,12,36,0,18,3,59,69,60,136,96,55,56,9,113,132,20,78,137,126,49,58,2,86,64,48,45,15,50,37,67,6,18,47,90,101,80,96,82,53,46,4,43,32,20,21,14,34,4,13,11,74,63,67,133,114,52,54,15,114,131,19,78,141,128,52,59,2,87,61,46,45,15,53,36,85,10,17,44,93,101,89,91,85,53,44,3,42,31,20,20,13,36,3,19,6,76,69,72,133,115,55,51,17,119,128,20,88,129,142,55,60,3,88,59,48,44,17,56,34,90,12,17,41,90,92,131,86,83,53,45,4,38,37,20,20,16,35,3,14,0,74,75,75,141,84,60,39,14,101,122,18,87,136,143,52,58,2,88,58,50,45,17,58,38,87,12,16,41,88,101,144,84,83,54,48,3,40,33,19,21,13,36,4,15,1,74,75,76,143,81,60,44,16,102,116,19,80,146,131,54,57,2,89,58,50,44,16,57,43,77,10,16,45,88,102,89,86,83,54,44,3,40,34,20,21,13,33,2,20,8,77,67,71,139,116,54,57,24,112,116,17,77,147,130,49,58,2,86,60,49,44,16,60,54,85,11,18,41,93,96,97,88,86,52,48,3,41,33,20,22,12,37,3,13,5,72,71,71,140,115,55,53,18,121,129,20,78,139,133,54,57,2,86,59,50,44,16,58,40,86,12,17,42,88,101,89,88,84,51,47,3,44,33,20,19,15,34,2,18,8,74,77,76,140,115,53,63,14,104,124,20,80,142,129,51,58,2,87,63,49,44,14,55,41,77,8,16,45,86,100,90,95,83,53,46,3,42,34,20,20,13,31,3,17,8,76,64,70,140,115,54,52,16,110,124,18,80,149,129,51,59,2,84,59,50,44,17,56,46,83,11,17,45,90,103,129,86,54,45,3,41,34,21,20,13,32,2,22,19,78,70,74,138,117,52,62,22,119,123,16,76,148,128,49,58,2,87,61,49,44,17,60,52,80,11,18,44,91,92

Organism: Desulfovibrio desulfuricans (strain ATCC 27774 / DSM 6949 / MB) (NCBI:txid525146)

Radius of gyration: 23.62 Å; Cα contacts (8 Å, |Δi|>4): 788; chains: 10; bounding box: 57×56×45 Å

Secondary structure (P-SEA, 3-state):
cbbbbbcccbbbbbccccccccccccccccccccccccccccccc/cbbbbbcccbbbbbccccccccccccccccccccccccccccccc/cbbbbbccccccccccccccccccccccccccccccccccccccc/cbbbbbccccccccccccccccccccccccccccccccccccccc/cbbbbbccccccccccccccccccccccccccccccccccccccc/cbbbbbcccbbbbbccccccccccccccccccccccccccccccc/cbbbbbccccccccccccccccccccccccccccccccccccccc/cbbbbbcccbbbbbccccccccccccccccccccccccccccccc/cbbbbbcccbbbbbccccccccccccccccccccccccccccccc/cbbbbcccbbbbbccccccccccccccccccccccccccccccc

Sequence (449 aa):
MQKYVCNVCGYEYDPAEHDNVPFDQLPDDDWCCPVCGVSKDQFSPAMQKYVCNVCGYEYDPAEHDNVPFDQLPDDWCCPVCGVSKDQFSPAMQKYVCNVCGYEYDPAEHDNVPFDQLPDDWCCPVCGVSKDQFSPAMQKYVCNVCGYEYDPAEHDNVPFDQLPDDWCCPVCGVSKDQFSPAMQKYVCNVCGYEYDPAEHDNVPFDQLPDDWCCPVCGVSKDQFSPAMQKYVCNVCGYEYDPAEHDNVPFDQLPDDWCCPVCGVSKDQFSPAMQKYVCNVCGYEYDPAEHDNVPFDQLPDDWCCPVCGVSKDQFSPAMQKYVCNVCGYEYDPAEHDNVPFDQLPDDWCCPVCGVSKDQFSPAMQKYVCNVCGYEYDPAEHDNVPFDQLPDDWCCPVCGVSKDQFSPAQKYVCNVCGYEYDPAEHDNVPFDQLPDDWCCPVCGVSKDQFSPA

Foldseek 3Di:
DKKKAFQPPGDIDDCVVVVNQDLVNDDQCDADPPPGHTPVRIDID/DDWKAFQPPGDIDDCVVPVNQDPVNDDQCDADPPPGHGPVRIDDD/DDKKAAQPPGDIRDCVVVVNQDPVNDDQCDADPPPGHTPVRIDDD/DWKKAAQPPGDIDDCVVVVNQDLVNDDQCDADPPPGHGSVRIDTD/DWKKAFQPPGDIDDCVVVVNPDLVNPDQCDADPPPGHGSVRIDTD/DDWKAAQPPGDIDDCVVPVNQDPVNDDPCDADPPPGHRPVRIDDD/DWKKAFQPPGDIRDCVVPVNDDLVNDDQCDADPPPGHGSVRIDTD/DDWKAFQPPGDIDDCVVPVNQDLVNDDQCDADPPPGHGSVRIDDD/DDKKAFQPPGDIDDCVVPVNDDPVRDDQCDADPPPGHGPVRIDDD/DWKAFQPPGDIDDCVVPVNQDLVNDDPCDADPPPGHRSVRIDHD